Protein AF-A0A7K1AUT0-F1 (afdb_monomer)

Secondary structure (DSSP, 8-state):
-BTPEE-TT-TT-EEEEESTTPPEEEEEEEEETTEEEE-THHHHB-STT-B-TT----EE--GGG-SS-EEEEPTT----TT--SSEEEEEEEE--TT-B--EEETTEEEPPBS--EEEEESS-S-S---PBPPHHHHHHHHHHT-EEEEEE----SHHHHHHHHTTS------EEEEEEE-SS--SS-HHHHHHHHHSTTTEEEEEPPTT-B-BTT-TTPEEEEEETTEEEEEEEEEEEES--BTTS-TT-GGGT-HHHHHH-EEEEEEGGGSHHHHHHHHHHHHHHHHHHHHHHHHHHHHHHHHHHHHHHHHHHHHHHHHHHHHHHHHHHHHHHHHHHHHHHHHHHHHHHHHHHHHHHGGG--EEEEEEETTEEEEEEESS--PPTTPEE-

Structure (mmCIF, N/CA/C/O backbone):
data_AF-A0A7K1AUT0-F1
#
_entry.id   AF-A0A7K1AUT0-F1
#
loop_
_atom_site.group_PDB
_atom_site.id
_atom_site.type_symbol
_atom_site.label_atom_id
_atom_site.label_alt_id
_atom_site.label_comp_id
_atom_site.label_asym_id
_atom_site.label_entity_id
_atom_site.label_seq_id
_atom_site.pdbx_PDB_ins_code
_atom_site.Cartn_x
_atom_site.Cartn_y
_atom_site.Cartn_z
_atom_site.occupancy
_atom_site.B_iso_or_equiv
_atom_site.auth_seq_id
_atom_site.auth_comp_id
_atom_site.auth_asym_id
_atom_site.auth_atom_id
_atom_site.pdbx_PDB_model_num
ATOM 1 N N . MET A 1 1 ? 0.811 -6.126 -13.521 1.00 90.12 1 MET A N 1
ATOM 2 C CA . MET A 1 1 ? 1.817 -6.635 -14.482 1.00 90.12 1 MET A CA 1
ATOM 3 C C . MET A 1 1 ? 1.175 -7.539 -15.525 1.00 90.12 1 MET A C 1
ATOM 5 O O . MET A 1 1 ? 0.614 -8.584 -15.202 1.00 90.12 1 MET A O 1
ATOM 9 N N . GLN A 1 2 ? 1.283 -7.151 -16.792 1.00 92.00 2 GLN A N 1
ATOM 10 C CA . GLN A 1 2 ? 0.881 -7.954 -17.943 1.00 92.00 2 GLN A CA 1
ATOM 11 C C . GLN A 1 2 ? 1.790 -9.179 -18.099 1.00 92.00 2 GLN A C 1
ATOM 13 O O . GLN A 1 2 ? 3.011 -9.067 -18.002 1.00 92.00 2 GLN A O 1
ATOM 18 N N . ASN A 1 3 ? 1.178 -10.340 -18.360 1.00 93.44 3 ASN A N 1
ATOM 19 C CA . ASN A 1 3 ? 1.838 -11.648 -18.492 1.00 93.44 3 ASN A CA 1
ATOM 20 C C . ASN A 1 3 ? 2.634 -12.101 -17.250 1.00 93.44 3 ASN A C 1
ATOM 22 O O . ASN A 1 3 ? 3.459 -13.008 -17.338 1.00 93.44 3 ASN A O 1
ATOM 26 N N . GLY A 1 4 ? 2.381 -11.488 -16.089 1.00 94.50 4 GLY A N 1
ATOM 27 C CA . GLY A 1 4 ? 2.869 -11.975 -14.803 1.00 94.50 4 GLY A CA 1
ATOM 28 C C . GLY A 1 4 ? 2.105 -13.215 -14.328 1.00 94.50 4 GLY A C 1
ATOM 29 O O . GLY A 1 4 ? 1.046 -13.567 -14.849 1.00 94.50 4 GLY A O 1
ATOM 30 N N . GLN A 1 5 ? 2.633 -13.863 -13.298 1.00 97.31 5 GLN A N 1
ATOM 31 C CA . GLN A 1 5 ? 1.982 -14.987 -12.629 1.00 97.31 5 GLN A CA 1
ATOM 32 C C . GLN A 1 5 ? 0.860 -14.489 -11.716 1.00 97.31 5 GLN A C 1
ATOM 34 O O . GLN A 1 5 ? 0.959 -13.395 -11.156 1.00 97.31 5 GLN A O 1
ATOM 39 N N . ASP A 1 6 ? -0.181 -15.301 -11.521 1.00 97.12 6 ASP A N 1
ATOM 40 C CA . ASP A 1 6 ? -1.218 -15.009 -10.529 1.00 97.12 6 ASP A CA 1
ATOM 41 C C . ASP A 1 6 ? -0.610 -14.875 -9.124 1.00 97.12 6 ASP A C 1
ATOM 43 O O . ASP A 1 6 ? 0.316 -15.604 -8.742 1.00 97.12 6 ASP A O 1
ATOM 47 N N . ALA A 1 7 ? -1.104 -13.899 -8.367 1.00 98.00 7 ALA A N 1
ATOM 48 C CA . ALA A 1 7 ? -0.625 -13.616 -7.021 1.00 98.00 7 ALA A CA 1
ATOM 49 C C . ALA A 1 7 ? -1.768 -13.456 -6.011 1.00 98.00 7 ALA A C 1
ATOM 51 O O . ALA A 1 7 ? -1.576 -12.845 -4.957 1.00 98.00 7 ALA A O 1
ATOM 52 N N . LEU A 1 8 ? -2.960 -13.969 -6.329 1.00 97.94 8 LEU A N 1
ATOM 53 C CA . LEU A 1 8 ? -4.086 -13.941 -5.406 1.00 97.94 8 LEU A CA 1
ATOM 54 C C . LEU A 1 8 ? -3.713 -14.683 -4.110 1.00 97.94 8 LEU A C 1
ATOM 56 O O . LEU A 1 8 ? -3.144 -15.773 -4.135 1.00 97.94 8 LEU A O 1
ATOM 60 N N . GLY A 1 9 ? -4.007 -14.068 -2.968 1.00 97.69 9 GLY A N 1
ATOM 61 C CA . GLY A 1 9 ? -3.628 -14.551 -1.639 1.00 97.69 9 GLY A CA 1
ATOM 62 C C . GLY A 1 9 ? -2.181 -14.256 -1.228 1.00 97.69 9 GLY A C 1
ATOM 63 O O . GLY A 1 9 ? -1.787 -14.629 -0.126 1.00 97.69 9 GLY A O 1
ATOM 64 N N . ASP A 1 10 ? -1.377 -13.591 -2.064 1.00 97.88 10 ASP A N 1
ATOM 65 C CA . ASP A 1 10 ? -0.015 -13.220 -1.685 1.00 97.88 10 ASP A CA 1
ATOM 66 C C . ASP A 1 10 ? -0.014 -12.029 -0.708 1.00 97.88 10 ASP A C 1
ATOM 68 O O . ASP A 1 10 ? -0.464 -10.924 -1.010 1.00 97.88 10 ASP A O 1
ATOM 72 N N . GLU A 1 11 ? 0.541 -12.253 0.479 1.00 96.88 11 GLU A N 1
ATOM 73 C CA . GLU A 1 11 ? 0.539 -11.291 1.583 1.00 96.88 11 GLU A CA 1
ATOM 74 C C . GLU A 1 11 ? 1.471 -10.087 1.385 1.00 96.88 11 GLU A C 1
ATOM 76 O O . GLU A 1 11 ? 1.478 -9.161 2.194 1.00 96.88 11 GLU A O 1
ATOM 81 N N . LYS A 1 12 ? 2.277 -10.096 0.321 1.00 97.44 12 LYS A N 1
ATOM 82 C CA . LYS A 1 12 ? 3.299 -9.082 0.042 1.00 97.44 12 LYS A CA 1
ATOM 83 C C . LYS A 1 12 ? 2.790 -7.931 -0.827 1.00 97.44 12 LYS A C 1
ATOM 85 O O . LYS A 1 12 ? 3.590 -7.105 -1.260 1.00 97.44 12 LYS A O 1
ATOM 90 N N . VAL A 1 13 ? 1.487 -7.863 -1.105 1.00 98.50 13 VAL A N 1
ATOM 91 C CA . VAL A 1 13 ? 0.888 -6.792 -1.911 1.00 98.50 13 VAL A CA 1
ATOM 92 C C . VAL A 1 13 ? -0.475 -6.376 -1.383 1.00 98.50 13 VAL A C 1
ATOM 94 O O . VAL A 1 13 ? -1.293 -7.211 -1.011 1.00 98.50 13 VAL A O 1
ATOM 97 N N . VAL A 1 14 ? -0.752 -5.080 -1.418 1.00 98.69 14 VAL A N 1
ATOM 98 C CA . VAL A 1 14 ? -2.064 -4.485 -1.145 1.00 98.69 14 VAL A CA 1
ATOM 99 C C . VAL A 1 14 ? -2.468 -3.560 -2.291 1.00 98.69 14 VAL A C 1
ATOM 101 O O . VAL A 1 14 ? -1.615 -3.068 -3.032 1.00 98.69 14 VAL A O 1
ATOM 104 N N . GLY A 1 15 ? -3.768 -3.328 -2.449 1.00 97.38 15 GLY A N 1
ATOM 105 C CA . GLY A 1 15 ? -4.302 -2.319 -3.357 1.00 97.38 15 GLY A CA 1
ATOM 106 C C . GLY A 1 15 ? -4.573 -1.006 -2.626 1.00 97.38 15 GLY A C 1
ATOM 107 O O . GLY A 1 15 ? -5.160 -1.008 -1.543 1.00 97.38 15 GLY A O 1
ATOM 108 N N . ILE A 1 16 ? -4.183 0.111 -3.238 1.00 95.12 16 ILE A N 1
ATOM 109 C CA . ILE A 1 16 ? -4.510 1.472 -2.796 1.00 95.12 16 ILE A CA 1
ATOM 110 C C . ILE A 1 16 ? -5.790 1.906 -3.507 1.00 95.12 16 ILE A C 1
ATOM 112 O O . ILE A 1 16 ? -5.860 1.847 -4.735 1.00 95.12 16 ILE A O 1
ATOM 116 N N . ILE A 1 17 ? -6.812 2.310 -2.755 1.00 92.00 17 ILE A N 1
ATOM 117 C CA . ILE A 1 17 ? -8.179 2.504 -3.251 1.00 92.00 17 ILE A CA 1
ATOM 118 C C . ILE A 1 17 ? -8.669 3.911 -2.886 1.00 92.00 17 ILE A C 1
ATOM 120 O O . ILE A 1 17 ? -8.675 4.283 -1.713 1.00 92.00 17 ILE A O 1
ATOM 124 N N . PHE A 1 18 ? -9.147 4.662 -3.881 1.00 86.12 18 PHE A N 1
ATOM 125 C CA . PHE A 1 18 ? -9.807 5.956 -3.683 1.00 86.12 18 PHE A CA 1
ATOM 126 C C . PHE A 1 18 ? -11.322 5.813 -3.761 1.00 86.12 18 PHE A C 1
ATOM 128 O O . PHE A 1 18 ? -11.867 5.495 -4.816 1.00 86.12 18 PHE A O 1
ATOM 135 N N . GLY A 1 19 ? -12.009 6.089 -2.657 1.00 83.19 19 GLY A N 1
ATOM 136 C CA . GLY A 1 19 ? -13.451 5.908 -2.526 1.00 83.19 19 GLY A CA 1
ATOM 137 C C . GLY A 1 19 ? -13.825 4.512 -2.024 1.00 83.19 19 GLY A C 1
ATOM 138 O O . GLY A 1 19 ? -13.187 3.508 -2.328 1.00 83.19 19 GLY A O 1
ATOM 139 N N . GLN A 1 20 ? -14.889 4.441 -1.226 1.00 80.88 20 GLN A N 1
ATOM 140 C CA . GLN A 1 20 ? -15.247 3.236 -0.470 1.00 80.88 20 GLN A CA 1
ATOM 141 C C . GLN A 1 20 ? -15.578 2.015 -1.346 1.00 80.88 20 GLN A C 1
ATOM 143 O O . GLN A 1 20 ? -15.292 0.886 -0.941 1.00 80.88 20 GLN A O 1
ATOM 148 N N . ASN A 1 21 ? -16.155 2.229 -2.530 1.00 84.62 21 ASN A N 1
ATOM 149 C CA . ASN A 1 21 ? -16.644 1.172 -3.426 1.00 84.62 21 ASN A CA 1
ATOM 150 C C . ASN A 1 21 ? -15.918 1.176 -4.779 1.00 84.62 21 ASN A C 1
ATOM 152 O O . ASN A 1 21 ? -16.499 0.828 -5.805 1.00 84.62 21 ASN A O 1
ATOM 156 N N . SER A 1 22 ? -14.662 1.617 -4.778 1.00 84.50 22 SER A N 1
ATOM 157 C CA . SER A 1 22 ? -13.846 1.733 -5.982 1.00 84.50 22 SER A CA 1
ATOM 158 C C . SER A 1 22 ? -12.882 0.563 -6.135 1.00 84.50 22 SER A C 1
ATOM 160 O O . SER A 1 22 ? -12.526 -0.122 -5.173 1.00 84.50 22 SER A O 1
ATOM 162 N N . GLN A 1 23 ? -12.403 0.372 -7.361 1.00 84.12 23 GLN A N 1
ATOM 163 C CA . GLN A 1 23 ? -11.239 -0.469 -7.620 1.00 84.12 23 GLN A CA 1
ATOM 164 C C . GLN A 1 23 ? -9.949 0.174 -7.121 1.00 84.12 23 GLN A C 1
ATOM 166 O O . GLN A 1 23 ? -9.894 1.361 -6.797 1.00 84.12 23 GLN A O 1
ATOM 171 N N . ARG A 1 24 ? -8.882 -0.628 -7.111 1.00 87.06 24 ARG A N 1
ATOM 172 C CA . ARG A 1 24 ? -7.527 -0.123 -6.907 1.00 87.06 24 ARG A CA 1
ATOM 173 C C . ARG A 1 24 ? -7.149 0.946 -7.938 1.00 87.06 24 ARG A C 1
ATOM 175 O O . ARG A 1 24 ? -7.412 0.798 -9.132 1.00 87.06 24 ARG A O 1
ATOM 182 N N . HIS A 1 25 ? -6.486 1.977 -7.440 1.00 88.31 25 HIS A N 1
ATOM 183 C CA . HIS A 1 25 ? -5.797 3.010 -8.200 1.00 88.31 25 HIS A CA 1
ATOM 184 C C . HIS A 1 25 ? -4.310 2.674 -8.350 1.00 88.31 25 HIS A C 1
ATOM 186 O O . HIS A 1 25 ? -3.763 2.764 -9.444 1.00 88.31 25 HIS A O 1
ATOM 192 N N . CYS A 1 26 ? -3.690 2.230 -7.256 1.00 93.88 26 CYS A N 1
ATOM 193 C CA . CYS A 1 26 ? -2.280 1.868 -7.180 1.00 93.88 26 CYS A CA 1
ATOM 194 C C . CYS A 1 26 ? -2.077 0.580 -6.376 1.00 93.88 26 CYS A C 1
ATOM 196 O O . CYS A 1 26 ? -3.021 -0.007 -5.839 1.00 93.88 26 CYS A O 1
ATOM 198 N N . SER A 1 27 ? -0.820 0.166 -6.276 1.00 97.88 27 SER A N 1
ATOM 199 C CA . SER A 1 27 ? -0.341 -0.961 -5.484 1.00 97.88 27 SER A CA 1
ATOM 200 C C . SER A 1 27 ? 0.465 -0.479 -4.266 1.00 97.88 27 SER A C 1
ATOM 202 O O . SER A 1 27 ? 0.847 0.687 -4.168 1.00 97.88 27 SER A O 1
ATOM 204 N N . GLY A 1 28 ? 0.718 -1.369 -3.313 1.00 98.38 28 GLY A N 1
ATOM 205 C CA . GLY A 1 28 ? 1.551 -1.105 -2.137 1.00 98.38 28 GLY A CA 1
ATOM 206 C C . GLY A 1 28 ? 1.937 -2.391 -1.413 1.00 98.38 28 GLY A C 1
ATOM 207 O O . GLY A 1 28 ? 1.562 -3.484 -1.841 1.00 98.38 28 GLY A O 1
ATOM 208 N N . ALA A 1 29 ? 2.641 -2.271 -0.290 1.00 98.62 29 ALA A N 1
ATOM 209 C CA . ALA A 1 29 ? 2.937 -3.369 0.630 1.00 98.62 29 ALA A CA 1
ATOM 210 C C . ALA A 1 29 ? 2.480 -3.046 2.047 1.00 98.62 29 ALA A C 1
ATOM 212 O O . ALA A 1 29 ? 2.823 -1.993 2.575 1.00 98.62 29 ALA A O 1
ATOM 213 N N . LEU A 1 30 ? 1.798 -3.991 2.693 1.00 98.38 30 LEU A N 1
ATOM 214 C CA . LEU A 1 30 ? 1.616 -3.980 4.141 1.00 98.38 30 LEU A CA 1
ATOM 215 C C . LEU A 1 30 ? 2.897 -4.517 4.794 1.00 98.38 30 LEU A C 1
ATOM 217 O O . LEU A 1 30 ? 3.144 -5.721 4.779 1.00 98.38 30 LEU A O 1
ATOM 221 N N . ILE A 1 31 ? 3.731 -3.620 5.319 1.00 97.12 31 ILE A N 1
ATOM 222 C CA . ILE A 1 31 ? 5.034 -3.965 5.912 1.00 97.12 31 ILE A CA 1
ATOM 223 C C . ILE A 1 31 ? 4.961 -4.140 7.433 1.00 97.12 31 ILE A C 1
ATOM 225 O O . ILE A 1 31 ? 5.819 -4.786 8.018 1.00 97.12 31 ILE A O 1
ATOM 229 N N . ALA A 1 32 ? 3.914 -3.630 8.076 1.00 96.88 32 ALA A N 1
ATOM 230 C CA . ALA A 1 32 ? 3.554 -3.951 9.456 1.00 96.88 32 ALA A CA 1
ATOM 231 C C . ALA A 1 32 ? 2.021 -3.888 9.599 1.00 96.88 32 ALA A C 1
ATOM 233 O O . ALA A 1 32 ? 1.375 -3.326 8.712 1.00 96.88 32 ALA A O 1
ATOM 234 N N . PRO A 1 33 ? 1.414 -4.375 10.699 1.00 96.88 33 PRO A N 1
ATOM 235 C CA . PRO A 1 33 ? -0.039 -4.541 10.818 1.00 96.88 33 PRO A CA 1
ATOM 236 C C . PRO A 1 33 ? -0.891 -3.340 10.397 1.00 96.88 33 PRO A C 1
ATOM 238 O O . PRO A 1 33 ? -1.971 -3.515 9.829 1.00 96.88 33 PRO A O 1
ATOM 241 N N . A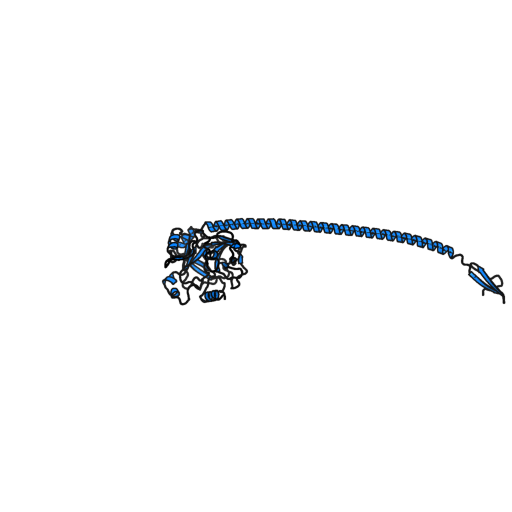RG A 1 34 ? -0.387 -2.122 10.637 1.00 97.81 34 ARG A N 1
ATOM 242 C CA . ARG A 1 34 ? -1.029 -0.845 10.282 1.00 97.81 34 ARG A CA 1
ATOM 243 C C . ARG A 1 34 ? -0.143 0.071 9.435 1.00 97.81 34 ARG A C 1
ATOM 245 O O . ARG A 1 34 ? -0.473 1.245 9.312 1.00 97.81 34 ARG A O 1
ATOM 252 N N . ILE A 1 35 ? 0.973 -0.423 8.895 1.00 97.81 35 ILE A N 1
ATOM 253 C CA . ILE A 1 35 ? 1.946 0.388 8.149 1.00 97.81 35 ILE A CA 1
ATOM 254 C C . ILE A 1 35 ? 2.050 -0.136 6.724 1.00 97.81 35 ILE A C 1
ATOM 256 O O . ILE A 1 35 ? 2.406 -1.294 6.496 1.00 97.81 35 ILE A O 1
ATOM 260 N N . VAL A 1 36 ? 1.761 0.739 5.767 1.00 98.56 36 VAL A N 1
ATOM 261 C CA . VAL A 1 36 ? 1.785 0.428 4.338 1.00 98.56 36 VAL A CA 1
ATOM 262 C C . VAL A 1 36 ? 2.811 1.306 3.643 1.00 98.56 36 VAL A C 1
ATOM 264 O O . VAL A 1 36 ? 2.839 2.508 3.876 1.00 98.56 36 VAL A O 1
ATOM 267 N N . ALA A 1 37 ? 3.621 0.725 2.767 1.00 98.31 37 ALA A N 1
ATOM 268 C CA . ALA A 1 37 ? 4.483 1.467 1.858 1.00 98.31 37 ALA A CA 1
ATOM 269 C C . ALA A 1 37 ? 3.889 1.475 0.441 1.00 98.31 37 ALA A C 1
ATOM 271 O O . ALA A 1 37 ? 3.374 0.461 -0.033 1.00 98.31 37 ALA A O 1
ATOM 272 N N . THR A 1 38 ? 3.942 2.620 -0.232 1.00 98.00 38 THR A N 1
ATOM 273 C CA . THR A 1 38 ? 3.493 2.816 -1.623 1.00 98.00 38 THR A CA 1
ATOM 274 C C . THR A 1 38 ? 4.289 3.964 -2.259 1.00 98.00 38 THR A C 1
ATOM 276 O O . THR A 1 38 ? 5.259 4.429 -1.661 1.00 98.00 38 THR A O 1
ATOM 279 N N . SER A 1 39 ? 3.942 4.414 -3.464 1.00 95.56 39 SER A N 1
ATOM 280 C CA . SER A 1 39 ? 4.554 5.592 -4.089 1.00 95.56 39 SER A CA 1
ATOM 281 C C . SER A 1 39 ? 3.836 6.882 -3.677 1.00 95.56 39 SER A C 1
ATOM 283 O O . SER A 1 39 ? 2.632 6.901 -3.411 1.00 95.56 39 SER A O 1
ATOM 285 N N . ALA A 1 40 ? 4.577 7.984 -3.621 1.00 92.81 40 ALA A N 1
ATOM 286 C CA . ALA A 1 40 ? 4.056 9.287 -3.223 1.00 92.81 40 ALA A CA 1
ATOM 287 C C . ALA A 1 40 ? 3.049 9.842 -4.234 1.00 92.81 40 ALA A C 1
ATOM 289 O O . ALA A 1 40 ? 2.004 10.373 -3.848 1.00 92.81 40 ALA A O 1
ATOM 290 N N . HIS A 1 41 ? 3.311 9.659 -5.530 1.00 89.56 41 HIS A N 1
ATOM 291 C CA . HIS A 1 41 ? 2.417 10.136 -6.581 1.00 89.56 41 HIS A CA 1
ATOM 292 C C . HIS A 1 41 ? 1.026 9.491 -6.517 1.00 89.56 41 HIS A C 1
ATOM 294 O O . HIS A 1 41 ? 0.054 10.089 -6.976 1.00 89.56 41 HIS A O 1
ATOM 300 N N . CYS A 1 42 ? 0.913 8.295 -5.930 1.00 88.94 42 CYS A N 1
ATOM 301 C CA . CYS A 1 42 ? -0.364 7.608 -5.754 1.00 88.94 42 CYS A CA 1
ATOM 302 C C . CYS A 1 42 ? -1.241 8.228 -4.669 1.00 88.94 42 CYS A C 1
ATOM 304 O O . CYS A 1 42 ? -2.433 7.953 -4.658 1.00 88.94 42 CYS A O 1
ATOM 306 N N . VAL A 1 43 ? -0.682 9.016 -3.745 1.00 86.56 43 VAL A N 1
ATOM 307 C CA . VAL A 1 43 ? -1.420 9.552 -2.585 1.00 86.56 43 VAL A CA 1
ATOM 308 C C . VAL A 1 43 ? -1.427 11.077 -2.508 1.00 86.56 43 VAL A C 1
ATOM 310 O O . VAL A 1 43 ? -2.235 11.645 -1.782 1.00 86.56 43 VAL A O 1
ATOM 313 N N . LEU A 1 44 ? -0.574 11.759 -3.278 1.00 80.38 44 LEU A N 1
ATOM 314 C CA . LEU A 1 44 ? -0.550 13.226 -3.358 1.00 80.38 44 LEU A CA 1
ATOM 315 C C . LEU A 1 44 ? -1.320 13.818 -4.542 1.00 80.38 44 LEU A C 1
ATOM 317 O O . LEU A 1 44 ? -1.624 15.010 -4.535 1.00 80.38 44 LEU A O 1
ATOM 321 N N . ARG A 1 45 ? -1.651 13.024 -5.563 1.00 64.81 45 ARG A N 1
ATOM 322 C CA . ARG A 1 45 ? -2.503 13.477 -6.669 1.00 64.81 45 ARG A CA 1
ATOM 323 C C . ARG A 1 45 ? -3.968 13.347 -6.234 1.00 64.81 45 ARG A C 1
ATOM 325 O O . ARG A 1 45 ? -4.494 12.239 -6.208 1.00 64.81 45 ARG A O 1
ATOM 332 N N . ILE A 1 46 ? -4.617 14.454 -5.868 1.00 51.56 46 ILE A N 1
ATOM 333 C CA . ILE A 1 46 ? -6.013 14.470 -5.399 1.00 51.56 46 ILE A CA 1
ATOM 334 C C . ILE A 1 46 ? -6.868 15.263 -6.405 1.00 51.56 46 ILE A C 1
ATOM 336 O O . ILE A 1 46 ? -6.531 16.396 -6.715 1.00 51.56 46 ILE 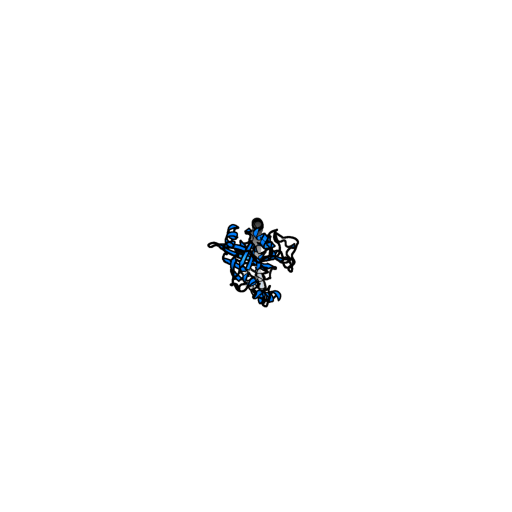A O 1
ATOM 340 N N . ASP A 1 47 ? -7.957 14.654 -6.895 1.00 41.28 47 ASP A N 1
ATOM 341 C CA . ASP A 1 47 ? -8.918 15.119 -7.923 1.00 41.28 47 ASP A CA 1
ATOM 342 C C . ASP A 1 47 ? -8.438 15.206 -9.381 1.00 41.28 47 ASP A C 1
ATOM 344 O O . ASP A 1 47 ? -7.646 16.059 -9.759 1.00 41.28 47 ASP A O 1
ATOM 348 N N . ASN A 1 48 ? -9.015 14.365 -10.255 1.00 41.25 48 ASN A N 1
ATOM 349 C CA . ASN A 1 48 ? -8.886 14.433 -11.724 1.00 41.25 48 ASN A CA 1
ATOM 350 C C . ASN A 1 48 ? -7.442 14.524 -12.265 1.00 41.25 48 ASN A C 1
ATOM 352 O O . ASN A 1 48 ? -7.216 15.043 -13.357 1.00 41.25 48 ASN A O 1
ATOM 356 N N . GLY A 1 49 ? -6.456 14.024 -11.514 1.00 42.88 49 GLY A N 1
ATOM 357 C CA . GLY A 1 49 ? -5.041 14.152 -11.872 1.00 42.88 49 GLY A CA 1
ATOM 358 C C . GLY A 1 49 ? -4.473 15.567 -11.699 1.00 42.88 49 GLY A C 1
ATOM 359 O O . GLY A 1 49 ? -3.371 15.834 -12.176 1.00 42.88 49 GLY A O 1
ATOM 360 N N . ILE A 1 50 ? -5.189 16.472 -11.023 1.00 40.34 50 ILE A N 1
ATOM 361 C CA . ILE A 1 50 ? -4.712 17.812 -10.697 1.00 40.34 50 ILE A CA 1
ATOM 362 C C . ILE A 1 50 ? -3.858 17.735 -9.434 1.00 40.34 50 ILE A C 1
ATOM 364 O O . ILE A 1 50 ? -4.292 17.371 -8.347 1.00 40.34 50 ILE A O 1
ATOM 368 N N . TYR A 1 51 ? -2.591 18.089 -9.602 1.00 46.62 51 TYR A N 1
ATOM 369 C CA . TYR A 1 51 ? -1.637 18.233 -8.517 1.00 46.62 51 TYR A CA 1
ATOM 370 C C . TYR A 1 51 ? -2.061 19.403 -7.622 1.00 46.62 51 TYR A C 1
ATOM 372 O O . TYR A 1 51 ? -2.066 20.555 -8.070 1.00 46.62 51 TYR A O 1
ATOM 380 N N . SER A 1 52 ? -2.356 19.148 -6.346 1.00 47.78 52 SER A N 1
ATOM 381 C CA . SER A 1 52 ? -2.309 20.235 -5.372 1.00 47.78 52 SER A CA 1
ATOM 382 C C . SER A 1 52 ? -0.845 20.637 -5.217 1.00 47.78 52 SER A C 1
ATOM 384 O O . SER A 1 52 ? -0.067 19.972 -4.535 1.00 47.78 52 SER A O 1
ATOM 386 N N . LYS A 1 53 ? -0.452 21.749 -5.849 1.00 44.38 53 LYS A N 1
ATOM 387 C CA . LYS A 1 53 ? 0.855 22.383 -5.601 1.00 44.38 53 LYS A CA 1
ATOM 388 C C . LYS A 1 53 ? 1.020 22.820 -4.140 1.00 44.38 53 LYS A C 1
ATOM 390 O O . LYS A 1 53 ? 2.121 23.177 -3.736 1.00 44.38 53 LYS A O 1
ATOM 395 N N . GLU A 1 54 ? -0.052 22.795 -3.348 1.00 47.25 54 GLU A N 1
ATOM 396 C CA . GLU A 1 54 ? -0.144 23.473 -2.061 1.00 47.25 54 GLU A CA 1
ATOM 397 C C . GLU A 1 54 ? 0.193 22.630 -0.823 1.00 47.25 54 GLU A C 1
ATOM 399 O O . GLU A 1 54 ? -0.216 23.030 0.262 1.00 47.25 54 GLU A O 1
ATOM 404 N N . LYS A 1 55 ? 0.966 21.538 -0.937 1.00 53.84 55 LYS A N 1
ATOM 405 C CA . LYS A 1 55 ? 1.942 21.028 0.068 1.00 53.84 55 LYS A CA 1
ATOM 406 C C . LYS A 1 55 ? 2.077 19.513 -0.046 1.00 53.84 55 LYS A C 1
ATOM 408 O O . LYS A 1 55 ? 1.082 18.796 0.012 1.00 53.84 55 LYS A O 1
ATOM 413 N N . HIS A 1 56 ? 3.316 19.021 -0.084 1.00 66.88 56 HIS A N 1
ATOM 414 C CA . HIS A 1 56 ? 3.608 17.665 0.377 1.00 66.88 56 HIS A CA 1
ATOM 415 C C . HIS A 1 56 ? 3.033 17.536 1.790 1.00 66.88 56 HIS A C 1
ATOM 417 O O . HIS A 1 56 ? 3.479 18.214 2.716 1.00 66.88 56 HIS A O 1
ATOM 423 N N . PHE A 1 57 ? 1.958 16.766 1.925 1.00 72.81 57 PHE A N 1
ATOM 424 C CA . PHE A 1 57 ? 1.270 16.608 3.193 1.00 72.81 57 PHE A CA 1
ATOM 425 C C . PHE A 1 57 ? 1.777 15.343 3.879 1.00 72.81 57 PHE A C 1
ATOM 427 O O . PHE A 1 57 ? 1.593 14.239 3.358 1.00 72.81 57 PHE A O 1
ATOM 434 N N . SER A 1 58 ? 2.386 15.536 5.048 1.00 85.69 58 SER A N 1
ATOM 435 C CA . SER A 1 58 ? 2.773 14.478 5.977 1.00 85.69 58 SER A CA 1
ATOM 436 C C . SER A 1 58 ? 2.054 14.697 7.308 1.00 85.69 58 SER A C 1
ATOM 438 O O . SER A 1 58 ? 2.175 15.760 7.917 1.00 85.69 58 SER A O 1
ATOM 440 N N . GLY A 1 59 ? 1.282 13.708 7.750 1.00 87.00 59 GLY A N 1
ATOM 441 C CA . GLY A 1 59 ? 0.475 13.759 8.964 1.00 87.00 59 GLY A CA 1
ATOM 442 C C . GLY A 1 59 ? -0.917 13.153 8.797 1.00 87.00 59 GLY A C 1
ATOM 443 O O . GLY A 1 59 ? -1.199 12.425 7.844 1.00 87.00 59 GLY A O 1
ATOM 444 N N . GLU A 1 60 ? -1.791 13.452 9.759 1.00 87.69 60 GLU A N 1
ATOM 445 C CA . GLU A 1 60 ? -3.164 12.941 9.821 1.00 87.69 60 GLU A CA 1
ATOM 446 C C . GLU A 1 60 ? -4.043 13.516 8.706 1.00 87.69 60 GLU A C 1
ATOM 448 O O . GLU A 1 60 ? -4.225 14.730 8.602 1.00 87.69 60 GLU A O 1
ATOM 453 N N . ILE A 1 61 ? -4.629 12.642 7.891 1.00 80.56 61 ILE A N 1
ATOM 454 C CA . ILE A 1 61 ? -5.526 13.020 6.802 1.00 80.56 61 ILE A CA 1
ATOM 455 C C . ILE A 1 61 ? -6.799 13.612 7.415 1.00 80.56 61 ILE A C 1
ATOM 457 O O . ILE A 1 61 ? -7.688 12.903 7.888 1.00 80.56 61 ILE A O 1
ATOM 461 N N . LEU A 1 62 ? -6.887 14.943 7.420 1.00 66.62 62 LEU A N 1
ATOM 462 C CA . LEU A 1 62 ? -8.065 15.644 7.922 1.00 66.62 62 LEU A CA 1
ATOM 463 C C . LEU A 1 62 ? -9.219 15.507 6.925 1.00 66.62 62 LEU A C 1
ATOM 465 O O . LEU A 1 62 ? -9.030 15.675 5.721 1.00 66.62 62 LEU A O 1
ATOM 469 N N . ALA A 1 63 ? -10.438 15.322 7.436 1.00 58.31 63 ALA A N 1
ATOM 470 C CA . ALA A 1 63 ? -11.658 15.187 6.632 1.00 58.31 63 ALA A CA 1
ATOM 471 C C . ALA A 1 63 ? -11.863 16.322 5.605 1.00 58.31 63 ALA A C 1
ATOM 473 O O . ALA A 1 63 ? -12.438 16.098 4.548 1.00 58.31 63 ALA A O 1
ATOM 474 N N . ARG A 1 64 ? -11.333 17.526 5.869 1.00 49.09 64 ARG A N 1
ATOM 475 C CA . ARG A 1 64 ? -11.396 18.680 4.951 1.00 49.09 64 ARG A CA 1
ATOM 476 C C . ARG A 1 64 ? -10.548 18.546 3.678 1.00 49.09 64 ARG A C 1
ATOM 478 O O . ARG A 1 64 ? -10.722 19.346 2.770 1.00 49.09 64 ARG A O 1
ATOM 485 N N . PHE A 1 65 ? -9.615 17.594 3.635 1.00 51.84 65 PHE A N 1
ATOM 486 C CA . PHE A 1 65 ? -8.778 17.299 2.466 1.00 51.84 65 PHE A CA 1
ATOM 487 C C . PHE A 1 65 ? -9.278 16.069 1.684 1.00 51.84 65 PHE A C 1
ATOM 489 O O . PHE A 1 65 ? -8.721 15.735 0.642 1.00 51.84 65 PHE A O 1
ATOM 496 N N . SER A 1 66 ? -10.318 15.384 2.177 1.00 52.81 66 SER A N 1
ATOM 497 C CA . SER A 1 66 ? -10.824 14.132 1.610 1.00 52.81 66 SER A CA 1
ATOM 498 C C . SER A 1 66 ? -11.990 14.397 0.658 1.00 52.81 66 SER A C 1
ATOM 500 O O . SER A 1 66 ? -13.158 14.344 1.025 1.00 52.81 66 SER A O 1
ATOM 502 N N . VAL A 1 67 ? -11.659 14.672 -0.598 1.00 47.69 67 VAL A N 1
ATOM 503 C CA . VAL A 1 67 ? -12.590 14.540 -1.736 1.00 47.69 67 VAL A CA 1
ATOM 504 C C . VAL A 1 67 ? -12.789 13.066 -2.130 1.00 47.69 67 VAL A C 1
ATOM 506 O O . VAL A 1 67 ? -13.727 12.718 -2.840 1.00 47.69 67 VAL A O 1
ATOM 509 N N . SER A 1 68 ? -11.964 12.158 -1.600 1.00 58.75 68 SER A N 1
ATOM 510 C CA . SER A 1 68 ? -12.185 10.709 -1.638 1.00 58.75 68 SER A CA 1
ATOM 511 C C . SER A 1 68 ? -11.572 10.043 -0.401 1.00 58.75 68 SER A C 1
ATOM 513 O O . SER A 1 68 ? -10.434 10.328 -0.025 1.00 58.75 68 SER A O 1
ATOM 515 N N . ASP A 1 69 ? -12.332 9.178 0.276 1.00 79.19 69 ASP A N 1
ATOM 516 C CA . ASP A 1 69 ? -11.802 8.359 1.370 1.00 79.19 69 ASP A CA 1
ATOM 517 C C . ASP A 1 69 ? -10.677 7.462 0.822 1.00 79.19 69 ASP A C 1
ATOM 519 O O . ASP A 1 69 ? -10.914 6.680 -0.103 1.00 79.19 69 ASP A O 1
ATOM 523 N N . LEU A 1 70 ? -9.468 7.563 1.380 1.00 88.31 70 LEU A N 1
ATOM 524 C CA . LEU A 1 70 ? -8.336 6.709 1.018 1.00 88.31 70 LEU A CA 1
ATOM 525 C C . LEU A 1 70 ? -8.380 5.408 1.828 1.00 88.31 70 LEU A C 1
ATOM 527 O O . LEU A 1 70 ? -8.429 5.424 3.063 1.00 88.31 70 LEU A O 1
ATOM 531 N N . TRP A 1 71 ? -8.332 4.278 1.128 1.00 93.25 71 TRP A N 1
ATOM 532 C CA . TRP A 1 71 ? -8.375 2.942 1.714 1.00 93.25 71 TRP A CA 1
ATOM 533 C C . TRP A 1 71 ? -7.236 2.066 1.204 1.00 93.25 71 TRP A C 1
ATOM 535 O O . TRP A 1 71 ? -6.718 2.256 0.104 1.00 93.25 71 TRP A O 1
ATOM 545 N N . VAL A 1 72 ? -6.912 1.043 1.988 1.00 96.75 72 VAL A N 1
ATOM 546 C CA . VAL A 1 72 ? -5.984 -0.020 1.604 1.00 96.75 72 VAL A CA 1
ATOM 547 C C . VAL A 1 72 ? -6.676 -1.369 1.753 1.00 96.75 72 VAL A C 1
ATOM 549 O O . VAL A 1 72 ? -7.293 -1.636 2.785 1.00 96.75 72 VAL A O 1
ATOM 552 N N . SER A 1 73 ? -6.608 -2.213 0.723 1.00 97.81 73 SER A N 1
ATOM 553 C CA . SER A 1 73 ? -7.133 -3.580 0.793 1.00 97.81 73 SER A CA 1
ATOM 554 C C . SER A 1 73 ? -6.317 -4.439 1.756 1.00 97.81 73 SER A C 1
ATOM 556 O O . SER A 1 73 ? -5.123 -4.212 1.943 1.00 97.81 73 SER A O 1
ATOM 558 N N . ALA A 1 74 ? -6.915 -5.501 2.288 1.00 97.94 74 ALA A N 1
ATOM 559 C CA . ALA A 1 74 ? -6.137 -6.581 2.874 1.00 97.94 74 ALA A CA 1
ATOM 560 C C . ALA A 1 74 ? -5.155 -7.179 1.844 1.00 97.94 74 ALA A C 1
ATOM 562 O O . ALA A 1 74 ? -5.374 -7.046 0.630 1.00 97.94 74 ALA A O 1
ATOM 563 N N . PRO A 1 75 ? -4.072 -7.824 2.305 1.00 98.31 75 PRO A N 1
ATOM 564 C CA . PRO A 1 75 ? -3.071 -8.366 1.402 1.00 98.31 75 PRO A CA 1
ATOM 565 C C . PRO A 1 75 ? -3.612 -9.422 0.433 1.00 98.31 75 PRO A C 1
ATOM 567 O O . PRO A 1 75 ? -4.376 -10.302 0.824 1.00 98.31 75 PRO A O 1
ATOM 570 N N . GLY A 1 76 ? -3.211 -9.321 -0.835 1.00 97.94 76 GLY A N 1
ATOM 571 C CA . GLY A 1 76 ? -3.459 -10.328 -1.872 1.00 97.94 76 GLY A CA 1
ATOM 572 C C . GLY A 1 76 ? -4.924 -10.587 -2.246 1.00 97.94 76 GLY A C 1
ATOM 573 O O . GLY A 1 76 ? -5.187 -11.551 -2.959 1.00 97.94 76 GLY A O 1
ATOM 574 N N . VAL A 1 77 ? -5.887 -9.800 -1.763 1.00 97.44 77 VAL A N 1
ATOM 575 C CA . VAL A 1 77 ? -7.318 -10.041 -2.019 1.00 97.44 77 VAL A CA 1
ATOM 576 C C . VAL A 1 77 ? -7.746 -9.646 -3.433 1.00 97.44 77 VAL A C 1
ATOM 578 O O . VAL A 1 77 ? -7.100 -8.850 -4.099 1.00 97.44 77 VAL A O 1
ATOM 581 N N . ASP A 1 78 ? -8.888 -10.158 -3.882 1.00 96.38 78 ASP A N 1
ATOM 582 C CA . ASP A 1 78 ? -9.538 -9.658 -5.096 1.00 96.38 78 ASP A CA 1
ATOM 583 C C . ASP A 1 78 ? -10.182 -8.277 -4.843 1.00 96.38 78 ASP A C 1
ATOM 585 O O . ASP A 1 78 ? -10.800 -8.047 -3.795 1.00 96.38 78 ASP A O 1
ATOM 589 N N . ILE A 1 79 ? -10.042 -7.355 -5.801 1.00 95.19 79 ILE A N 1
ATOM 590 C CA . ILE A 1 79 ? -10.583 -5.987 -5.766 1.00 95.19 79 ILE A CA 1
ATOM 591 C C . ILE A 1 79 ? -11.415 -5.728 -7.042 1.00 95.19 79 ILE A C 1
ATOM 593 O O . ILE A 1 79 ? -10.969 -5.019 -7.958 1.00 95.19 79 ILE A O 1
ATOM 597 N N . PRO A 1 80 ? -12.636 -6.291 -7.131 1.00 91.50 80 PRO A N 1
ATOM 598 C CA . PRO A 1 80 ? -13.509 -6.156 -8.297 1.00 91.50 80 PRO A CA 1
ATOM 599 C C . PRO A 1 80 ? -14.084 -4.737 -8.419 1.00 91.50 80 PRO A C 1
ATOM 601 O O . PRO A 1 80 ? -13.805 -3.863 -7.602 1.00 91.50 80 PRO A O 1
ATOM 604 N N . LYS A 1 81 ? -14.897 -4.474 -9.456 1.00 87.75 81 LYS A N 1
ATOM 605 C CA . LYS A 1 81 ? -15.408 -3.122 -9.783 1.00 87.75 81 LYS A CA 1
ATOM 606 C C . LYS A 1 81 ? -16.067 -2.395 -8.606 1.00 87.75 81 LYS A C 1
ATOM 608 O O . LYS A 1 81 ? -15.860 -1.198 -8.455 1.00 87.75 81 LYS A O 1
ATOM 613 N N . GLY A 1 82 ? -16.821 -3.120 -7.780 1.00 87.69 82 GLY A N 1
ATOM 614 C CA . GLY A 1 82 ? -17.479 -2.583 -6.581 1.00 87.69 82 GLY A CA 1
ATOM 615 C C . GLY A 1 82 ? -16.566 -2.419 -5.360 1.00 87.69 82 GLY A C 1
ATOM 616 O O . GLY A 1 82 ? -17.057 -2.135 -4.269 1.00 87.69 82 GLY A O 1
ATOM 617 N N . GLY A 1 83 ? -15.259 -2.629 -5.518 1.00 91.50 83 GLY A N 1
ATOM 618 C CA . GLY A 1 83 ? -14.283 -2.644 -4.438 1.00 91.50 83 GLY A CA 1
ATOM 619 C C . GLY A 1 83 ? -14.327 -3.922 -3.602 1.00 91.50 83 GLY A C 1
ATOM 620 O O . GLY A 1 83 ? -14.922 -4.931 -3.976 1.00 91.50 83 GLY A O 1
ATOM 621 N N . THR A 1 84 ? -13.669 -3.874 -2.445 1.00 93.75 84 THR A N 1
ATOM 622 C CA . THR A 1 84 ? -13.616 -4.973 -1.471 1.00 93.75 84 THR A CA 1
ATOM 623 C C . THR A 1 84 ? -14.054 -4.488 -0.093 1.00 93.75 84 THR A C 1
ATOM 625 O O . THR A 1 84 ? -13.786 -3.346 0.289 1.00 93.75 84 THR A O 1
ATOM 628 N N . SER A 1 85 ? -14.740 -5.332 0.677 1.00 94.31 85 SER A N 1
ATOM 629 C CA . SER A 1 85 ? -15.046 -5.055 2.088 1.00 94.31 85 SER A CA 1
ATOM 630 C C . SER A 1 85 ? -13.839 -5.302 2.998 1.00 94.31 85 SER A C 1
ATOM 632 O O . SER A 1 85 ? -13.754 -4.709 4.074 1.00 94.31 85 SER A O 1
ATOM 634 N N . ASN A 1 86 ? -12.883 -6.126 2.556 1.00 95.75 86 ASN A N 1
ATOM 635 C CA . ASN A 1 86 ? -11.678 -6.447 3.307 1.00 95.75 86 ASN A CA 1
ATOM 636 C C . ASN A 1 86 ? -10.616 -5.361 3.092 1.00 95.75 86 ASN A C 1
ATOM 638 O O . ASN A 1 86 ? -9.712 -5.500 2.268 1.00 95.75 86 ASN A O 1
ATOM 642 N N . LYS A 1 87 ? -10.799 -4.232 3.781 1.00 96.12 87 LYS A N 1
ATOM 643 C CA . LYS A 1 87 ? -9.962 -3.031 3.687 1.00 96.12 87 LYS A CA 1
ATOM 644 C C . LYS A 1 87 ? -9.917 -2.259 5.008 1.00 96.12 87 LYS A C 1
ATOM 646 O O . LYS A 1 87 ? -10.783 -2.443 5.872 1.00 96.12 87 LYS A O 1
ATOM 651 N N . ALA A 1 88 ? -8.929 -1.382 5.134 1.00 96.12 88 ALA A N 1
ATOM 652 C CA . ALA A 1 88 ? -8.742 -0.441 6.236 1.00 96.12 88 ALA A CA 1
ATOM 653 C C . ALA A 1 88 ? -8.658 0.992 5.701 1.00 96.12 88 ALA A C 1
ATOM 655 O O . ALA A 1 88 ? -8.252 1.212 4.556 1.00 96.12 88 ALA A O 1
ATOM 656 N N . LYS A 1 89 ? -9.078 1.959 6.517 1.00 93.50 89 LYS A N 1
ATOM 657 C CA . LYS A 1 89 ? -9.004 3.383 6.188 1.00 93.50 89 LYS A CA 1
ATOM 658 C C . LYS A 1 89 ? -7.598 3.895 6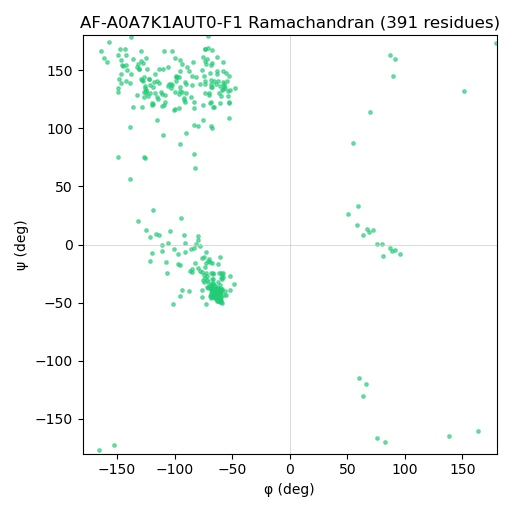.472 1.00 93.50 89 LYS A C 1
ATOM 660 O O . LYS A 1 89 ? -6.979 3.490 7.454 1.00 93.50 89 LYS A O 1
ATOM 665 N N . VAL A 1 90 ? -7.105 4.814 5.649 1.00 93.06 90 VAL A N 1
ATOM 666 C CA . VAL A 1 90 ? -5.849 5.516 5.931 1.00 93.06 90 VAL A CA 1
ATOM 667 C C . VAL A 1 90 ? -6.116 6.691 6.874 1.00 93.06 90 VAL A C 1
ATOM 669 O O . VAL A 1 90 ? -6.930 7.562 6.575 1.00 93.06 90 VAL A O 1
ATOM 672 N N . LEU A 1 91 ? -5.436 6.701 8.020 1.00 91.56 91 LEU A N 1
ATOM 673 C CA . LEU A 1 91 ? -5.478 7.771 9.020 1.00 91.56 91 LEU A CA 1
ATOM 674 C C . LEU A 1 91 ? -4.456 8.867 8.738 1.00 91.56 91 LEU A C 1
ATOM 676 O O . LEU A 1 91 ? -4.739 10.042 8.939 1.00 91.56 91 LEU A O 1
ATOM 680 N N . ALA A 1 92 ? -3.256 8.482 8.315 1.00 92.00 92 ALA A N 1
ATOM 681 C CA . ALA A 1 92 ? -2.150 9.399 8.098 1.00 92.00 92 ALA A CA 1
ATOM 682 C C . ALA A 1 92 ? -1.289 8.935 6.929 1.00 92.00 92 ALA A C 1
ATOM 684 O O . ALA A 1 92 ? -1.225 7.741 6.628 1.00 92.00 92 ALA A O 1
ATOM 685 N N . GLN A 1 93 ? -0.609 9.885 6.302 1.00 92.31 93 GLN A N 1
ATOM 686 C CA . GLN A 1 93 ? 0.367 9.630 5.250 1.00 92.31 93 GLN A CA 1
ATOM 687 C C . GLN A 1 93 ? 1.653 10.397 5.531 1.00 92.31 93 GLN A C 1
ATOM 689 O O . GLN A 1 93 ? 1.615 11.459 6.142 1.00 92.31 93 GLN A O 1
ATOM 694 N N . TYR A 1 94 ? 2.779 9.869 5.072 1.00 93.06 94 TYR A N 1
ATOM 695 C CA . TYR A 1 94 ? 4.100 10.464 5.222 1.00 93.06 94 TYR A CA 1
ATOM 696 C C . TYR A 1 94 ? 4.835 10.343 3.900 1.00 93.06 94 TYR A C 1
ATOM 698 O O . TYR A 1 94 ? 5.075 9.237 3.413 1.00 93.06 94 TYR A O 1
ATOM 706 N N . VAL A 1 95 ? 5.178 11.487 3.324 1.00 90.56 95 VAL A N 1
ATOM 707 C CA . VAL A 1 95 ? 5.862 11.606 2.037 1.00 90.56 95 VAL A CA 1
ATOM 708 C C . VAL A 1 95 ? 7.162 12.387 2.239 1.00 90.56 95 VAL A C 1
ATOM 710 O O . VAL A 1 95 ? 7.171 13.327 3.041 1.00 90.56 95 VAL A O 1
ATOM 713 N N . PRO A 1 96 ? 8.267 12.039 1.549 1.00 90.06 96 PRO A N 1
ATOM 714 C CA . PRO A 1 96 ? 9.489 12.824 1.601 1.00 90.06 96 PRO A CA 1
ATOM 715 C C . PRO A 1 96 ? 9.233 14.276 1.204 1.00 90.06 96 PRO A C 1
ATOM 717 O O . PRO A 1 96 ? 8.619 14.545 0.176 1.00 90.06 96 PRO A O 1
ATOM 720 N N . GLU A 1 97 ? 9.772 15.228 1.964 1.00 86.00 97 GLU A N 1
ATOM 721 C CA . GLU A 1 97 ? 9.726 16.649 1.583 1.00 86.00 97 GLU A CA 1
ATOM 722 C C . GLU A 1 97 ? 10.414 16.903 0.236 1.00 86.00 97 GLU A C 1
ATOM 724 O O . GLU A 1 97 ? 10.028 17.807 -0.501 1.00 86.00 97 GLU A O 1
ATOM 729 N N . THR A 1 98 ? 11.401 16.063 -0.090 1.00 85.31 98 THR A N 1
ATOM 730 C CA . THR A 1 98 ? 12.157 16.064 -1.345 1.00 85.31 98 THR A CA 1
ATOM 731 C C . THR A 1 98 ? 11.410 15.439 -2.518 1.00 85.31 98 THR A C 1
ATOM 733 O O . THR A 1 98 ? 11.967 15.392 -3.617 1.00 85.31 98 THR A O 1
ATOM 736 N N . TYR A 1 99 ? 10.190 14.933 -2.308 1.00 88.81 99 TYR A N 1
ATOM 737 C CA . TYR A 1 99 ? 9.401 14.362 -3.387 1.00 88.81 99 TYR A CA 1
ATOM 738 C C . TYR A 1 99 ? 9.205 15.387 -4.508 1.00 88.81 99 TYR A C 1
ATOM 740 O O . TYR A 1 99 ? 8.921 16.557 -4.270 1.00 88.81 99 TYR A O 1
ATOM 748 N N . THR A 1 100 ? 9.361 14.949 -5.749 1.00 87.00 100 THR A N 1
ATOM 749 C CA . THR A 1 100 ? 8.960 15.719 -6.929 1.00 87.00 100 THR A CA 1
ATOM 750 C C . THR A 1 100 ? 8.311 14.765 -7.907 1.00 87.00 100 THR A C 1
ATOM 752 O O . THR A 1 100 ? 8.766 13.633 -8.065 1.00 87.00 100 THR A O 1
ATOM 755 N N . ASP A 1 101 ? 7.233 15.205 -8.545 1.00 86.44 101 ASP A N 1
ATOM 756 C CA . ASP A 1 101 ? 6.522 14.363 -9.498 1.00 86.44 101 ASP A CA 1
ATOM 757 C C . ASP A 1 101 ? 7.310 14.207 -10.812 1.00 86.44 101 ASP A C 1
ATOM 759 O O . ASP A 1 101 ? 8.158 15.033 -11.158 1.00 86.44 101 ASP A O 1
ATOM 763 N N . SER A 1 102 ? 7.016 13.145 -11.560 1.00 86.69 102 SER A N 1
ATOM 764 C CA . SER A 1 102 ? 7.543 12.947 -12.907 1.00 86.69 102 SER A CA 1
ATOM 765 C C . SER A 1 102 ? 7.156 14.119 -13.805 1.00 86.69 102 SER A C 1
ATOM 767 O O . SER A 1 102 ? 5.990 14.520 -13.841 1.00 86.69 102 SER A O 1
ATOM 769 N N . MET A 1 103 ? 8.118 14.642 -14.561 1.00 84.62 103 MET A N 1
ATOM 770 C CA . MET A 1 103 ? 7.920 15.813 -15.410 1.00 84.62 103 MET A CA 1
ATOM 771 C C . MET A 1 103 ? 8.763 15.731 -16.683 1.00 84.62 103 MET A C 1
ATOM 773 O O . MET A 1 103 ? 9.878 15.208 -16.670 1.00 84.62 103 MET A O 1
ATOM 777 N N . CYS A 1 104 ? 8.229 16.280 -17.774 1.00 81.88 104 CYS A N 1
ATOM 778 C CA . CYS A 1 104 ? 8.955 16.470 -19.027 1.00 81.88 104 CYS A CA 1
ATOM 779 C C . CYS A 1 104 ? 9.125 17.965 -19.307 1.00 81.88 104 CYS A C 1
ATOM 781 O O . CYS A 1 104 ? 8.143 18.705 -19.362 1.00 81.88 104 CYS A O 1
ATOM 783 N N . GLU A 1 105 ? 10.366 18.397 -19.514 1.00 80.94 105 GLU A N 1
ATOM 784 C CA . GLU A 1 105 ? 10.723 19.746 -19.959 1.00 80.94 105 GLU A CA 1
ATOM 785 C C . GLU A 1 105 ? 11.249 19.648 -21.399 1.00 80.94 105 GLU A C 1
ATOM 787 O O . GLU A 1 105 ? 12.412 19.329 -21.649 1.00 80.94 105 GLU A O 1
ATOM 792 N N . GLY A 1 106 ? 10.361 19.856 -22.377 1.00 83.62 106 GLY A N 1
ATOM 793 C CA . GLY A 1 106 ? 10.671 19.584 -23.782 1.00 83.62 106 GLY A CA 1
ATOM 794 C C . GLY A 1 106 ? 10.877 18.086 -24.020 1.00 83.62 106 GLY A C 1
ATOM 795 O O . GLY A 1 106 ? 9.965 17.295 -23.791 1.00 83.62 106 GLY A O 1
ATOM 796 N N . THR A 1 107 ? 12.066 17.695 -24.484 1.00 78.88 107 THR A N 1
ATOM 797 C CA . THR A 1 107 ? 12.443 16.285 -24.689 1.00 78.88 107 THR A CA 1
ATOM 798 C C . THR A 1 107 ? 13.106 15.645 -23.466 1.00 78.88 107 THR A C 1
ATOM 800 O O . THR A 1 107 ? 13.352 14.439 -23.482 1.00 78.88 107 THR A O 1
ATOM 803 N N . ASP A 1 108 ? 13.396 16.414 -22.408 1.00 81.75 108 ASP A N 1
ATOM 804 C CA . ASP A 1 108 ? 13.993 15.892 -21.176 1.00 81.75 108 ASP A CA 1
ATOM 805 C C . ASP A 1 108 ? 12.901 15.455 -20.195 1.00 81.75 108 ASP A C 1
ATOM 807 O O . ASP A 1 108 ? 12.330 16.257 -19.453 1.00 81.75 108 ASP A O 1
ATOM 811 N N . CYS A 1 109 ? 12.592 14.162 -20.214 1.00 85.62 109 CYS A N 1
ATOM 812 C CA . CYS A 1 109 ? 11.655 13.536 -19.291 1.00 85.62 109 CYS A CA 1
ATOM 813 C C . CYS A 1 109 ? 12.396 12.899 -18.116 1.00 85.62 109 CYS A C 1
ATOM 815 O O . CYS A 1 109 ? 13.319 12.105 -18.299 1.00 85.62 109 CYS A O 1
ATOM 817 N N . ASN A 1 110 ? 11.952 13.214 -16.904 1.00 89.56 110 ASN A N 1
ATOM 818 C CA . ASN A 1 110 ? 12.491 12.673 -15.666 1.00 89.56 110 ASN A CA 1
ATOM 819 C C . ASN A 1 110 ? 11.377 11.958 -14.894 1.00 89.56 110 ASN A C 1
ATOM 821 O O . ASN A 1 110 ? 10.252 12.457 -14.797 1.00 89.56 110 ASN A O 1
ATOM 825 N N . ALA A 1 111 ? 11.692 10.786 -14.338 1.00 90.56 111 ALA A N 1
ATOM 826 C CA . ALA A 1 111 ? 10.826 10.154 -13.350 1.00 90.56 111 ALA A CA 1
ATOM 827 C C . ALA A 1 111 ? 10.718 11.046 -12.099 1.00 90.56 111 ALA A C 1
ATOM 829 O O . ALA A 1 111 ? 11.559 11.921 -11.880 1.00 90.56 111 ALA A O 1
ATOM 830 N N . GLY A 1 112 ? 9.690 10.827 -11.275 1.00 88.44 112 GLY A N 1
ATOM 831 C CA . GLY A 1 112 ? 9.579 11.542 -10.002 1.00 88.44 112 GLY A CA 1
ATOM 832 C C . GLY A 1 112 ? 10.750 11.193 -9.088 1.00 88.44 112 GLY A C 1
ATOM 833 O O . GLY A 1 112 ? 11.234 10.068 -9.167 1.00 88.44 112 GLY A O 1
ATOM 834 N N . MET A 1 113 ? 11.224 12.120 -8.255 1.00 89.19 113 MET A N 1
ATOM 835 C CA . MET A 1 113 ? 12.279 11.872 -7.257 1.00 89.19 113 MET A CA 1
ATOM 836 C C . MET A 1 113 ? 11.657 11.650 -5.884 1.00 89.19 113 MET A C 1
ATOM 838 O O . MET A 1 113 ? 10.671 12.296 -5.552 1.00 89.19 113 MET A O 1
ATOM 842 N N . GLY A 1 114 ? 12.242 10.764 -5.075 1.00 91.00 114 GLY A N 1
ATOM 843 C CA . GLY A 1 114 ? 11.746 10.470 -3.728 1.00 91.00 114 GLY A CA 1
ATOM 844 C C . GLY A 1 114 ? 10.313 9.944 -3.688 1.00 91.00 114 GLY A C 1
ATOM 845 O O . GLY A 1 114 ? 9.567 10.242 -2.759 1.00 91.00 114 GLY A O 1
ATOM 846 N N . ASP A 1 115 ? 9.915 9.197 -4.717 1.00 94.31 115 ASP A N 1
ATOM 8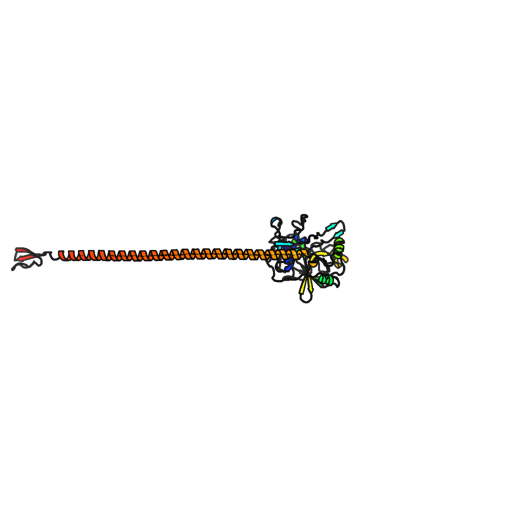47 C CA . ASP A 1 115 ? 8.538 8.767 -4.949 1.00 94.31 115 ASP A CA 1
ATOM 848 C C . ASP A 1 115 ? 8.173 7.519 -4.131 1.00 94.31 115 ASP A C 1
ATOM 850 O O . ASP A 1 115 ? 7.933 6.428 -4.647 1.00 94.31 115 ASP A O 1
ATOM 854 N N . VAL A 1 116 ? 8.160 7.697 -2.813 1.00 95.81 116 VAL A N 1
ATOM 855 C CA . VAL A 1 116 ? 7.762 6.706 -1.812 1.00 95.81 116 VAL A CA 1
ATOM 856 C C . VAL A 1 116 ? 6.910 7.383 -0.744 1.00 95.81 116 VAL A C 1
ATOM 858 O O . VAL A 1 116 ? 7.118 8.546 -0.418 1.00 95.81 116 VAL A O 1
ATOM 861 N N . ALA A 1 117 ? 5.952 6.662 -0.182 1.00 95.50 117 ALA A N 1
ATOM 862 C CA . ALA A 1 117 ? 5.107 7.128 0.902 1.00 95.50 117 ALA A CA 1
ATOM 863 C C . ALA A 1 117 ? 4.842 6.010 1.907 1.00 95.50 117 ALA A C 1
ATOM 865 O O . ALA A 1 117 ? 4.773 4.833 1.542 1.00 95.50 117 ALA A O 1
ATOM 866 N N . ILE A 1 118 ? 4.648 6.401 3.164 1.00 97.31 118 ILE A N 1
ATOM 867 C CA . ILE A 1 118 ? 4.191 5.527 4.241 1.00 97.31 118 ILE A CA 1
ATOM 868 C C . ILE A 1 118 ? 2.783 5.940 4.652 1.00 97.31 118 ILE A C 1
ATOM 870 O O . ILE A 1 118 ? 2.522 7.115 4.890 1.00 97.31 118 ILE A O 1
ATOM 874 N N . LEU A 1 119 ? 1.880 4.972 4.754 1.00 96.69 119 LEU A N 1
ATOM 875 C CA . LEU A 1 119 ? 0.498 5.163 5.178 1.00 96.69 119 LEU A CA 1
ATOM 876 C C . LEU A 1 119 ? 0.258 4.439 6.501 1.00 96.69 119 LEU A C 1
ATOM 878 O O . LEU A 1 119 ? 0.729 3.315 6.693 1.00 96.69 119 LEU A O 1
ATOM 882 N N . ILE A 1 120 ? -0.514 5.070 7.383 1.00 97.19 120 ILE A N 1
ATOM 883 C CA . ILE A 1 120 ? -0.943 4.503 8.662 1.00 97.19 120 ILE A CA 1
ATOM 884 C C . ILE A 1 120 ? -2.432 4.176 8.609 1.00 97.19 120 ILE A C 1
ATOM 886 O O . ILE A 1 120 ? -3.244 5.033 8.263 1.00 97.19 120 ILE A O 1
ATOM 890 N N . LEU A 1 121 ? -2.791 2.945 8.971 1.00 97.25 121 LEU A N 1
ATOM 891 C CA . LEU A 1 121 ? -4.156 2.420 8.886 1.00 97.25 121 LEU A CA 1
ATOM 892 C C . LEU A 1 121 ? -4.949 2.583 10.191 1.00 97.25 121 LEU A C 1
ATOM 894 O O . LEU A 1 121 ? -4.380 2.623 11.284 1.00 97.25 121 LEU A O 1
ATOM 898 N N . ASP A 1 122 ? -6.276 2.627 10.089 1.00 95.25 122 ASP A N 1
ATOM 899 C CA . ASP A 1 122 ? -7.201 2.697 11.230 1.00 95.25 122 ASP A CA 1
ATOM 900 C C . ASP A 1 122 ? -7.294 1.391 12.023 1.00 95.25 122 ASP A C 1
ATOM 902 O O . ASP A 1 122 ? -7.467 1.416 13.239 1.00 95.25 122 ASP A O 1
ATOM 906 N N . LYS A 1 123 ? -7.108 0.258 11.349 1.00 95.88 123 LYS A N 1
ATOM 907 C CA . LYS A 1 123 ? -7.096 -1.078 11.941 1.00 95.88 123 LYS A CA 1
ATOM 908 C C . LYS A 1 123 ? -6.055 -1.967 11.277 1.00 95.88 123 LYS A C 1
ATOM 910 O O . LYS A 1 123 ? -5.579 -1.685 10.177 1.00 95.88 123 LYS A O 1
ATOM 915 N N . GLU A 1 124 ? -5.728 -3.058 11.955 1.00 97.12 124 GLU A N 1
ATOM 916 C CA . GLU A 1 124 ? -4.825 -4.072 11.427 1.00 97.12 124 GLU A CA 1
ATOM 917 C C . GLU A 1 124 ? -5.456 -4.821 10.248 1.00 97.12 124 GLU A C 1
ATOM 919 O O . GLU A 1 124 ? -6.636 -5.180 10.282 1.00 97.12 124 GLU A O 1
ATOM 924 N N . LEU A 1 125 ? -4.658 -5.071 9.209 1.00 96.81 125 LEU A N 1
ATOM 925 C CA . LEU A 1 125 ? -5.041 -5.918 8.069 1.00 96.81 125 LEU A CA 1
ATOM 926 C C . LEU A 1 125 ? -4.330 -7.276 8.060 1.00 96.81 125 LEU A C 1
ATOM 928 O O . LEU A 1 125 ? -4.729 -8.180 7.331 1.00 96.81 125 LEU A O 1
ATOM 932 N N . SER A 1 126 ? -3.270 -7.411 8.854 1.00 94.88 126 SER A N 1
ATOM 933 C CA . SER A 1 126 ? -2.497 -8.633 9.061 1.00 94.88 126 SER A CA 1
ATOM 934 C C . SER A 1 126 ? -1.738 -8.512 10.379 1.00 94.88 126 SER A C 1
ATOM 936 O O . SER A 1 126 ? -1.456 -7.404 10.821 1.00 94.88 126 SER A O 1
ATOM 938 N N . ASN A 1 127 ? -1.361 -9.637 10.980 1.00 94.38 127 ASN A N 1
ATOM 939 C CA . ASN A 1 127 ? -0.457 -9.675 12.131 1.00 94.38 127 ASN A CA 1
ATOM 940 C C . ASN A 1 127 ? 1.024 -9.820 11.726 1.00 94.38 127 ASN A C 1
ATOM 942 O O . ASN A 1 127 ? 1.890 -9.933 12.593 1.00 94.38 127 ASN A O 1
ATOM 946 N N . LYS A 1 128 ? 1.320 -9.865 10.420 1.00 94.75 128 LYS A N 1
ATOM 947 C CA . LYS A 1 128 ? 2.678 -10.023 9.892 1.00 94.75 128 LYS A CA 1
ATOM 948 C C . LYS A 1 128 ? 3.398 -8.684 9.789 1.00 94.75 128 LYS A C 1
ATOM 950 O O . LYS A 1 128 ? 2.802 -7.667 9.437 1.00 94.75 128 LYS A O 1
ATOM 955 N N . SER A 1 129 ? 4.702 -8.739 10.031 1.00 96.31 129 SER A N 1
ATOM 956 C CA . SER A 1 129 ? 5.622 -7.623 9.850 1.00 96.31 129 SER A CA 1
ATOM 957 C C . SER A 1 129 ? 6.799 -8.065 8.996 1.00 96.31 129 SER A C 1
ATOM 959 O O . SER A 1 129 ? 7.307 -9.176 9.146 1.00 96.31 129 SER A O 1
ATOM 961 N N . PHE A 1 130 ? 7.244 -7.165 8.134 1.00 97.06 130 PHE A N 1
ATOM 962 C CA . PHE A 1 130 ? 8.419 -7.301 7.296 1.00 97.06 130 PHE A CA 1
ATOM 963 C C . PHE A 1 130 ? 9.325 -6.108 7.560 1.00 97.06 130 PHE A C 1
ATOM 965 O O . PHE A 1 130 ? 8.877 -4.959 7.538 1.00 97.06 130 PHE A O 1
ATOM 972 N N . ARG A 1 131 ? 10.615 -6.359 7.771 1.00 96.19 131 ARG A N 1
ATOM 973 C CA . ARG A 1 131 ? 11.586 -5.266 7.755 1.00 96.19 131 ARG A CA 1
ATOM 974 C C . ARG A 1 131 ? 11.785 -4.771 6.324 1.00 96.19 131 ARG A C 1
ATOM 976 O O . ARG A 1 131 ? 11.548 -5.493 5.349 1.00 96.19 131 ARG A O 1
ATOM 983 N N . TYR A 1 132 ? 12.284 -3.550 6.208 1.00 96.50 132 TYR A N 1
ATOM 984 C CA . TYR A 1 132 ? 12.799 -3.033 4.950 1.00 96.50 132 TYR A CA 1
ATOM 985 C C . TYR A 1 132 ? 14.321 -3.216 4.864 1.00 96.50 132 TYR A C 1
ATOM 987 O O . TYR A 1 132 ? 14.998 -3.410 5.876 1.00 96.50 132 TYR A O 1
ATOM 995 N N . ALA A 1 133 ? 14.846 -3.195 3.642 1.00 97.38 133 ALA A N 1
ATOM 996 C CA . ALA A 1 133 ? 16.255 -3.423 3.360 1.00 97.38 133 ALA A CA 1
ATOM 997 C C . ALA A 1 133 ? 17.136 -2.309 3.944 1.00 97.38 133 ALA A C 1
ATOM 999 O O . ALA A 1 133 ? 16.785 -1.125 3.876 1.00 97.38 133 ALA A O 1
ATOM 1000 N N . THR A 1 134 ? 18.295 -2.677 4.491 1.00 96.81 134 THR A N 1
ATOM 1001 C CA . THR A 1 134 ? 19.285 -1.701 4.965 1.00 96.81 134 THR A CA 1
ATOM 1002 C C . THR A 1 134 ? 20.003 -1.029 3.795 1.00 96.81 134 THR A C 1
ATOM 1004 O O . THR A 1 134 ? 19.930 -1.471 2.644 1.00 96.81 134 THR A O 1
ATOM 1007 N N . LYS A 1 135 ? 20.743 0.048 4.088 1.00 96.25 135 LYS A N 1
ATOM 1008 C CA . LYS A 1 135 ? 21.566 0.738 3.085 1.00 96.25 135 LYS A CA 1
ATOM 1009 C C . LYS A 1 135 ? 22.572 -0.230 2.456 1.00 96.25 135 LYS A C 1
ATOM 1011 O O . LYS A 1 135 ? 22.722 -0.254 1.241 1.00 96.25 135 LYS A O 1
ATOM 1016 N N . GLU A 1 136 ? 23.209 -1.062 3.270 1.00 96.50 136 GLU A N 1
ATOM 1017 C CA . GLU A 1 136 ? 24.224 -2.033 2.858 1.00 96.50 136 GLU A CA 1
ATOM 1018 C C . GLU A 1 136 ? 23.622 -3.133 1.977 1.00 96.50 136 GLU A C 1
ATOM 1020 O O . GLU A 1 136 ? 24.200 -3.477 0.947 1.00 96.50 136 GLU A O 1
ATOM 1025 N N . GLU A 1 137 ? 22.435 -3.638 2.325 1.00 97.12 137 GLU A N 1
ATOM 1026 C CA . GLU A 1 137 ? 21.717 -4.631 1.516 1.00 97.12 137 GLU A CA 1
ATOM 1027 C C . GLU A 1 137 ? 21.310 -4.060 0.148 1.0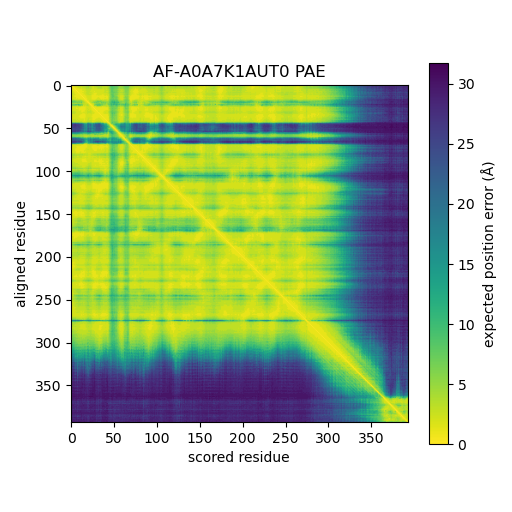0 97.12 137 GLU A C 1
ATOM 1029 O O . GLU A 1 137 ? 21.455 -4.737 -0.872 1.00 97.12 137 GLU A O 1
ATOM 1034 N N . ILE A 1 138 ? 20.863 -2.798 0.099 1.00 97.19 138 ILE A N 1
ATOM 1035 C CA . ILE A 1 138 ? 20.533 -2.097 -1.154 1.00 97.19 138 ILE A CA 1
ATOM 1036 C C . ILE A 1 138 ? 21.778 -1.892 -2.022 1.00 97.19 138 ILE A C 1
ATOM 1038 O O . ILE A 1 138 ? 21.748 -2.135 -3.229 1.00 97.19 138 ILE A O 1
ATOM 1042 N N . LEU A 1 139 ? 22.891 -1.464 -1.428 1.00 95.44 139 LEU A N 1
ATOM 1043 C CA . LEU A 1 139 ? 24.146 -1.294 -2.161 1.00 95.44 139 LEU A CA 1
ATOM 1044 C C . LEU A 1 139 ? 24.673 -2.637 -2.682 1.00 95.44 139 LEU A C 1
ATOM 1046 O O . LEU A 1 139 ? 25.117 -2.716 -3.827 1.00 95.44 139 LEU A O 1
ATOM 1050 N N . SER A 1 140 ? 24.562 -3.700 -1.882 1.00 94.50 140 SER A N 1
ATOM 1051 C CA . SER A 1 140 ? 24.954 -5.053 -2.275 1.00 94.50 140 SER A CA 1
ATOM 1052 C C . SER A 1 140 ? 24.102 -5.582 -3.430 1.00 94.50 140 SER A C 1
ATOM 1054 O O . SER A 1 140 ? 24.652 -6.046 -4.425 1.00 94.50 140 SER A O 1
ATOM 1056 N N . MET A 1 141 ? 22.771 -5.450 -3.383 1.00 93.31 141 MET A N 1
ATOM 1057 C CA . MET A 1 141 ? 21.926 -5.945 -4.480 1.00 93.31 141 MET A CA 1
ATOM 1058 C C . MET A 1 141 ? 22.125 -5.176 -5.792 1.00 93.31 141 MET A C 1
ATOM 1060 O O . MET A 1 141 ? 21.864 -5.706 -6.870 1.00 93.31 141 MET A O 1
ATOM 1064 N N . LYS A 1 142 ? 22.588 -3.924 -5.726 1.00 92.25 142 LYS A N 1
ATOM 1065 C CA . LYS A 1 142 ? 22.905 -3.119 -6.911 1.00 92.25 142 LYS A CA 1
ATOM 1066 C C . LYS A 1 142 ? 24.264 -3.460 -7.516 1.00 92.25 142 LYS A C 1
ATOM 1068 O O . LYS A 1 142 ? 24.472 -3.151 -8.681 1.00 92.25 142 LYS A O 1
ATOM 1073 N N . SER A 1 143 ? 25.184 -4.088 -6.780 1.00 92.19 143 SER A N 1
ATOM 1074 C CA . SER A 1 143 ? 26.526 -4.379 -7.300 1.00 92.19 143 SER A CA 1
ATOM 1075 C C . SER A 1 143 ? 26.621 -5.694 -8.079 1.00 92.19 143 SER A C 1
ATOM 1077 O O . SER A 1 143 ? 27.503 -5.819 -8.924 1.00 92.19 143 SER A O 1
ATOM 1079 N N . VAL A 1 144 ? 25.714 -6.653 -7.846 1.00 91.81 144 VAL A N 1
ATOM 1080 C CA . VAL A 1 144 ? 25.821 -8.019 -8.407 1.00 91.81 144 VAL A CA 1
ATOM 1081 C C . VAL A 1 144 ? 24.646 -8.477 -9.278 1.00 91.81 144 VAL A C 1
ATOM 1083 O O . VAL A 1 144 ? 24.647 -9.625 -9.702 1.00 91.81 144 VAL A O 1
ATOM 1086 N N . SER A 1 145 ? 23.678 -7.607 -9.599 1.00 93.06 145 SER A N 1
ATOM 1087 C CA . SER A 1 145 ? 22.445 -7.975 -10.325 1.00 93.06 145 SER A CA 1
ATOM 1088 C C . SER A 1 145 ? 21.681 -9.112 -9.632 1.00 93.06 145 SER A C 1
ATOM 1090 O O . SER A 1 145 ? 21.824 -10.293 -9.943 1.00 93.06 145 SER A O 1
ATOM 1092 N N . THR A 1 146 ? 20.820 -8.748 -8.694 1.00 96.56 146 THR A N 1
ATOM 1093 C CA . THR A 1 146 ? 20.122 -9.678 -7.807 1.00 96.56 146 THR A CA 1
ATOM 1094 C C . THR A 1 146 ? 18.708 -9.970 -8.294 1.00 96.56 146 THR A C 1
ATOM 1096 O O . THR A 1 146 ? 17.995 -9.068 -8.734 1.00 96.56 146 THR A O 1
ATOM 1099 N N . THR A 1 147 ? 18.280 -11.229 -8.167 1.00 97.69 147 THR A N 1
ATOM 1100 C CA . THR A 1 147 ? 16.881 -11.615 -8.402 1.00 97.69 147 THR A CA 1
ATOM 1101 C C . THR A 1 147 ? 15.993 -11.065 -7.292 1.00 97.69 147 THR A C 1
ATOM 1103 O O . THR A 1 147 ? 16.271 -11.232 -6.104 1.00 97.69 147 THR A O 1
ATOM 1106 N N . VAL A 1 148 ? 14.912 -10.413 -7.691 1.00 98.31 148 VAL A N 1
ATOM 1107 C CA . VAL A 1 148 ? 13.947 -9.735 -6.827 1.00 98.31 148 VAL A CA 1
ATOM 1108 C C . VAL A 1 148 ? 12.533 -10.058 -7.299 1.00 98.31 148 VAL A C 1
ATOM 1110 O O . VAL A 1 148 ? 12.323 -10.471 -8.436 1.00 98.31 148 VAL A O 1
ATOM 1113 N N . LEU A 1 149 ? 11.549 -9.887 -6.425 1.00 98.62 149 LEU A N 1
ATOM 1114 C CA . LEU A 1 149 ? 10.143 -10.136 -6.717 1.00 98.62 149 LEU A CA 1
ATOM 1115 C C . LEU A 1 149 ? 9.394 -8.806 -6.791 1.00 98.62 149 LEU A C 1
ATOM 1117 O O . LEU A 1 149 ? 9.337 -8.072 -5.806 1.00 98.62 149 LEU A O 1
ATOM 1121 N N . SER A 1 150 ? 8.789 -8.530 -7.943 1.00 98.19 150 SER A N 1
ATOM 1122 C CA . SER A 1 150 ? 7.779 -7.484 -8.094 1.00 98.19 150 SER A CA 1
ATOM 1123 C C . SER A 1 150 ? 6.392 -8.111 -7.982 1.00 98.19 150 SER A C 1
ATOM 1125 O O . SER A 1 150 ? 6.173 -9.247 -8.417 1.00 98.19 150 SER A O 1
ATOM 1127 N N . ILE A 1 151 ? 5.443 -7.392 -7.390 1.00 98.38 151 ILE A N 1
ATOM 1128 C CA . ILE A 1 151 ? 4.053 -7.830 -7.251 1.00 98.38 151 ILE A CA 1
ATOM 1129 C C . ILE A 1 151 ? 3.118 -6.619 -7.269 1.00 98.38 151 ILE A C 1
ATOM 1131 O O . ILE A 1 151 ? 3.409 -5.612 -6.638 1.00 98.38 151 ILE A O 1
ATOM 1135 N N . ALA A 1 152 ? 2.016 -6.676 -8.018 1.00 97.00 152 ALA A N 1
ATOM 1136 C CA . ALA A 1 152 ? 1.218 -5.488 -8.311 1.00 97.00 152 ALA A CA 1
ATOM 1137 C C . ALA A 1 152 ? -0.216 -5.795 -8.777 1.00 97.00 152 ALA A C 1
ATOM 1139 O O . ALA A 1 152 ? -0.497 -6.886 -9.275 1.00 97.00 152 ALA A O 1
ATOM 1140 N N . TYR A 1 153 ? -1.108 -4.806 -8.677 1.00 95.81 153 TYR A N 1
ATOM 1141 C CA . TYR A 1 153 ? -2.506 -4.868 -9.134 1.00 95.81 153 TYR A CA 1
ATOM 1142 C C . TYR A 1 153 ? -2.793 -4.105 -10.443 1.00 95.81 153 TYR A C 1
ATOM 1144 O O . TYR A 1 153 ? -3.963 -3.871 -10.784 1.00 95.81 153 TYR A O 1
ATOM 1152 N N . GLY A 1 154 ? -1.761 -3.667 -11.163 1.00 92.88 154 GLY A N 1
ATOM 1153 C CA . GLY A 1 154 ? -1.947 -2.921 -12.399 1.00 92.88 154 GLY A CA 1
ATOM 1154 C C . GLY A 1 154 ? -2.546 -3.752 -13.527 1.00 92.88 154 GLY A C 1
ATOM 1155 O O . GLY A 1 154 ? -2.620 -4.984 -13.472 1.00 92.88 154 GLY A O 1
ATOM 1156 N N . LEU A 1 155 ? -2.969 -3.031 -14.560 1.00 91.94 155 LEU A N 1
ATOM 1157 C CA . LEU A 1 155 ? -3.600 -3.545 -15.771 1.00 91.94 155 LEU A CA 1
ATOM 1158 C C . LEU A 1 155 ? -2.752 -4.645 -16.425 1.00 91.94 155 LEU A C 1
ATOM 1160 O O . LEU A 1 155 ? -1.519 -4.601 -16.405 1.00 91.94 155 LEU A O 1
ATOM 1164 N N . LYS A 1 156 ? -3.411 -5.644 -17.018 1.00 89.75 156 LYS A N 1
ATOM 1165 C CA . LYS A 1 156 ? -2.739 -6.811 -17.611 1.00 89.75 156 LYS A CA 1
ATOM 1166 C C . LYS A 1 156 ? -2.848 -6.828 -19.130 1.00 89.75 156 LYS A C 1
ATOM 1168 O O . LYS A 1 156 ? -2.257 -7.689 -19.775 1.00 89.75 156 LYS A O 1
ATOM 1173 N N . SER A 1 157 ? -3.596 -5.896 -19.711 1.00 85.31 157 SER A N 1
ATOM 1174 C CA . SER A 1 157 ? -3.824 -5.812 -21.147 1.00 85.31 157 SER A CA 1
ATOM 1175 C C . SER A 1 157 ? -4.383 -4.449 -21.556 1.00 85.31 157 SER A C 1
ATOM 1177 O O . SER A 1 157 ? -4.877 -3.684 -20.727 1.00 85.31 157 SER A O 1
ATOM 1179 N N . GLU A 1 158 ? -4.363 -4.182 -22.861 1.00 82.38 158 GLU A N 1
ATOM 1180 C CA . GLU A 1 158 ? -5.103 -3.068 -23.462 1.00 82.38 158 GLU A CA 1
ATOM 1181 C C . GLU A 1 158 ? -6.612 -3.193 -23.194 1.00 82.38 158 GLU A C 1
ATOM 1183 O O . GLU A 1 158 ? -7.274 -2.209 -22.880 1.00 82.38 158 GLU A O 1
ATOM 1188 N N . GLN A 1 159 ? -7.160 -4.412 -23.225 1.00 85.00 159 GLN A N 1
ATOM 1189 C CA . GLN A 1 159 ? -8.576 -4.635 -22.937 1.00 85.00 159 GLN A CA 1
ATOM 1190 C C . GLN A 1 159 ? -8.948 -4.224 -21.508 1.00 85.00 159 GLN A C 1
ATOM 1192 O O . GLN A 1 159 ? -9.990 -3.602 -21.309 1.00 85.00 159 GLN A O 1
ATOM 1197 N N . ASP A 1 160 ? -8.106 -4.524 -20.514 1.00 87.31 160 ASP A N 1
ATOM 1198 C CA . ASP A 1 160 ? -8.344 -4.076 -19.138 1.00 87.31 160 ASP A CA 1
ATOM 1199 C C . ASP A 1 160 ? -8.395 -2.552 -19.052 1.00 87.31 160 ASP A C 1
ATOM 1201 O O . ASP A 1 160 ? -9.209 -1.996 -18.314 1.00 87.31 160 ASP A O 1
ATOM 1205 N N . TRP A 1 161 ? -7.545 -1.866 -19.816 1.00 84.88 161 TRP A N 1
ATOM 1206 C CA . TRP A 1 161 ? -7.525 -0.410 -19.850 1.00 84.88 161 TRP A CA 1
ATOM 1207 C C . TRP A 1 161 ? -8.780 0.168 -20.495 1.00 84.88 161 TRP A C 1
ATOM 1209 O O . TRP A 1 161 ? -9.402 1.071 -19.933 1.00 84.88 161 TRP A O 1
ATOM 1219 N N . GLN A 1 162 ? -9.194 -0.387 -21.635 1.00 86.19 162 GLN A N 1
ATOM 1220 C CA . GLN A 1 162 ? -10.440 -0.010 -22.301 1.00 86.19 162 GLN A CA 1
ATOM 1221 C C . GLN A 1 162 ? -11.643 -0.246 -21.384 1.00 86.19 162 GLN A C 1
ATOM 1223 O O . GLN A 1 162 ? -12.527 0.608 -21.279 1.00 86.19 162 GLN A O 1
ATOM 1228 N N . ASN A 1 163 ? -11.651 -1.362 -20.651 1.00 88.06 163 ASN A N 1
ATOM 1229 C CA . ASN A 1 163 ? -12.677 -1.661 -19.659 1.00 88.06 163 ASN A CA 1
ATOM 1230 C C . ASN A 1 163 ? -12.656 -0.657 -18.500 1.00 88.06 163 ASN A C 1
ATOM 1232 O O . ASN A 1 163 ? -13.716 -0.190 -18.081 1.00 88.06 163 ASN A O 1
ATOM 1236 N N . ALA A 1 164 ? -11.479 -0.290 -17.987 1.00 83.19 164 ALA A N 1
ATOM 1237 C CA . ALA A 1 164 ? -11.340 0.713 -16.934 1.00 83.19 164 ALA A CA 1
ATOM 1238 C C . ALA A 1 164 ? -11.858 2.087 -17.397 1.00 83.19 164 ALA A C 1
ATOM 1240 O O . ALA A 1 164 ? -12.660 2.703 -16.695 1.00 83.19 164 ALA A O 1
ATOM 1241 N N . LYS A 1 165 ? -11.487 2.526 -18.607 1.00 82.69 165 LYS A N 1
ATOM 1242 C CA . LYS A 1 165 ? -11.960 3.781 -19.216 1.00 82.69 165 LYS A CA 1
ATOM 1243 C C . LYS A 1 165 ? -13.459 3.800 -19.493 1.00 82.69 165 LYS A C 1
ATOM 1245 O O . LYS A 1 165 ? -14.105 4.820 -19.282 1.00 82.69 165 LYS A O 1
ATOM 1250 N N . SER A 1 166 ? -14.012 2.671 -19.924 1.00 85.69 166 SER A N 1
ATOM 1251 C CA . SER A 1 166 ? -15.447 2.513 -20.196 1.00 85.69 166 SER A CA 1
ATOM 1252 C C . SER A 1 166 ? -16.267 2.282 -18.920 1.00 85.69 166 SER A C 1
ATOM 1254 O O . SER A 1 166 ? -17.464 2.011 -18.983 1.00 85.69 166 SER A O 1
ATOM 1256 N N . GLY A 1 167 ? -15.625 2.325 -17.748 1.00 82.06 167 GLY A N 1
ATOM 1257 C CA . GLY A 1 167 ? -16.262 2.086 -16.461 1.00 82.06 167 GLY A CA 1
ATOM 1258 C C . GLY A 1 167 ? -16.702 0.639 -16.243 1.00 82.06 167 GLY A C 1
ATOM 1259 O O . GLY A 1 167 ? -17.410 0.388 -15.280 1.00 82.06 167 GLY A O 1
ATOM 1260 N N . ILE A 1 168 ? -16.315 -0.327 -17.081 1.00 85.38 168 ILE A N 1
ATOM 1261 C CA . ILE A 1 168 ? -16.587 -1.770 -16.909 1.00 85.38 168 ILE A CA 1
ATOM 1262 C C . ILE A 1 168 ? -15.740 -2.352 -15.766 1.00 85.38 168 ILE A C 1
ATOM 1264 O O . ILE A 1 168 ? -16.184 -3.267 -15.072 1.00 85.38 168 ILE A O 1
ATOM 1268 N N . GLY A 1 169 ? -14.582 -1.743 -15.499 1.00 82.06 169 GLY A N 1
ATOM 1269 C CA . GLY A 1 169 ? -13.633 -2.162 -14.469 1.00 82.06 169 GLY A CA 1
ATOM 1270 C C . GLY A 1 169 ? -12.642 -3.213 -14.973 1.00 82.06 169 GLY A C 1
ATOM 1271 O O . GLY A 1 169 ? -12.837 -3.840 -16.006 1.00 82.06 169 GLY A O 1
ATOM 1272 N N . GLN A 1 170 ? -11.555 -3.388 -14.234 1.00 85.31 170 GLN A N 1
ATOM 1273 C CA . GLN A 1 170 ? -10.476 -4.353 -14.508 1.00 85.31 170 GLN A CA 1
ATOM 1274 C C . GLN A 1 170 ? -10.603 -5.586 -13.588 1.00 85.31 170 GLN A C 1
ATOM 1276 O O . GLN A 1 170 ? -11.330 -5.528 -12.599 1.00 85.31 170 GLN A O 1
ATOM 1281 N N . ASP A 1 171 ? -9.895 -6.684 -13.864 1.00 86.12 171 ASP A N 1
ATOM 1282 C CA . ASP A 1 171 ? -10.124 -7.992 -13.211 1.00 86.12 171 ASP A CA 1
ATOM 1283 C C . ASP A 1 171 ? -10.001 -8.031 -11.673 1.00 86.12 171 ASP A C 1
ATOM 1285 O O . ASP A 1 171 ? -10.618 -8.882 -11.045 1.00 86.12 171 ASP A O 1
ATOM 1289 N N . GLY A 1 172 ? -9.247 -7.104 -11.072 1.00 90.44 172 GLY A N 1
ATOM 1290 C CA . GLY A 1 172 ? -9.155 -6.927 -9.620 1.00 90.44 172 GLY A CA 1
ATOM 1291 C C . GLY A 1 172 ? -8.040 -7.708 -8.942 1.00 90.44 172 GLY A C 1
ATOM 1292 O O . GLY A 1 172 ? -7.816 -7.508 -7.750 1.00 90.44 172 GLY A O 1
ATOM 1293 N N . LYS A 1 173 ? -7.312 -8.552 -9.679 1.00 95.38 173 LYS A N 1
ATOM 1294 C CA . LYS A 1 173 ? -6.425 -9.562 -9.090 1.00 95.38 173 LYS A CA 1
ATOM 1295 C C . LYS A 1 173 ? -4.953 -9.177 -9.204 1.00 95.38 173 LYS A C 1
ATOM 1297 O O . LYS A 1 173 ? -4.531 -8.755 -10.285 1.00 95.38 173 LYS A O 1
ATOM 1302 N N . PRO A 1 174 ? -4.140 -9.388 -8.158 1.00 97.56 174 PRO A N 1
ATOM 1303 C CA . PRO A 1 174 ? -2.720 -9.087 -8.219 1.00 97.56 174 PRO A CA 1
ATOM 1304 C C . PRO A 1 174 ? -1.962 -10.090 -9.096 1.00 97.56 174 PRO A C 1
ATOM 1306 O O . PRO A 1 174 ? -2.363 -11.239 -9.281 1.00 97.56 174 PRO A O 1
ATOM 1309 N N . THR A 1 175 ? -0.832 -9.639 -9.625 1.00 97.69 175 THR A N 1
ATOM 1310 C CA . THR A 1 175 ? 0.111 -10.424 -10.430 1.00 97.69 175 THR A CA 1
ATOM 1311 C C . THR A 1 175 ? 1.523 -10.202 -9.931 1.00 97.69 175 THR A C 1
ATOM 1313 O O . THR A 1 175 ? 1.830 -9.139 -9.395 1.00 97.69 175 THR A O 1
ATOM 1316 N N . LYS A 1 176 ? 2.395 -11.187 -10.126 1.00 98.06 176 LYS A N 1
ATOM 1317 C CA . LYS A 1 176 ? 3.797 -11.125 -9.719 1.00 98.06 176 LYS A CA 1
ATOM 1318 C C . LYS A 1 176 ? 4.736 -11.554 -10.834 1.00 98.06 176 LYS A C 1
ATOM 1320 O O . LYS A 1 176 ? 4.365 -12.329 -11.712 1.00 98.06 176 LYS A O 1
ATOM 1325 N N . SER A 1 177 ? 5.966 -11.073 -10.765 1.00 98.12 177 SER A N 1
ATOM 1326 C CA . SER A 1 177 ? 7.056 -11.515 -11.624 1.00 98.12 177 SER A CA 1
ATOM 1327 C C . SER A 1 177 ? 8.364 -11.411 -10.865 1.00 98.12 177 SER A C 1
ATOM 1329 O O . SER A 1 177 ? 8.590 -10.451 -10.124 1.00 98.12 177 SER A O 1
ATOM 1331 N N . GLU A 1 178 ? 9.247 -12.377 -11.089 1.00 97.75 178 GLU A N 1
ATOM 1332 C CA . GLU A 1 178 ? 10.660 -12.157 -10.809 1.00 97.75 178 GLU A CA 1
ATOM 1333 C C . GLU A 1 178 ? 11.178 -11.046 -11.725 1.00 97.75 178 GLU A C 1
ATOM 1335 O O . GLU A 1 178 ? 10.671 -10.846 -12.829 1.00 97.75 178 GLU A O 1
ATOM 1340 N N . ALA A 1 179 ? 12.160 -10.306 -11.240 1.00 97.38 179 ALA A N 1
ATOM 1341 C CA . ALA A 1 179 ? 12.900 -9.287 -11.958 1.00 97.38 179 ALA A CA 1
ATOM 1342 C C . ALA A 1 179 ? 14.362 -9.354 -11.504 1.00 97.38 179 ALA A C 1
ATOM 1344 O O . ALA A 1 179 ? 14.687 -10.000 -10.505 1.00 97.38 179 ALA A O 1
ATOM 1345 N N . VAL A 1 180 ? 15.249 -8.666 -12.211 1.00 97.56 180 VAL A N 1
ATOM 1346 C CA . VAL A 1 180 ? 16.654 -8.526 -11.805 1.00 97.56 180 VAL A CA 1
ATOM 1347 C C . VAL A 1 180 ? 16.985 -7.066 -11.561 1.00 97.56 180 VAL A C 1
ATOM 1349 O O . VAL A 1 180 ? 16.515 -6.197 -12.295 1.00 97.56 180 VAL A O 1
ATOM 1352 N N . THR A 1 181 ? 17.766 -6.770 -10.525 1.00 97.38 181 THR A N 1
ATOM 1353 C CA . THR A 1 181 ? 18.254 -5.407 -10.290 1.00 97.38 181 THR A CA 1
ATOM 1354 C C . THR A 1 181 ? 19.265 -5.003 -11.361 1.00 97.38 181 THR A C 1
ATOM 1356 O O . THR A 1 181 ? 20.035 -5.815 -11.872 1.00 97.38 181 THR A O 1
ATOM 1359 N N . ARG A 1 182 ? 19.284 -3.717 -11.703 1.00 95.12 182 ARG A N 1
ATOM 1360 C CA . ARG A 1 182 ? 20.296 -3.144 -12.587 1.00 95.12 182 ARG A CA 1
ATOM 1361 C C . ARG A 1 182 ? 21.543 -2.770 -11.798 1.00 95.12 182 ARG A C 1
ATOM 1363 O O . ARG A 1 182 ? 21.449 -2.137 -10.748 1.00 95.12 182 ARG A O 1
ATOM 1370 N N . THR A 1 183 ? 22.700 -3.076 -12.376 1.00 93.62 183 THR A N 1
ATOM 1371 C CA . THR A 1 183 ? 24.004 -2.576 -11.914 1.00 93.62 183 THR A CA 1
ATOM 1372 C C . THR A 1 183 ? 24.343 -1.200 -12.486 1.00 93.62 183 THR A C 1
ATOM 1374 O O . THR A 1 183 ? 25.078 -0.437 -11.867 1.00 93.62 183 THR A O 1
ATOM 1377 N N . ASN A 1 184 ? 23.752 -0.849 -13.631 1.00 91.25 184 ASN A N 1
ATOM 1378 C CA . ASN A 1 184 ? 23.900 0.451 -14.278 1.00 91.25 184 ASN A CA 1
ATOM 1379 C C . ASN A 1 184 ? 22.577 1.215 -14.257 1.00 91.25 184 ASN A C 1
ATOM 1381 O O . ASN A 1 184 ? 21.517 0.643 -14.524 1.00 91.25 184 ASN A O 1
ATOM 1385 N N . PHE A 1 185 ? 22.651 2.517 -13.994 1.00 92.69 185 PHE A N 1
ATOM 1386 C CA . PHE A 1 185 ? 21.486 3.386 -14.089 1.00 92.69 185 PHE A CA 1
ATOM 1387 C C . PHE A 1 185 ? 20.960 3.418 -15.527 1.00 92.69 185 PHE A C 1
ATOM 1389 O O . PHE A 1 185 ? 21.738 3.463 -16.481 1.00 92.69 185 PHE A O 1
ATOM 1396 N N . CYS A 1 186 ? 19.642 3.430 -15.695 1.00 90.62 186 CYS A N 1
ATOM 1397 C CA . CYS A 1 186 ? 19.037 3.713 -16.984 1.00 90.62 186 CYS A CA 1
ATOM 1398 C C . CYS A 1 186 ? 17.733 4.486 -16.865 1.00 90.62 186 CYS A C 1
ATOM 1400 O O . CYS A 1 186 ? 16.963 4.311 -15.928 1.00 90.62 186 CYS A O 1
ATOM 1402 N N . CYS A 1 187 ? 17.427 5.227 -17.928 1.00 89.06 187 CYS A N 1
ATOM 1403 C CA . CYS A 1 187 ? 16.056 5.354 -18.408 1.00 89.06 187 CYS A CA 1
ATOM 1404 C C . CYS A 1 187 ? 15.074 6.106 -17.486 1.00 89.06 187 CYS A C 1
ATOM 1406 O O . CYS A 1 187 ? 13.873 6.040 -17.719 1.00 89.06 187 CYS A O 1
ATOM 1408 N N . ALA A 1 188 ? 15.547 6.820 -16.460 1.00 91.44 188 ALA A N 1
ATOM 1409 C CA . ALA A 1 188 ? 14.701 7.613 -15.558 1.00 91.44 188 ALA A CA 1
ATOM 1410 C C . ALA A 1 188 ? 14.981 9.130 -15.621 1.00 91.44 188 ALA A C 1
ATOM 1412 O O . ALA A 1 188 ? 14.431 9.891 -14.829 1.00 91.44 188 ALA A O 1
ATOM 1413 N N . GLY A 1 189 ? 15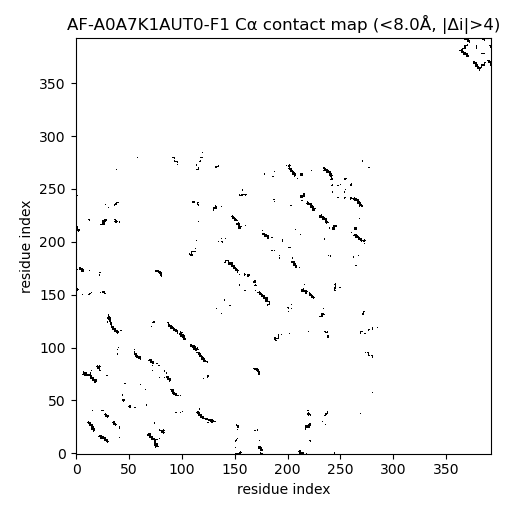.792 9.571 -16.588 1.00 91.75 189 GLY A N 1
ATOM 1414 C CA . GLY A 1 189 ? 16.144 10.977 -16.804 1.00 91.75 189 GLY A CA 1
ATOM 1415 C C . GLY A 1 189 ? 17.411 11.415 -16.066 1.00 91.75 189 GLY A C 1
ATOM 1416 O O . GLY A 1 189 ? 17.857 10.775 -15.110 1.00 91.75 189 GLY A O 1
ATOM 1417 N N . LYS A 1 190 ? 18.021 12.509 -16.538 1.00 91.88 190 LYS A N 1
ATOM 1418 C CA . LYS A 1 190 ? 19.331 12.985 -16.057 1.00 91.88 190 LYS A CA 1
ATOM 1419 C C . LYS A 1 190 ? 19.288 13.503 -14.620 1.00 91.88 190 LYS A C 1
ATOM 1421 O O . LYS A 1 190 ? 20.237 13.276 -13.873 1.00 91.88 190 LYS A O 1
ATOM 1426 N N . LYS A 1 191 ? 18.197 14.170 -14.219 1.00 91.50 191 LYS A N 1
ATOM 1427 C CA . LYS A 1 191 ? 18.031 14.685 -12.847 1.00 91.50 191 LYS A CA 1
ATOM 1428 C C . LYS A 1 191 ? 17.974 13.522 -11.852 1.00 91.50 191 LYS A C 1
ATOM 1430 O O . LYS A 1 191 ? 18.661 13.547 -10.835 1.00 91.50 191 LYS A O 1
ATOM 1435 N N . VAL A 1 192 ? 17.236 12.463 -12.193 1.00 93.06 192 VAL A N 1
ATOM 1436 C CA . VAL A 1 192 ? 17.140 11.246 -11.370 1.00 93.06 192 VAL A CA 1
ATOM 1437 C C . VAL A 1 192 ? 18.465 10.486 -11.350 1.00 93.06 192 VAL A C 1
ATOM 1439 O O . VAL A 1 192 ? 18.864 9.984 -10.301 1.00 93.06 192 VAL A O 1
ATOM 1442 N N . GLU A 1 193 ? 19.186 10.436 -12.475 1.00 94.31 193 GLU A N 1
ATOM 1443 C CA . GLU A 1 193 ? 20.522 9.836 -12.524 1.00 94.31 193 GLU A CA 1
ATOM 1444 C C . GLU A 1 193 ? 21.476 10.532 -11.555 1.00 94.31 193 GLU A C 1
ATOM 1446 O O . GLU A 1 193 ? 22.132 9.867 -10.751 1.00 94.31 193 GLU A O 1
ATOM 1451 N N . GLN A 1 194 ? 21.534 11.864 -11.609 1.00 93.94 194 GLN A N 1
ATOM 1452 C CA . GLN A 1 194 ? 22.364 12.657 -10.712 1.00 93.94 194 GLN A CA 1
ATOM 1453 C C . GLN A 1 194 ? 21.968 12.430 -9.250 1.00 93.94 194 GLN A C 1
ATOM 1455 O O . GLN A 1 194 ? 22.824 12.080 -8.437 1.00 93.94 194 GLN A O 1
ATOM 1460 N N . TRP A 1 195 ? 20.674 12.521 -8.935 1.00 92.12 195 TRP A N 1
ATOM 1461 C CA . TRP A 1 195 ? 20.168 12.259 -7.589 1.00 92.12 195 TRP A CA 1
ATOM 1462 C C . TRP A 1 195 ? 20.547 10.859 -7.093 1.00 92.12 195 TRP A C 1
ATOM 1464 O O . TRP A 1 195 ? 20.951 10.691 -5.948 1.00 92.12 195 TRP A O 1
ATOM 1474 N N . SER A 1 196 ? 20.491 9.844 -7.961 1.00 92.62 196 SER A N 1
ATOM 1475 C CA . SER A 1 196 ? 20.860 8.471 -7.599 1.00 92.62 196 SER A CA 1
ATOM 1476 C C . SER A 1 196 ? 22.348 8.296 -7.281 1.00 92.62 196 SER A C 1
ATOM 1478 O O . SER A 1 196 ? 22.702 7.383 -6.540 1.00 92.62 196 SER A O 1
ATOM 1480 N N . LYS A 1 197 ? 23.225 9.153 -7.820 1.00 93.88 197 LYS A N 1
ATOM 1481 C CA . LYS A 1 197 ? 24.663 9.160 -7.499 1.00 93.88 197 LYS A CA 1
ATOM 1482 C C . LYS A 1 197 ? 24.913 9.798 -6.135 1.00 93.88 197 LYS A C 1
ATOM 1484 O O . LYS A 1 197 ? 25.737 9.303 -5.373 1.00 93.88 197 LYS A O 1
ATOM 1489 N N . GLU A 1 198 ? 24.173 10.858 -5.821 1.00 93.38 198 GLU A N 1
ATOM 1490 C CA . GLU A 1 198 ? 24.214 11.552 -4.527 1.00 93.38 198 GLU A CA 1
ATOM 1491 C C . GLU A 1 198 ? 23.530 10.731 -3.414 1.00 93.38 198 GLU A C 1
ATOM 1493 O O . GLU A 1 198 ? 23.934 10.787 -2.253 1.00 93.38 198 GLU A O 1
ATOM 1498 N N . ASN A 1 199 ? 22.537 9.909 -3.772 1.00 92.69 199 ASN A N 1
ATOM 1499 C CA . ASN A 1 199 ? 21.811 9.007 -2.879 1.00 92.69 199 ASN A CA 1
ATOM 1500 C C . ASN A 1 199 ? 21.843 7.551 -3.398 1.00 92.69 199 ASN A C 1
ATOM 1502 O O . ASN A 1 199 ? 20.839 7.032 -3.902 1.00 92.69 199 ASN A O 1
ATOM 1506 N N . PRO A 1 200 ? 22.984 6.846 -3.268 1.00 93.12 200 PRO A N 1
ATOM 1507 C CA . PRO A 1 200 ? 23.214 5.555 -3.924 1.00 93.12 200 PRO A CA 1
ATOM 1508 C C . PRO A 1 200 ? 22.333 4.410 -3.413 1.00 93.12 200 PRO A C 1
ATOM 1510 O O . PRO A 1 200 ? 22.195 3.399 -4.101 1.00 93.12 200 PRO A O 1
ATOM 1513 N N . TYR A 1 201 ? 21.697 4.557 -2.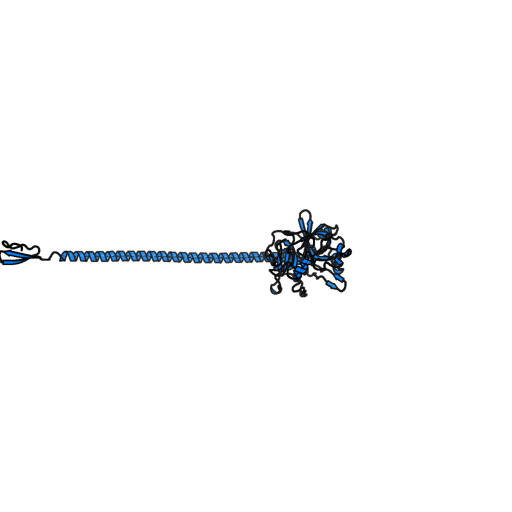253 1.00 94.81 201 TYR A N 1
ATOM 1514 C CA . TYR A 1 201 ? 20.726 3.603 -1.710 1.00 94.81 201 TYR A CA 1
ATOM 1515 C C . TYR A 1 201 ? 19.279 4.100 -1.814 1.00 94.81 201 TYR A C 1
ATOM 1517 O O . TYR A 1 201 ? 18.372 3.393 -1.385 1.00 94.81 201 TYR A O 1
ATOM 1525 N N . GLY A 1 202 ? 19.038 5.284 -2.386 1.00 94.62 202 GLY A N 1
ATOM 1526 C CA . GLY A 1 202 ? 17.707 5.888 -2.451 1.00 94.62 202 GLY A CA 1
ATOM 1527 C C . GLY A 1 202 ? 16.777 5.283 -3.494 1.00 94.62 202 GLY A C 1
ATOM 1528 O O . GLY A 1 202 ? 15.558 5.341 -3.339 1.00 94.62 202 GLY A O 1
ATOM 1529 N N . LEU A 1 203 ? 17.340 4.651 -4.526 1.00 95.38 203 LEU A N 1
ATOM 1530 C CA . LEU A 1 203 ? 16.570 3.907 -5.515 1.00 95.38 203 LEU A CA 1
ATOM 1531 C C . LEU A 1 203 ? 17.269 2.632 -5.988 1.00 95.38 203 LEU 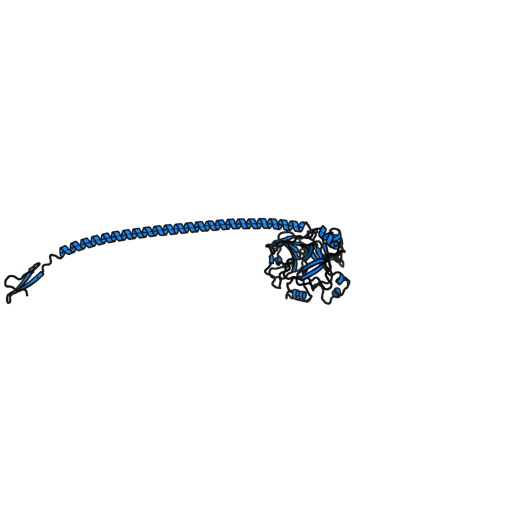A C 1
ATOM 1533 O O . LEU A 1 203 ? 18.504 2.523 -5.991 1.00 95.38 203 LEU A O 1
ATOM 1537 N N . VAL A 1 204 ? 16.443 1.694 -6.445 1.00 96.75 204 VAL A N 1
ATOM 1538 C CA . VAL A 1 204 ? 16.818 0.456 -7.133 1.00 96.75 204 VAL A CA 1
ATOM 1539 C C . VAL A 1 204 ? 16.067 0.414 -8.456 1.00 96.75 204 VAL A C 1
ATOM 1541 O O . VAL A 1 204 ? 14.872 0.688 -8.504 1.00 96.75 204 VAL A O 1
ATOM 1544 N N . GLN A 1 205 ? 16.750 0.062 -9.540 1.00 96.94 205 GLN A N 1
ATOM 1545 C CA . GLN A 1 205 ? 16.101 -0.149 -10.831 1.00 96.94 205 GLN A CA 1
ATOM 1546 C C . GLN A 1 205 ? 16.124 -1.621 -11.187 1.00 96.94 205 GLN A C 1
ATOM 1548 O O . GLN A 1 205 ? 17.035 -2.344 -10.785 1.00 96.94 205 GLN A O 1
ATOM 1553 N N . THR A 1 206 ? 15.131 -2.056 -11.948 1.00 97.50 206 THR A N 1
ATOM 1554 C CA . THR A 1 206 ? 14.970 -3.464 -12.311 1.00 97.50 206 THR A CA 1
ATOM 1555 C C . THR A 1 206 ? 14.788 -3.650 -13.810 1.00 97.50 206 THR A C 1
ATOM 1557 O O . THR A 1 206 ? 14.557 -2.689 -14.549 1.00 97.50 206 THR A O 1
ATOM 1560 N N . VAL A 1 207 ? 14.909 -4.901 -14.242 1.00 97.25 207 VAL A N 1
ATOM 1561 C CA . VAL A 1 207 ? 14.507 -5.387 -15.560 1.00 97.25 207 VAL A CA 1
ATOM 1562 C C . VAL A 1 207 ? 13.587 -6.585 -15.367 1.00 97.25 207 VAL A C 1
ATOM 1564 O O . VAL A 1 207 ? 13.903 -7.488 -14.588 1.00 97.25 207 VAL A O 1
ATOM 1567 N N . LEU A 1 208 ? 12.451 -6.578 -16.056 1.00 97.50 208 LEU A N 1
ATOM 1568 C CA . LEU A 1 208 ? 11.506 -7.687 -16.088 1.00 97.50 208 LEU A CA 1
ATOM 1569 C C . LEU A 1 208 ? 11.911 -8.733 -17.145 1.00 97.50 208 LEU A C 1
ATOM 1571 O O . LEU A 1 208 ? 12.601 -8.410 -18.115 1.00 97.50 208 LEU A O 1
ATOM 1575 N N . PRO A 1 209 ? 11.467 -9.994 -16.998 1.00 96.94 209 PRO A N 1
ATOM 1576 C CA . PRO A 1 209 ? 11.637 -11.020 -18.012 1.00 96.94 209 PRO A CA 1
ATOM 1577 C C . PRO A 1 209 ? 11.013 -10.606 -19.344 1.00 96.94 209 PRO A C 1
ATOM 1579 O O . PRO A 1 209 ? 9.992 -9.918 -19.397 1.00 96.94 209 PRO A O 1
ATOM 1582 N N . LYS A 1 210 ? 11.598 -11.089 -20.443 1.00 94.50 210 LYS A N 1
ATOM 1583 C CA . LYS A 1 210 ? 11.081 -10.830 -21.789 1.00 94.50 210 LYS A CA 1
ATOM 1584 C C . LYS A 1 210 ? 9.605 -11.233 -21.887 1.00 94.50 210 LYS A C 1
ATOM 1586 O O . LYS A 1 210 ? 9.251 -12.373 -21.600 1.00 94.50 210 LYS A O 1
ATOM 1591 N N . GLY A 1 211 ? 8.774 -10.308 -22.362 1.00 92.25 211 GLY A N 1
ATOM 1592 C CA . GLY A 1 211 ? 7.338 -10.526 -22.551 1.00 92.25 211 GLY A CA 1
ATOM 1593 C C . GLY A 1 211 ? 6.479 -10.231 -21.319 1.00 92.25 211 GLY A C 1
ATOM 1594 O O . GLY A 1 211 ? 5.256 -10.299 -21.433 1.00 92.25 211 GLY A O 1
ATOM 1595 N N . VAL A 1 212 ? 7.083 -9.875 -20.181 1.00 95.75 212 VAL A N 1
ATOM 1596 C CA . VAL A 1 212 ? 6.386 -9.370 -18.992 1.00 95.75 212 VAL A CA 1
ATOM 1597 C C . VAL A 1 212 ? 6.495 -7.852 -18.973 1.00 95.75 212 VAL A C 1
ATOM 1599 O O . VAL A 1 212 ? 7.587 -7.310 -19.124 1.00 95.75 212 VAL A O 1
ATOM 1602 N N . PHE A 1 213 ? 5.374 -7.164 -18.768 1.00 95.44 213 PHE A N 1
ATOM 1603 C CA . PHE A 1 213 ? 5.323 -5.703 -18.806 1.00 95.44 213 PHE A CA 1
ATOM 1604 C C . PHE A 1 213 ? 4.601 -5.143 -17.588 1.00 95.44 213 PHE A C 1
ATOM 1606 O O . PHE A 1 213 ? 3.684 -5.760 -17.036 1.00 95.44 213 PHE A O 1
ATOM 1613 N N . HIS A 1 214 ? 4.985 -3.936 -17.185 1.00 95.25 214 HIS A N 1
ATOM 1614 C CA . HIS A 1 214 ? 4.180 -3.172 -16.244 1.00 95.25 214 HIS A CA 1
ATOM 1615 C C . HIS A 1 214 ? 2.861 -2.740 -16.891 1.00 95.25 214 HIS A C 1
ATOM 1617 O O . HIS A 1 214 ? 2.773 -2.591 -18.110 1.00 95.25 214 HIS A O 1
ATOM 1623 N N . GLY A 1 215 ? 1.841 -2.513 -16.073 1.00 92.56 215 GLY A N 1
ATOM 1624 C CA . GLY A 1 215 ? 0.584 -1.895 -16.478 1.00 92.56 215 GLY A CA 1
ATOM 1625 C C . GLY A 1 215 ? 0.242 -0.676 -15.633 1.00 92.56 215 GLY A C 1
ATOM 1626 O O . GLY A 1 215 ? 0.741 -0.519 -14.516 1.00 92.56 215 GLY A O 1
ATOM 1627 N N . GLY A 1 216 ? -0.639 0.184 -16.146 1.00 90.31 216 GLY A N 1
ATOM 1628 C CA . GLY A 1 216 ? -1.202 1.278 -15.351 1.00 90.31 216 GLY A CA 1
ATOM 1629 C C . GLY A 1 216 ? -1.776 0.752 -14.027 1.00 90.31 216 GLY A C 1
ATOM 1630 O O . GLY A 1 216 ? -2.456 -0.271 -14.008 1.00 90.31 216 GLY A O 1
ATOM 1631 N N . GLY A 1 217 ? -1.461 1.409 -12.908 1.00 90.44 217 GLY A N 1
ATOM 1632 C CA . GLY A 1 217 ? -1.817 0.948 -11.555 1.00 90.44 217 GLY A CA 1
ATOM 1633 C C . GLY A 1 217 ? -0.793 0.019 -10.882 1.00 90.44 217 GLY A C 1
ATOM 1634 O O . GLY A 1 217 ? -0.933 -0.277 -9.693 1.00 90.44 217 GLY A O 1
ATOM 1635 N N . ASP A 1 218 ? 0.271 -0.395 -11.586 1.00 95.94 218 ASP A N 1
ATOM 1636 C CA . ASP A 1 218 ? 1.442 -1.019 -10.944 1.00 95.94 218 ASP A CA 1
ATOM 1637 C C . ASP A 1 218 ? 2.245 -0.001 -10.111 1.00 95.94 218 ASP A C 1
ATOM 1639 O O . ASP A 1 218 ? 3.074 -0.394 -9.299 1.00 95.94 218 ASP A O 1
ATOM 1643 N N . SER A 1 219 ? 1.989 1.301 -10.255 1.00 95.31 219 SER A N 1
ATOM 1644 C CA . SER A 1 219 ? 2.537 2.338 -9.379 1.00 95.31 219 SER A CA 1
ATOM 1645 C C . SER A 1 219 ? 2.391 1.984 -7.899 1.00 95.31 219 SER A C 1
ATOM 1647 O O . SER A 1 219 ? 1.343 1.510 -7.460 1.00 95.31 219 SER A O 1
ATOM 1649 N N . GLY A 1 220 ? 3.456 2.191 -7.132 1.00 97.50 220 GLY A N 1
ATOM 1650 C CA . GLY A 1 220 ? 3.548 1.797 -5.733 1.00 97.50 220 GLY A CA 1
ATOM 1651 C C . GLY A 1 220 ? 3.780 0.300 -5.512 1.00 97.50 220 GLY A C 1
ATOM 1652 O O . GLY A 1 220 ? 3.899 -0.115 -4.361 1.00 97.50 220 GLY A O 1
ATOM 1653 N N . SER A 1 221 ? 3.882 -0.519 -6.572 1.00 97.81 221 SER A N 1
ATOM 1654 C CA . SER A 1 221 ? 4.139 -1.957 -6.445 1.00 97.81 221 SER A CA 1
ATOM 1655 C C . SER A 1 221 ? 5.382 -2.205 -5.601 1.00 97.81 221 SER A C 1
ATOM 1657 O O . SER A 1 221 ? 6.416 -1.578 -5.863 1.00 97.81 221 SER A O 1
ATOM 1659 N N . PRO A 1 222 ? 5.315 -3.104 -4.616 1.00 98.50 222 PRO A N 1
ATOM 1660 C CA . PRO A 1 222 ? 6.453 -3.380 -3.772 1.00 98.50 222 PRO A CA 1
ATOM 1661 C C . PRO A 1 222 ? 7.469 -4.289 -4.463 1.00 98.50 222 PRO A C 1
ATOM 1663 O O . PRO A 1 222 ? 7.124 -5.288 -5.101 1.00 98.50 222 PRO A O 1
ATOM 1666 N N . LEU A 1 223 ? 8.741 -3.940 -4.287 1.00 98.69 223 LEU A N 1
ATOM 1667 C CA . LEU A 1 223 ? 9.876 -4.786 -4.617 1.00 98.69 223 LEU A CA 1
ATOM 1668 C C . LEU A 1 223 ? 10.329 -5.540 -3.376 1.00 98.69 223 LEU A C 1
ATOM 1670 O O . LEU A 1 223 ? 10.549 -4.938 -2.324 1.00 98.69 223 LEU A O 1
ATOM 1674 N N . TRP A 1 224 ? 10.526 -6.841 -3.522 1.00 98.69 224 TRP A N 1
ATOM 1675 C CA . TRP A 1 224 ? 10.960 -7.718 -2.448 1.00 98.69 224 TRP A CA 1
ATOM 1676 C C . TRP A 1 224 ? 12.250 -8.426 -2.820 1.00 98.69 224 TRP A C 1
ATOM 1678 O O . TRP A 1 224 ? 12.434 -8.861 -3.956 1.00 98.69 224 TRP A O 1
ATOM 1688 N N . ILE A 1 225 ? 13.122 -8.600 -1.838 1.00 97.94 225 ILE A N 1
ATOM 1689 C CA . ILE A 1 225 ? 14.309 -9.443 -1.946 1.00 97.94 225 ILE A CA 1
ATOM 1690 C C . ILE A 1 225 ? 14.198 -10.584 -0.941 1.00 97.94 225 ILE A C 1
ATOM 1692 O O . ILE A 1 225 ? 13.629 -10.423 0.140 1.00 97.94 225 ILE A O 1
ATOM 1696 N N . LYS A 1 226 ? 14.737 -11.747 -1.305 1.00 97.12 226 LYS A N 1
ATOM 1697 C CA . LYS A 1 226 ? 14.871 -12.875 -0.390 1.00 97.12 226 LYS A CA 1
ATOM 1698 C C . LYS A 1 226 ? 16.297 -12.924 0.154 1.00 97.12 226 LYS A C 1
ATOM 1700 O O . LYS A 1 226 ? 17.234 -13.121 -0.615 1.00 97.12 226 LYS A O 1
ATOM 1705 N N . ILE A 1 227 ? 16.459 -12.748 1.464 1.00 96.31 227 ILE A N 1
ATOM 1706 C CA . ILE A 1 227 ? 17.753 -12.794 2.157 1.00 96.31 227 ILE A CA 1
ATOM 1707 C C . ILE A 1 227 ? 17.722 -13.983 3.115 1.00 96.31 227 ILE A C 1
ATOM 1709 O O . ILE A 1 227 ? 16.999 -13.990 4.109 1.00 96.31 227 ILE A O 1
ATOM 1713 N N . GLY A 1 228 ? 18.459 -15.043 2.774 1.00 94.75 228 GLY A N 1
ATOM 1714 C CA . GLY A 1 228 ? 18.327 -16.332 3.452 1.00 94.75 228 GLY A CA 1
ATOM 1715 C C . GLY A 1 228 ? 16.901 -16.881 3.318 1.00 94.75 228 GLY A C 1
ATOM 1716 O O . GLY A 1 228 ? 16.440 -17.197 2.219 1.00 94.75 228 GLY A O 1
ATOM 1717 N N . THR A 1 229 ? 16.193 -16.995 4.440 1.00 94.94 229 THR A N 1
ATOM 1718 C CA . THR A 1 229 ? 14.786 -17.427 4.489 1.00 94.94 229 THR A CA 1
ATOM 1719 C C . THR A 1 229 ? 13.794 -16.264 4.567 1.00 94.94 229 THR A C 1
ATOM 1721 O O . THR A 1 229 ? 12.591 -16.492 4.437 1.00 94.94 229 THR A O 1
ATOM 1724 N N . GLU A 1 230 ? 14.273 -15.035 4.750 1.00 96.31 230 GLU A N 1
ATOM 1725 C CA . GLU A 1 230 ? 13.456 -13.851 5.002 1.00 96.31 230 GLU A CA 1
ATOM 1726 C C . GLU A 1 230 ? 13.078 -13.133 3.701 1.00 96.31 230 GLU A C 1
ATOM 1728 O O . GLU A 1 230 ? 13.902 -12.973 2.798 1.00 96.31 230 GLU A O 1
ATOM 1733 N N . TRP A 1 231 ? 11.831 -12.663 3.623 1.00 97.88 231 TRP A N 1
ATOM 1734 C CA . TRP A 1 231 ? 11.409 -11.681 2.627 1.00 97.88 231 TRP A CA 1
ATOM 1735 C C . TRP A 1 231 ? 11.555 -10.275 3.195 1.00 97.88 231 TRP A C 1
ATOM 1737 O O . TRP A 1 231 ? 10.997 -9.967 4.245 1.00 97.88 231 TRP A O 1
ATOM 1747 N N . VAL A 1 232 ? 12.270 -9.424 2.469 1.00 98.44 232 VAL A N 1
ATOM 1748 C CA . VAL A 1 232 ? 12.617 -8.069 2.894 1.00 98.44 232 VAL A CA 1
ATOM 1749 C C . VAL A 1 232 ? 12.070 -7.078 1.880 1.00 98.44 232 VAL A C 1
ATOM 1751 O O . VAL A 1 232 ? 12.267 -7.240 0.672 1.00 98.44 232 VAL A O 1
ATOM 1754 N N . TYR A 1 233 ? 11.369 -6.057 2.367 1.00 98.56 233 TYR A N 1
ATOM 1755 C CA . TYR A 1 233 ? 10.833 -4.996 1.520 1.00 98.56 233 TYR A CA 1
ATOM 1756 C C . TYR A 1 233 ? 11.960 -4.073 1.046 1.00 98.56 233 TYR A C 1
ATOM 1758 O O . TYR A 1 233 ? 12.751 -3.589 1.850 1.00 98.56 233 TYR A O 1
ATOM 1766 N N . VAL A 1 234 ? 12.042 -3.792 -0.250 1.00 98.25 234 VAL A N 1
ATOM 1767 C CA . VAL A 1 234 ? 13.106 -2.950 -0.820 1.00 98.25 234 VAL A CA 1
ATOM 1768 C C . VAL A 1 234 ? 12.604 -1.536 -1.090 1.00 98.25 234 VAL A C 1
ATOM 1770 O O . VAL A 1 234 ? 13.226 -0.563 -0.664 1.00 98.25 234 VAL A O 1
ATOM 1773 N N . GLY A 1 235 ? 11.480 -1.405 -1.792 1.00 97.81 235 GLY A N 1
ATOM 1774 C CA . GLY A 1 235 ? 10.978 -0.105 -2.221 1.00 97.81 235 GLY A CA 1
ATOM 1775 C C . GLY A 1 235 ? 9.687 -0.180 -3.023 1.00 97.81 235 GLY A C 1
ATOM 1776 O O . GLY A 1 235 ? 9.220 -1.265 -3.367 1.00 97.81 235 GLY A O 1
ATOM 1777 N N . ALA A 1 236 ? 9.132 0.991 -3.321 1.00 98.19 236 ALA A N 1
ATOM 1778 C CA . ALA A 1 236 ? 7.887 1.158 -4.064 1.00 98.19 236 ALA A CA 1
ATOM 1779 C C . ALA A 1 236 ? 8.179 1.634 -5.488 1.00 98.19 236 ALA A C 1
ATOM 1781 O O . ALA A 1 236 ? 9.007 2.527 -5.676 1.00 98.19 236 ALA A O 1
ATOM 1782 N N . ALA A 1 237 ? 7.511 1.058 -6.489 1.00 97.50 237 ALA A N 1
ATOM 1783 C CA . ALA A 1 237 ? 7.677 1.478 -7.879 1.00 97.50 237 ALA A CA 1
ATOM 1784 C C . ALA A 1 237 ? 7.151 2.904 -8.087 1.00 97.50 237 ALA A C 1
ATOM 1786 O O . ALA A 1 237 ? 5.957 3.152 -7.930 1.00 97.50 237 ALA A O 1
ATOM 1787 N N . GLY A 1 238 ? 8.030 3.822 -8.481 1.00 93.94 238 GLY A N 1
ATOM 1788 C CA . GLY A 1 238 ? 7.649 5.193 -8.824 1.00 93.94 238 GLY A CA 1
ATOM 1789 C C . GLY A 1 238 ? 7.389 5.382 -10.318 1.00 93.94 238 GLY A C 1
ATOM 1790 O O . GLY A 1 238 ? 6.433 6.039 -10.719 1.00 93.94 238 GLY A O 1
ATOM 1791 N N . ALA A 1 239 ? 8.204 4.751 -11.167 1.00 91.12 239 ALA A N 1
ATOM 1792 C CA . ALA A 1 239 ? 8.071 4.857 -12.618 1.00 91.12 239 ALA A CA 1
ATOM 1793 C C . ALA A 1 239 ? 8.469 3.559 -13.320 1.00 91.12 239 ALA A C 1
ATOM 1795 O O . ALA A 1 239 ? 9.479 2.945 -12.971 1.00 91.12 239 ALA A O 1
ATOM 1796 N N . ALA A 1 240 ? 7.697 3.181 -14.337 1.00 93.25 240 ALA A N 1
ATOM 1797 C CA . ALA A 1 240 ? 8.018 2.077 -15.231 1.00 93.25 240 ALA A CA 1
ATOM 1798 C C . ALA A 1 240 ? 8.860 2.550 -16.429 1.00 93.25 240 ALA A C 1
ATOM 1800 O O . ALA A 1 240 ? 8.770 3.696 -16.869 1.00 93.25 240 ALA A O 1
ATOM 1801 N N . ASN A 1 241 ? 9.660 1.638 -16.966 1.00 92.19 241 ASN A N 1
ATOM 1802 C CA . ASN A 1 241 ? 10.474 1.790 -18.163 1.00 92.19 241 ASN A CA 1
ATOM 1803 C C . ASN A 1 241 ? 9.941 0.856 -19.260 1.00 92.19 241 ASN A C 1
ATOM 1805 O O . ASN A 1 241 ? 9.400 -0.207 -18.950 1.00 92.19 241 ASN A O 1
ATOM 1809 N N . GLY A 1 242 ? 10.123 1.227 -20.531 1.00 92.38 242 GLY A N 1
ATOM 1810 C CA . GLY A 1 242 ? 9.586 0.468 -21.664 1.00 92.38 242 GLY A CA 1
ATOM 1811 C C . GLY A 1 242 ? 8.112 0.783 -21.974 1.00 92.38 242 GLY A C 1
ATOM 1812 O O . GLY A 1 242 ? 7.540 1.739 -21.429 1.00 92.38 242 GLY A O 1
ATOM 1813 N N . PRO A 1 243 ? 7.466 -0.007 -22.851 1.00 92.56 243 PRO A N 1
ATOM 1814 C CA . PRO A 1 243 ? 6.025 0.049 -23.053 1.00 92.56 243 PRO A CA 1
ATOM 1815 C C . PRO A 1 243 ? 5.272 -0.467 -21.818 1.00 92.56 243 PRO A C 1
ATOM 1817 O O . PRO A 1 243 ? 5.672 -1.438 -21.176 1.00 92.56 243 PRO A O 1
ATOM 1820 N N . VAL A 1 244 ? 4.160 0.195 -21.497 1.00 91.12 244 VAL A N 1
ATOM 1821 C CA . VAL A 1 244 ? 3.331 -0.086 -20.316 1.00 91.12 244 VAL A CA 1
ATOM 1822 C C . VAL A 1 244 ? 1.909 -0.393 -20.772 1.00 91.12 244 VAL A C 1
ATOM 1824 O O . VAL A 1 244 ? 1.301 0.399 -21.498 1.00 91.12 244 VAL A O 1
ATOM 1827 N N . ALA A 1 245 ? 1.366 -1.523 -20.322 1.00 86.88 245 ALA A N 1
ATOM 1828 C CA . ALA A 1 245 ? 0.012 -1.954 -20.643 1.00 86.88 245 ALA A CA 1
ATOM 1829 C C . ALA A 1 245 ? -1.023 -0.917 -20.174 1.00 86.88 245 ALA A C 1
ATOM 1831 O O . ALA A 1 245 ? -1.013 -0.485 -19.017 1.00 86.88 245 ALA A O 1
ATOM 1832 N N . GLY A 1 246 ? -1.909 -0.507 -21.084 1.00 82.12 246 GLY A N 1
ATOM 1833 C CA . GLY A 1 246 ? -2.906 0.540 -20.851 1.00 82.12 246 GLY A CA 1
ATOM 1834 C C . GLY A 1 246 ? -2.388 1.975 -20.977 1.00 82.12 246 GLY A C 1
ATOM 1835 O O . GLY A 1 246 ? -3.176 2.907 -21.016 1.00 82.12 246 GLY A O 1
ATOM 1836 N N . ASN A 1 247 ? -1.081 2.201 -21.084 1.00 83.00 247 ASN A N 1
ATOM 1837 C CA . ASN A 1 247 ? -0.547 3.540 -21.362 1.00 83.00 247 ASN A CA 1
ATOM 1838 C C . ASN A 1 247 ? -0.029 3.661 -22.797 1.00 83.00 247 ASN A C 1
ATOM 1840 O O . ASN A 1 247 ? 0.051 4.764 -23.333 1.00 83.00 247 ASN A O 1
ATOM 1844 N N . VAL A 1 248 ? 0.343 2.536 -23.407 1.00 86.75 248 VAL A N 1
ATOM 1845 C CA . VAL A 1 248 ? 0.846 2.456 -24.775 1.00 86.75 248 VAL A CA 1
ATOM 1846 C C . VAL A 1 248 ? -0.090 1.569 -25.584 1.00 86.75 248 VAL A C 1
ATOM 1848 O O . VAL A 1 248 ? -0.243 0.392 -25.265 1.00 86.75 248 VAL A O 1
ATOM 1851 N N . GLU A 1 249 ? -0.675 2.123 -26.646 1.00 87.38 249 GLU A N 1
ATOM 1852 C CA . GLU A 1 249 ? -1.570 1.390 -27.548 1.00 87.38 249 GLU A CA 1
ATOM 1853 C C . GLU A 1 249 ? -0.901 0.121 -28.089 1.00 87.38 249 GLU A C 1
ATOM 1855 O O . GLU A 1 249 ? 0.282 0.139 -28.438 1.00 87.38 249 GLU A O 1
ATOM 1860 N N . ALA A 1 250 ? -1.655 -0.974 -28.206 1.00 85.94 250 ALA A N 1
ATOM 1861 C CA . ALA A 1 250 ? -1.131 -2.276 -28.633 1.00 85.94 250 ALA A CA 1
ATOM 1862 C C . ALA A 1 250 ? -0.488 -2.268 -30.036 1.00 85.94 250 ALA A C 1
ATOM 1864 O O . ALA A 1 250 ? 0.370 -3.095 -30.329 1.00 85.94 250 ALA A O 1
ATOM 1865 N N . THR A 1 251 ? -0.877 -1.328 -30.901 1.00 90.44 251 THR A N 1
ATOM 1866 C CA . THR A 1 251 ? -0.328 -1.141 -32.256 1.00 90.44 251 THR A CA 1
ATOM 1867 C C . THR A 1 251 ? 0.925 -0.265 -32.297 1.00 90.44 251 THR A C 1
ATOM 1869 O O . THR A 1 251 ? 1.498 -0.063 -33.366 1.00 90.44 251 THR A O 1
ATOM 1872 N N . SER A 1 252 ? 1.352 0.292 -31.161 1.00 92.75 252 SER A N 1
ATOM 1873 C CA . SER A 1 252 ? 2.507 1.184 -31.094 1.00 92.75 252 SER A CA 1
ATOM 1874 C C . SER A 1 252 ? 3.807 0.463 -31.473 1.00 92.75 252 SER A C 1
ATOM 1876 O O . SER A 1 252 ? 4.064 -0.635 -30.969 1.00 92.75 252 SER A O 1
ATOM 1878 N N . PRO A 1 253 ? 4.705 1.093 -32.258 1.00 95.50 253 PRO A N 1
ATOM 1879 C CA . PRO A 1 253 ? 6.006 0.510 -32.588 1.00 95.50 253 PRO A CA 1
ATOM 1880 C C . PRO A 1 253 ? 6.894 0.287 -31.353 1.00 95.50 253 PRO A C 1
ATOM 1882 O O . PRO A 1 253 ? 7.830 -0.511 -31.414 1.00 95.50 253 PRO A O 1
ATOM 1885 N N . ARG A 1 254 ? 6.580 0.921 -30.210 1.00 93.56 254 ARG A N 1
ATOM 1886 C CA . ARG A 1 254 ? 7.283 0.726 -28.928 1.00 93.56 254 ARG A CA 1
ATOM 1887 C C . ARG A 1 254 ? 7.249 -0.725 -28.439 1.00 93.56 254 ARG A C 1
ATOM 1889 O O . ARG A 1 254 ? 8.164 -1.146 -27.744 1.00 93.56 254 ARG A O 1
ATOM 1896 N N . TRP A 1 255 ? 6.237 -1.504 -28.829 1.00 92.44 255 TRP A N 1
ATOM 1897 C CA . TRP A 1 255 ? 6.140 -2.935 -28.507 1.00 92.44 255 TRP A CA 1
ATOM 1898 C C . TRP A 1 255 ? 7.093 -3.818 -29.322 1.00 92.44 255 TRP A C 1
ATOM 1900 O O . TRP A 1 255 ? 7.261 -4.994 -29.009 1.00 92.44 255 TRP A O 1
ATOM 1910 N N . THR A 1 256 ? 7.718 -3.260 -30.359 1.00 94.62 256 THR A N 1
ATOM 1911 C CA . THR A 1 256 ? 8.693 -3.943 -31.221 1.00 94.62 256 THR A CA 1
ATOM 1912 C C . THR A 1 256 ? 10.071 -3.286 -31.206 1.00 94.62 256 THR A C 1
ATOM 1914 O O . THR A 1 256 ? 11.010 -3.839 -31.776 1.00 94.62 256 THR A O 1
ATOM 1917 N N . ASP A 1 257 ? 10.206 -2.125 -30.562 1.00 96.44 257 ASP A N 1
ATOM 1918 C CA . ASP A 1 257 ? 11.464 -1.392 -30.490 1.00 96.44 257 ASP A CA 1
ATOM 1919 C C . ASP A 1 257 ? 12.490 -2.146 -29.617 1.00 96.44 257 ASP A C 1
ATOM 1921 O O . ASP A 1 257 ? 12.223 -2.416 -28.440 1.00 96.44 257 ASP A O 1
ATOM 1925 N N . PRO A 1 258 ? 13.672 -2.505 -30.156 1.00 95.75 258 PRO A N 1
ATOM 1926 C CA . PRO A 1 258 ? 14.648 -3.303 -29.419 1.00 95.75 258 PRO A CA 1
ATOM 1927 C C . PRO A 1 258 ? 15.154 -2.638 -28.136 1.00 95.75 258 PRO A C 1
ATOM 1929 O O . PRO A 1 258 ? 15.426 -3.338 -27.158 1.00 95.75 258 PRO A O 1
ATOM 1932 N N . PHE A 1 259 ? 15.291 -1.309 -28.125 1.00 94.00 259 PHE A N 1
ATOM 1933 C CA . PHE A 1 259 ? 15.782 -0.586 -26.958 1.00 94.00 259 PHE A CA 1
ATOM 1934 C C . PHE A 1 259 ? 14.721 -0.560 -25.857 1.00 94.00 259 PHE A C 1
ATOM 1936 O O . PHE A 1 259 ? 15.010 -0.984 -24.740 1.00 94.00 259 PHE A O 1
ATOM 1943 N N . GLU A 1 260 ? 13.490 -0.163 -26.173 1.00 94.44 260 GLU A N 1
ATOM 1944 C CA . GLU A 1 260 ? 12.357 -0.136 -25.240 1.00 94.44 260 GLU A CA 1
ATOM 1945 C C . GLU A 1 260 ? 12.120 -1.510 -24.596 1.00 94.44 260 GLU A C 1
ATOM 1947 O O . GLU A 1 260 ? 11.975 -1.615 -23.377 1.00 94.44 260 GLU A O 1
ATOM 1952 N N . LEU A 1 261 ? 12.175 -2.584 -25.392 1.00 95.00 261 LEU A N 1
ATOM 1953 C CA . LEU A 1 261 ? 12.037 -3.954 -24.893 1.00 95.00 261 LEU A CA 1
ATOM 1954 C C . LEU A 1 261 ? 13.213 -4.400 -24.013 1.00 95.00 261 LEU A C 1
ATOM 1956 O O . LEU A 1 261 ? 13.023 -5.206 -23.104 1.00 95.00 261 LEU A O 1
ATOM 1960 N N . SER A 1 262 ? 14.419 -3.878 -24.252 1.00 94.00 262 SER A N 1
ATOM 1961 C CA . SER A 1 262 ? 15.596 -4.167 -23.420 1.00 94.00 262 SER A CA 1
ATOM 1962 C C . SER A 1 262 ? 15.547 -3.481 -22.055 1.00 94.00 262 SER A C 1
ATOM 1964 O O . SER A 1 262 ? 16.306 -3.848 -21.152 1.00 94.00 262 SER A O 1
ATOM 1966 N N . VAL A 1 263 ? 14.669 -2.481 -21.894 1.00 95.12 263 VAL A N 1
ATOM 1967 C CA . VAL A 1 263 ? 14.621 -1.663 -20.683 1.00 95.12 263 VAL A CA 1
ATOM 1968 C C . VAL A 1 263 ? 13.396 -1.854 -19.807 1.00 95.12 263 VAL A C 1
ATOM 1970 O O . VAL A 1 263 ? 13.350 -1.247 -18.738 1.00 95.12 263 VAL A O 1
ATOM 1973 N N . VAL A 1 264 ? 12.472 -2.732 -20.203 1.00 96.56 264 VAL A N 1
ATOM 1974 C CA . VAL A 1 264 ? 11.236 -3.019 -19.466 1.00 96.56 264 VAL A CA 1
ATOM 1975 C C . VAL A 1 264 ? 11.534 -3.372 -18.014 1.00 96.56 264 VAL A C 1
ATOM 1977 O O . VAL A 1 264 ? 12.270 -4.311 -17.725 1.00 96.56 264 VAL A O 1
ATOM 1980 N N . GLY A 1 265 ? 10.958 -2.608 -17.094 1.00 96.25 265 GLY A N 1
ATOM 1981 C CA . GLY A 1 265 ? 11.193 -2.714 -15.657 1.00 96.25 265 GLY A CA 1
ATOM 1982 C C . GLY A 1 265 ? 10.704 -1.460 -14.948 1.00 96.25 265 GLY A C 1
ATOM 1983 O O . GLY A 1 265 ? 9.905 -0.710 -15.507 1.00 96.25 265 GLY A O 1
ATOM 1984 N N . ALA A 1 266 ? 11.182 -1.209 -13.733 1.00 96.31 266 ALA A N 1
ATOM 1985 C CA . ALA A 1 266 ? 10.805 -0.007 -12.994 1.00 96.31 266 ALA A CA 1
ATOM 1986 C C . ALA A 1 266 ? 11.923 0.533 -12.102 1.00 96.31 266 ALA A C 1
ATOM 1988 O O . ALA A 1 266 ? 12.839 -0.194 -11.696 1.00 96.31 266 ALA A O 1
ATOM 1989 N N . THR A 1 267 ? 11.792 1.818 -11.775 1.00 96.81 267 THR A N 1
ATOM 1990 C CA . THR A 1 267 ? 12.526 2.518 -10.720 1.00 96.81 267 THR A CA 1
ATOM 1991 C C . THR A 1 267 ? 11.736 2.433 -9.419 1.00 96.81 267 THR A C 1
ATOM 1993 O O . THR A 1 267 ? 10.590 2.878 -9.358 1.00 96.81 267 THR A O 1
ATOM 1996 N N . TYR A 1 268 ? 12.361 1.880 -8.384 1.00 97.56 268 TYR A N 1
ATOM 1997 C CA . TYR A 1 268 ? 11.797 1.717 -7.050 1.00 97.56 268 TYR A CA 1
ATOM 1998 C C . TYR A 1 268 ? 12.508 2.628 -6.056 1.00 97.56 268 TYR A C 1
ATOM 2000 O O . TYR A 1 268 ? 13.736 2.592 -5.968 1.00 97.56 268 TYR A O 1
ATOM 2008 N N . TYR A 1 269 ? 11.746 3.393 -5.280 1.00 97.44 269 TYR A N 1
ATOM 2009 C CA . TYR A 1 269 ? 12.266 4.257 -4.221 1.00 97.44 269 TYR A CA 1
ATOM 2010 C C . TYR A 1 269 ? 12.251 3.533 -2.879 1.00 97.44 269 TYR A C 1
ATOM 2012 O O . TYR A 1 269 ? 11.255 2.908 -2.504 1.00 97.44 269 TYR A O 1
ATOM 2020 N N . THR A 1 270 ? 13.377 3.580 -2.171 1.00 96.94 270 THR A N 1
ATOM 2021 C CA . THR A 1 270 ? 13.594 2.789 -0.954 1.00 96.94 270 THR A CA 1
ATOM 2022 C C . THR A 1 270 ? 13.272 3.600 0.295 1.00 96.94 270 THR A C 1
ATOM 2024 O O . THR A 1 270 ? 13.505 4.803 0.346 1.00 96.94 270 THR A O 1
ATOM 2027 N N . ILE A 1 271 ? 12.811 2.948 1.364 1.00 94.81 271 ILE A N 1
ATOM 2028 C CA . ILE A 1 271 ? 12.645 3.630 2.663 1.00 94.81 271 ILE A CA 1
ATOM 2029 C C . ILE A 1 271 ? 14.007 4.071 3.220 1.00 94.81 271 ILE A C 1
ATOM 2031 O O . ILE A 1 271 ? 14.129 5.152 3.793 1.00 94.81 271 ILE A O 1
ATOM 2035 N N . ALA A 1 272 ? 15.059 3.273 3.005 1.00 93.56 272 ALA A N 1
ATOM 2036 C CA . ALA A 1 272 ? 16.412 3.585 3.464 1.00 93.56 272 ALA A CA 1
ATOM 2037 C C . ALA A 1 272 ? 16.951 4.913 2.901 1.00 93.56 272 ALA A C 1
ATOM 2039 O O . ALA A 1 272 ? 17.732 5.584 3.577 1.00 93.56 272 ALA A O 1
ATOM 2040 N N . GLY A 1 273 ? 16.515 5.302 1.696 1.00 92.75 273 GLY A N 1
ATOM 2041 C CA . GLY A 1 273 ? 16.810 6.590 1.066 1.00 92.75 273 GLY A CA 1
ATOM 2042 C C . GLY A 1 273 ? 16.123 7.801 1.690 1.00 92.75 273 GLY A C 1
ATOM 2043 O O . GLY A 1 273 ? 16.512 8.928 1.390 1.00 92.75 273 GLY A O 1
ATOM 2044 N N . HIS A 1 274 ? 15.114 7.573 2.535 1.00 88.69 274 HIS A N 1
ATOM 2045 C CA . HIS A 1 274 ? 14.173 8.577 3.033 1.00 88.69 274 HIS A CA 1
ATOM 2046 C C . HIS A 1 274 ? 13.893 8.368 4.528 1.00 88.69 274 HIS A C 1
ATOM 2048 O O . HIS A 1 274 ? 12.753 8.198 4.947 1.00 88.69 274 HIS A O 1
ATOM 2054 N N . GLN A 1 275 ? 14.945 8.362 5.349 1.00 68.69 275 GLN A N 1
ATOM 2055 C CA . GLN A 1 275 ? 14.890 7.814 6.712 1.00 68.69 275 GLN A CA 1
ATOM 2056 C C . GLN A 1 275 ? 13.832 8.448 7.637 1.00 68.69 275 GLN A C 1
ATOM 2058 O O . GLN A 1 275 ? 13.317 7.755 8.509 1.00 68.69 275 GLN A O 1
ATOM 2063 N N . ASN A 1 276 ? 13.461 9.715 7.428 1.00 86.31 276 ASN A N 1
ATOM 2064 C CA . ASN A 1 276 ? 12.551 10.420 8.337 1.00 86.31 276 ASN A CA 1
ATOM 2065 C C . ASN A 1 276 ? 11.087 9.969 8.202 1.00 86.31 276 ASN A C 1
ATOM 2067 O O . ASN A 1 276 ? 10.364 9.934 9.194 1.00 86.31 276 ASN A O 1
ATOM 2071 N N . ILE A 1 277 ? 10.638 9.573 7.003 1.00 92.44 277 ILE A N 1
ATOM 2072 C CA . ILE A 1 277 ? 9.201 9.327 6.777 1.00 92.44 277 ILE A CA 1
ATOM 2073 C C . ILE A 1 277 ? 8.696 8.106 7.545 1.00 92.44 277 ILE A C 1
ATOM 2075 O O . ILE A 1 277 ? 7.554 8.089 7.994 1.00 92.44 277 ILE A O 1
ATOM 2079 N N . PHE A 1 278 ? 9.543 7.086 7.706 1.00 93.88 278 PHE A N 1
ATOM 2080 C CA . PHE A 1 278 ? 9.168 5.868 8.413 1.00 93.88 278 PHE A CA 1
ATOM 2081 C C . PHE A 1 278 ? 9.163 6.096 9.925 1.00 93.88 278 PHE A C 1
ATOM 2083 O O . PHE A 1 278 ? 8.179 5.767 10.581 1.00 93.88 278 PHE A O 1
ATOM 2090 N N . SER A 1 279 ? 10.198 6.749 10.468 1.00 93.50 279 SER A N 1
ATOM 2091 C CA . SER A 1 279 ? 10.255 7.075 11.898 1.00 93.50 279 SER A CA 1
ATOM 2092 C C . SER A 1 279 ? 9.121 8.004 12.336 1.00 93.50 279 SER A C 1
ATOM 2094 O O . SER A 1 279 ? 8.560 7.830 13.418 1.00 93.50 279 SER A O 1
ATOM 2096 N N . ASP A 1 280 ? 8.746 8.975 11.499 1.00 94.12 280 ASP A N 1
ATOM 2097 C CA . ASP A 1 280 ? 7.638 9.887 11.795 1.00 94.12 280 ASP A CA 1
ATOM 2098 C C . ASP A 1 280 ? 6.291 9.153 11.793 1.00 94.12 280 ASP A C 1
ATOM 2100 O O . ASP A 1 280 ? 5.456 9.370 12.678 1.00 94.12 280 ASP A O 1
ATOM 2104 N N . ALA A 1 281 ? 6.109 8.228 10.848 1.00 95.06 281 ALA A N 1
ATOM 2105 C CA . ALA A 1 281 ? 4.933 7.374 10.769 1.00 95.06 281 ALA A CA 1
ATOM 2106 C C . ALA A 1 281 ? 4.820 6.427 11.979 1.00 95.06 281 ALA A C 1
ATOM 2108 O O . ALA A 1 281 ? 3.746 6.313 12.577 1.00 95.06 281 ALA A O 1
ATOM 2109 N N . GLU A 1 282 ? 5.922 5.800 12.401 1.00 95.00 282 GLU A N 1
ATOM 2110 C CA . GLU A 1 282 ? 5.970 4.955 13.602 1.00 95.00 282 GLU A CA 1
ATOM 2111 C C . GLU A 1 282 ? 5.676 5.743 14.879 1.00 95.00 282 GLU A C 1
ATOM 2113 O O . GLU A 1 282 ? 4.927 5.281 15.749 1.00 95.00 282 GLU A O 1
ATOM 2118 N N . LYS A 1 283 ? 6.226 6.957 14.993 1.00 95.94 283 LYS A N 1
ATOM 2119 C CA . LYS A 1 283 ? 5.967 7.850 16.124 1.00 95.94 283 LYS A CA 1
ATOM 2120 C C . LYS A 1 283 ? 4.485 8.202 16.214 1.00 95.94 283 LYS A C 1
ATOM 2122 O O . LYS A 1 283 ? 3.907 8.107 17.299 1.00 95.94 283 LYS A O 1
ATOM 2127 N N . TYR A 1 284 ? 3.862 8.560 15.092 1.00 95.50 284 TYR A N 1
ATOM 2128 C CA . TYR A 1 284 ? 2.425 8.826 15.043 1.00 95.50 284 TYR A CA 1
ATOM 2129 C C . TYR A 1 284 ? 1.603 7.598 15.420 1.00 95.50 284 TYR A C 1
ATOM 2131 O O . TYR A 1 284 ? 0.729 7.697 16.281 1.00 95.50 284 TYR A O 1
ATOM 2139 N N . LEU A 1 285 ? 1.901 6.431 14.841 1.00 96.06 285 LEU A N 1
ATOM 2140 C CA . LEU A 1 285 ? 1.177 5.201 15.154 1.00 96.06 285 LEU A CA 1
ATOM 2141 C C . LEU A 1 285 ? 1.304 4.838 16.640 1.00 96.06 285 LEU A C 1
ATOM 2143 O O . LEU A 1 285 ? 0.313 4.483 17.272 1.00 96.06 285 LEU A O 1
ATOM 2147 N N . THR A 1 286 ? 2.491 4.992 17.226 1.00 96.50 286 THR A N 1
ATOM 2148 C CA . THR A 1 286 ? 2.721 4.750 18.658 1.00 96.50 286 THR A CA 1
ATOM 2149 C C . THR A 1 286 ? 1.859 5.670 19.521 1.00 96.50 286 THR A C 1
ATOM 2151 O O . THR A 1 286 ? 1.153 5.204 20.417 1.00 96.50 286 THR A O 1
ATOM 2154 N N . GLN A 1 287 ? 1.863 6.973 19.229 1.00 96.19 287 GLN A N 1
ATOM 2155 C CA . GLN A 1 287 ? 1.021 7.948 19.930 1.00 96.19 287 GLN A CA 1
ATOM 2156 C C . GLN A 1 287 ? -0.467 7.631 19.761 1.00 96.19 287 GLN A C 1
ATOM 2158 O O . GLN A 1 287 ? -1.238 7.729 20.718 1.00 96.19 287 GLN A O 1
ATOM 2163 N N . ARG A 1 288 ? -0.865 7.204 18.560 1.00 95.06 288 ARG A N 1
ATOM 2164 C CA . ARG A 1 288 ? -2.238 6.822 18.246 1.00 95.06 288 ARG A CA 1
ATOM 2165 C C . ARG A 1 288 ? -2.684 5.602 19.046 1.00 95.06 288 ARG A C 1
ATOM 2167 O O . ARG A 1 288 ? -3.748 5.656 19.647 1.00 95.06 288 ARG A O 1
ATOM 2174 N N . ILE A 1 289 ? -1.863 4.557 19.123 1.00 95.19 289 ILE A N 1
ATOM 2175 C CA . ILE A 1 289 ? -2.151 3.348 19.908 1.00 95.19 289 ILE A CA 1
ATOM 2176 C C . ILE A 1 289 ? -2.278 3.679 21.399 1.00 95.19 289 ILE A C 1
ATOM 2178 O O . ILE A 1 289 ? -3.184 3.179 22.060 1.00 95.19 289 ILE A O 1
ATOM 2182 N N . VAL A 1 290 ? -1.395 4.523 21.946 1.00 97.06 290 VAL A N 1
ATOM 2183 C CA . VAL A 1 290 ? -1.487 4.957 23.353 1.00 97.06 290 VAL A CA 1
ATOM 2184 C C . VAL A 1 290 ? -2.804 5.688 23.609 1.00 97.06 290 VAL A C 1
ATOM 2186 O O . VAL A 1 290 ? -3.475 5.410 24.602 1.00 97.06 290 VAL A O 1
ATOM 2189 N N . LYS A 1 291 ? -3.199 6.583 22.699 1.00 95.88 291 LYS A N 1
ATOM 2190 C CA . LYS A 1 291 ? -4.479 7.288 22.785 1.00 95.88 291 LYS A CA 1
ATOM 2191 C C . LYS A 1 291 ? -5.667 6.327 22.695 1.00 95.88 291 LYS A C 1
ATOM 2193 O O . LYS A 1 291 ? -6.534 6.380 23.552 1.00 95.88 291 LYS A O 1
ATOM 2198 N N . GLU A 1 292 ? -5.679 5.420 21.720 1.00 94.88 292 GLU A N 1
ATOM 2199 C CA . GLU A 1 292 ? -6.749 4.428 21.538 1.00 94.88 292 GLU A CA 1
ATOM 2200 C C . GLU A 1 292 ? -6.907 3.518 22.767 1.00 94.88 292 GLU A C 1
ATOM 2202 O O . GLU A 1 292 ? -8.029 3.226 23.174 1.00 94.88 292 GLU A O 1
ATOM 2207 N N . LYS A 1 293 ? -5.797 3.112 23.401 1.00 95.56 293 LYS A N 1
ATOM 2208 C CA . LYS A 1 293 ? -5.824 2.344 24.656 1.00 95.56 293 LYS A CA 1
ATOM 2209 C C . LYS A 1 293 ? -6.427 3.145 25.802 1.00 95.56 293 LYS A C 1
ATOM 2211 O O . LYS A 1 293 ? -7.286 2.625 26.502 1.00 95.56 293 LYS A O 1
ATOM 2216 N N . LYS A 1 294 ? -6.016 4.405 25.961 1.00 96.88 294 LYS A N 1
ATOM 2217 C CA . LYS A 1 294 ? -6.579 5.292 26.982 1.00 96.88 294 LYS A CA 1
ATOM 2218 C C . LYS A 1 294 ? -8.076 5.525 26.766 1.00 96.88 294 LYS A C 1
ATOM 2220 O O . LYS A 1 294 ? -8.847 5.394 27.706 1.00 96.88 294 LYS A O 1
ATOM 2225 N N . ASP A 1 295 ? -8.488 5.812 25.533 1.00 96.00 295 ASP A N 1
ATOM 2226 C CA . ASP A 1 295 ? -9.897 6.028 25.189 1.00 96.00 295 ASP A CA 1
ATOM 2227 C C . ASP A 1 295 ? -10.734 4.761 25.479 1.00 96.00 295 ASP A C 1
ATOM 2229 O O . ASP A 1 295 ? -11.863 4.855 25.964 1.00 96.00 295 ASP A O 1
ATOM 2233 N N . LEU A 1 296 ? -10.173 3.567 25.236 1.00 95.38 296 LEU A N 1
ATOM 2234 C CA . LEU A 1 296 ? -10.797 2.289 25.591 1.00 95.38 296 LEU A CA 1
ATOM 2235 C C . LEU A 1 296 ? -10.885 2.083 27.112 1.00 95.38 296 LEU A C 1
ATOM 2237 O O . LEU A 1 296 ? -11.931 1.663 27.602 1.00 95.38 296 LEU A O 1
ATOM 2241 N N . GLU A 1 297 ? -9.820 2.375 27.859 1.00 96.44 297 GLU A N 1
ATOM 2242 C CA . GLU A 1 297 ? -9.806 2.306 29.327 1.00 96.44 297 GLU A CA 1
ATOM 2243 C C . GLU A 1 297 ? -10.853 3.248 29.938 1.00 96.44 297 GLU A C 1
ATOM 2245 O O . GLU A 1 297 ? -11.665 2.815 30.758 1.00 96.44 297 GLU A O 1
ATOM 2250 N N . ASP A 1 298 ? -10.908 4.499 29.478 1.00 96.69 298 ASP A N 1
ATOM 2251 C CA . ASP A 1 298 ? -11.891 5.493 29.914 1.00 96.69 298 ASP A CA 1
ATOM 2252 C C . ASP A 1 298 ? -13.329 5.031 29.595 1.00 96.69 298 ASP A C 1
ATOM 2254 O O . ASP A 1 298 ? -14.234 5.157 30.428 1.00 96.69 298 ASP A O 1
ATOM 2258 N N . ALA A 1 299 ? -13.550 4.425 28.420 1.00 96.62 299 ALA A N 1
ATOM 2259 C CA . ALA A 1 299 ? -14.842 3.851 28.045 1.00 96.62 299 ALA A CA 1
ATOM 2260 C C . ALA A 1 299 ? -15.242 2.657 28.932 1.00 96.62 299 ALA A C 1
ATOM 2262 O O . ALA A 1 299 ? -16.406 2.555 29.326 1.00 96.62 299 ALA A O 1
ATOM 2263 N N . ILE A 1 300 ? -14.295 1.783 29.290 1.00 96.75 300 ILE A N 1
ATOM 2264 C CA . ILE A 1 300 ? -14.527 0.650 30.200 1.00 96.75 300 ILE A CA 1
ATOM 2265 C C . ILE A 1 300 ? -14.879 1.149 31.604 1.00 96.75 300 ILE A C 1
ATOM 2267 O O . ILE A 1 300 ? -15.847 0.669 32.195 1.00 96.75 300 ILE A O 1
ATOM 2271 N N . VAL A 1 301 ? -14.142 2.132 32.133 1.00 97.38 301 VAL A N 1
ATOM 2272 C CA . VAL A 1 301 ? -14.418 2.734 33.448 1.00 97.38 301 VAL A CA 1
ATOM 2273 C C . VAL A 1 301 ? -15.812 3.359 33.474 1.00 97.38 301 VAL A C 1
ATOM 2275 O O . VAL A 1 301 ? -16.576 3.127 34.414 1.00 97.38 301 VAL A O 1
ATOM 2278 N N . LYS A 1 302 ? -16.179 4.101 32.423 1.00 96.56 302 LYS A N 1
ATOM 2279 C CA . LYS A 1 302 ? -17.514 4.691 32.291 1.00 96.56 302 LYS A CA 1
ATOM 2280 C C . LYS A 1 302 ? -18.607 3.619 32.236 1.00 96.56 302 LYS A C 1
ATOM 2282 O O . LYS A 1 302 ? -19.568 3.702 32.998 1.00 96.56 302 LYS A O 1
ATOM 2287 N N . ALA A 1 303 ? -18.442 2.592 31.403 1.00 96.31 303 ALA A N 1
ATOM 2288 C CA . ALA A 1 303 ? -19.402 1.496 31.289 1.00 96.31 303 ALA A CA 1
ATOM 2289 C C . ALA A 1 303 ? -19.557 0.716 32.609 1.00 96.31 303 ALA A C 1
ATOM 2291 O O . ALA A 1 303 ? -20.669 0.347 32.986 1.00 96.31 303 ALA A O 1
ATOM 2292 N N . ALA A 1 304 ? -18.466 0.504 33.352 1.00 95.50 304 ALA A N 1
ATOM 2293 C CA . ALA A 1 304 ? -18.503 -0.141 34.663 1.00 95.50 304 ALA A CA 1
ATOM 2294 C C . ALA A 1 304 ? -19.249 0.707 35.709 1.00 95.50 304 ALA A C 1
ATOM 2296 O O . ALA A 1 304 ? -20.029 0.166 36.497 1.00 95.50 304 ALA A O 1
ATOM 2297 N N . ALA A 1 305 ? -19.055 2.030 35.705 1.00 96.06 305 ALA A N 1
ATOM 2298 C CA . ALA A 1 305 ? -19.785 2.945 36.580 1.00 96.06 305 ALA A CA 1
ATOM 2299 C C . ALA A 1 305 ? -21.289 2.971 36.258 1.00 96.06 305 ALA A C 1
ATOM 2301 O O . ALA A 1 305 ? -22.111 2.890 37.171 1.00 96.06 305 ALA A O 1
ATOM 2302 N N . GLU A 1 306 ? -21.654 3.015 34.972 1.00 96.31 306 GLU A N 1
ATOM 2303 C CA . GLU A 1 306 ? -23.048 2.940 34.516 1.00 96.31 306 GLU A CA 1
ATOM 2304 C C . GLU A 1 306 ? -23.706 1.607 34.908 1.00 96.31 306 GLU A C 1
ATOM 2306 O O . GLU A 1 306 ? -24.832 1.595 35.411 1.00 96.31 306 GLU A O 1
ATOM 2311 N N . LEU A 1 307 ? -22.991 0.485 34.763 1.00 95.88 307 LEU A N 1
ATOM 2312 C CA . LEU A 1 307 ? -23.478 -0.831 35.178 1.00 95.88 307 LEU A CA 1
ATOM 2313 C C . LEU A 1 307 ? -23.699 -0.904 36.695 1.00 95.88 307 LEU A C 1
ATOM 2315 O O . LEU A 1 307 ? -24.737 -1.398 37.135 1.00 95.88 307 LEU A O 1
ATOM 2319 N N . LYS A 1 308 ? -22.763 -0.378 37.496 1.00 95.06 308 LYS A N 1
ATOM 2320 C CA . LYS A 1 308 ? -22.893 -0.333 38.958 1.00 95.06 308 LYS A CA 1
ATOM 2321 C C . LYS A 1 308 ? -24.073 0.539 39.394 1.00 95.06 308 LYS A C 1
ATOM 2323 O O . LYS A 1 308 ? -24.858 0.114 40.235 1.00 95.06 308 LYS A O 1
ATOM 2328 N N . ALA A 1 309 ? -24.252 1.710 38.782 1.00 93.38 309 ALA A N 1
ATOM 2329 C CA . ALA A 1 309 ? -25.394 2.581 39.058 1.00 93.38 309 ALA A CA 1
ATOM 2330 C C . ALA A 1 309 ? -26.732 1.898 38.720 1.00 93.38 309 ALA A C 1
ATOM 2332 O O . ALA A 1 309 ? -27.691 2.001 39.486 1.00 93.38 309 ALA A O 1
ATOM 2333 N N . LYS A 1 310 ? -26.790 1.146 37.611 1.00 93.75 310 LYS A N 1
ATOM 2334 C CA . LYS A 1 310 ? -27.974 0.361 37.238 1.00 93.75 310 LYS A CA 1
ATOM 2335 C C . LYS A 1 310 ? -28.266 -0.753 38.251 1.00 93.75 310 LYS A C 1
ATOM 2337 O O . LYS A 1 310 ? -29.411 -0.888 38.671 1.00 93.75 310 LYS A O 1
ATOM 2342 N N . GLN A 1 311 ? -27.245 -1.488 38.697 1.00 93.06 311 GLN A N 1
ATOM 2343 C CA . GLN A 1 311 ? -27.393 -2.528 39.725 1.00 93.06 311 GLN A CA 1
ATOM 2344 C C . GLN A 1 311 ? -27.859 -1.956 41.071 1.00 93.06 311 GLN A C 1
ATOM 2346 O O . GLN A 1 311 ? -28.727 -2.536 41.717 1.00 93.06 311 GLN A O 1
ATOM 2351 N N . GLU A 1 312 ? -27.327 -0.806 41.491 1.00 93.25 312 GLU A N 1
ATOM 2352 C CA . GLU A 1 312 ? -27.767 -0.130 42.717 1.00 93.25 312 GLU A CA 1
ATOM 2353 C C . GLU A 1 312 ? -29.223 0.355 42.618 1.00 93.25 312 GLU A C 1
ATOM 2355 O O . GLU A 1 312 ? -29.970 0.256 43.593 1.00 93.25 312 GLU A O 1
ATOM 2360 N N . ALA A 1 313 ? -29.655 0.844 41.450 1.00 91.06 313 ALA A N 1
ATOM 2361 C CA . ALA A 1 313 ? -31.042 1.241 41.212 1.00 91.06 313 ALA A CA 1
ATOM 2362 C C . ALA A 1 313 ? -31.999 0.035 41.217 1.00 91.06 313 ALA A C 1
ATOM 2364 O O . ALA A 1 313 ? -33.043 0.085 41.867 1.00 91.06 313 ALA A O 1
ATOM 2365 N N . GLU A 1 314 ? -31.626 -1.064 40.556 1.00 91.88 314 GLU A N 1
ATOM 2366 C CA . GLU A 1 314 ? -32.395 -2.314 40.554 1.00 91.88 314 GLU A CA 1
ATOM 2367 C C . GLU A 1 314 ? -32.484 -2.927 41.961 1.00 91.88 314 GLU A C 1
ATOM 2369 O O . GLU A 1 314 ? -33.559 -3.361 42.374 1.00 91.88 314 GLU A O 1
ATOM 2374 N N . ALA A 1 315 ? -31.400 -2.894 42.745 1.00 88.94 315 ALA A N 1
ATOM 2375 C CA . ALA A 1 315 ? -31.401 -3.358 44.131 1.00 88.94 315 ALA A CA 1
ATOM 2376 C C . ALA A 1 315 ? -32.317 -2.510 45.030 1.00 88.94 315 ALA A C 1
ATOM 2378 O O . ALA A 1 315 ? -33.055 -3.065 45.847 1.00 88.94 315 ALA A O 1
ATOM 2379 N N . LYS A 1 316 ? -32.317 -1.179 44.862 1.00 89.69 316 LYS A N 1
ATOM 2380 C CA . LYS A 1 316 ? -33.244 -0.282 45.573 1.00 89.69 316 LYS A CA 1
ATOM 2381 C C . LYS A 1 316 ? -34.698 -0.557 45.191 1.00 89.69 316 LYS A C 1
ATOM 2383 O O . LYS A 1 316 ? -35.525 -0.701 46.085 1.00 89.69 316 LYS A O 1
ATOM 2388 N N . ALA A 1 317 ? -34.994 -0.714 43.900 1.00 88.06 317 ALA A N 1
ATOM 2389 C CA . ALA A 1 317 ? -36.340 -1.038 43.426 1.00 88.06 317 ALA A CA 1
ATOM 2390 C C . ALA A 1 317 ? -36.828 -2.401 43.951 1.00 88.06 317 ALA A C 1
ATOM 2392 O O . ALA A 1 317 ? -37.973 -2.529 44.381 1.00 88.06 317 ALA A O 1
ATOM 2393 N N . ALA A 1 318 ? -35.954 -3.413 43.981 1.00 85.94 318 ALA A N 1
ATOM 2394 C CA . ALA A 1 318 ? -36.271 -4.724 44.542 1.00 85.94 318 ALA A CA 1
ATOM 2395 C C . ALA A 1 318 ? -36.510 -4.673 46.062 1.00 85.94 318 ALA A C 1
ATOM 2397 O O . ALA A 1 318 ? -37.407 -5.351 46.566 1.00 85.94 318 ALA A O 1
ATOM 2398 N N . ALA A 1 319 ? -35.735 -3.868 46.798 1.00 87.56 319 ALA A N 1
ATOM 2399 C CA . ALA A 1 319 ? -35.936 -3.664 48.231 1.00 87.56 319 ALA A CA 1
ATOM 2400 C C . ALA A 1 319 ? -37.264 -2.945 48.528 1.00 87.56 319 ALA A C 1
ATOM 2402 O O . ALA A 1 319 ? -37.977 -3.333 49.451 1.00 87.56 319 ALA A O 1
ATOM 2403 N N . GLU A 1 320 ? -37.622 -1.944 47.724 1.00 87.56 320 GLU A N 1
ATOM 2404 C CA . GLU A 1 320 ? -38.874 -1.195 47.866 1.00 87.56 320 GLU A CA 1
ATOM 2405 C C . GLU A 1 320 ? -40.106 -2.064 47.555 1.00 87.56 320 GLU A C 1
ATOM 2407 O O . GLU A 1 320 ? -41.090 -2.028 48.294 1.00 87.56 320 GLU A O 1
ATOM 2412 N N . LEU A 1 321 ? -40.029 -2.925 46.531 1.00 83.81 321 LEU A N 1
ATOM 2413 C CA . LEU A 1 321 ? -41.054 -3.934 46.229 1.00 83.81 321 LEU A CA 1
ATOM 2414 C C . LEU A 1 321 ? -41.255 -4.920 47.384 1.00 83.81 321 LEU A C 1
ATOM 2416 O O . LEU A 1 321 ? -42.390 -5.124 47.811 1.00 83.81 321 LEU A O 1
ATOM 2420 N N . LYS A 1 322 ? -40.167 -5.476 47.938 1.00 82.44 322 LYS A N 1
ATOM 2421 C CA . LYS A 1 322 ? -40.250 -6.375 49.101 1.00 82.44 322 LYS A CA 1
ATOM 2422 C C . LYS A 1 322 ? -40.862 -5.689 50.323 1.00 82.44 322 LYS A C 1
ATOM 2424 O O . LYS A 1 322 ? -41.708 -6.277 50.986 1.00 82.44 322 LYS A O 1
ATOM 2429 N N . ALA A 1 323 ? -40.482 -4.440 50.600 1.00 80.38 323 ALA A N 1
ATOM 2430 C CA . ALA A 1 323 ? -41.050 -3.677 51.711 1.00 80.38 323 ALA A CA 1
ATOM 2431 C C . ALA A 1 323 ? -42.559 -3.431 51.533 1.00 80.38 323 ALA A C 1
ATOM 2433 O O . ALA A 1 323 ? -43.316 -3.487 52.504 1.00 80.38 323 ALA A O 1
ATOM 2434 N N . LYS A 1 324 ? -43.010 -3.194 50.295 1.00 81.75 324 LYS A N 1
ATOM 2435 C CA . LYS A 1 324 ? -44.431 -3.025 49.978 1.00 81.75 324 LYS A CA 1
ATOM 2436 C C . LYS A 1 324 ? -45.217 -4.330 50.134 1.00 81.75 324 LYS A C 1
ATOM 2438 O O . LYS A 1 324 ? -46.268 -4.317 50.766 1.00 81.75 324 LYS A O 1
ATOM 2443 N N . GLU A 1 325 ? -44.686 -5.454 49.650 1.00 82.38 325 GLU A N 1
ATOM 2444 C CA . GLU A 1 325 ? -45.305 -6.777 49.829 1.00 82.38 325 GLU A CA 1
ATOM 2445 C C . GLU A 1 325 ? -45.431 -7.166 51.311 1.00 82.38 325 GLU A C 1
ATOM 2447 O O . GLU A 1 325 ? -46.473 -7.668 51.735 1.00 82.38 325 GLU A O 1
ATOM 2452 N N . GLU A 1 326 ? -44.407 -6.897 52.129 1.00 80.06 326 GLU A N 1
ATOM 2453 C CA . GLU A 1 326 ? -44.456 -7.147 53.575 1.00 80.06 326 GLU A CA 1
ATOM 2454 C C . GLU A 1 326 ? -45.488 -6.261 54.295 1.00 80.06 326 GLU A C 1
ATOM 2456 O O . GLU A 1 326 ? -46.171 -6.726 55.215 1.00 80.06 326 GLU A O 1
ATOM 2461 N N . ALA A 1 327 ? -45.630 -4.996 53.882 1.00 73.38 327 ALA A N 1
ATOM 2462 C CA . ALA A 1 327 ? -46.635 -4.084 54.424 1.00 73.38 327 ALA A CA 1
ATOM 2463 C C . ALA A 1 327 ? -48.062 -4.525 54.056 1.00 73.38 327 ALA A C 1
ATOM 2465 O O . ALA A 1 327 ? -48.927 -4.593 54.933 1.00 73.38 327 ALA A O 1
ATOM 2466 N N . ASP A 1 328 ? -48.288 -4.898 52.794 1.00 77.56 328 ASP A N 1
ATOM 2467 C CA . ASP A 1 328 ? -49.581 -5.388 52.312 1.00 77.56 328 ASP A CA 1
ATOM 2468 C C . ASP A 1 328 ? -49.962 -6.720 52.991 1.00 77.56 328 ASP A C 1
ATOM 2470 O O . ASP A 1 328 ? -51.113 -6.911 53.397 1.00 77.56 328 ASP A O 1
ATOM 2474 N N . ALA A 1 329 ? -48.997 -7.620 53.221 1.00 73.12 329 ALA A N 1
ATOM 2475 C CA . ALA A 1 329 ? -49.218 -8.868 53.956 1.00 73.12 329 ALA A CA 1
ATOM 2476 C C . ALA A 1 329 ? -49.588 -8.632 55.433 1.00 73.12 329 ALA A C 1
ATOM 2478 O O . ALA A 1 329 ? -50.485 -9.300 55.961 1.00 73.12 329 ALA A O 1
ATOM 2479 N N . LYS A 1 330 ? -48.943 -7.665 56.104 1.00 76.25 330 LYS A N 1
ATOM 2480 C CA . LYS A 1 330 ? -49.316 -7.255 57.469 1.00 76.25 330 LYS A CA 1
ATOM 2481 C C . LYS A 1 330 ? -50.719 -6.655 57.519 1.00 76.25 330 LYS A C 1
ATOM 2483 O O . LYS A 1 330 ? -51.497 -7.046 58.386 1.00 76.25 330 LYS A O 1
ATOM 2488 N N . ALA A 1 331 ? -51.063 -5.776 56.577 1.00 73.12 331 ALA A N 1
ATOM 2489 C CA . ALA A 1 331 ? -52.394 -5.179 56.500 1.00 73.12 331 ALA A CA 1
ATOM 2490 C C . ALA A 1 331 ? -53.483 -6.242 56.270 1.00 73.12 331 ALA A C 1
ATOM 2492 O O . ALA A 1 331 ? -54.529 -6.203 56.917 1.00 73.12 331 ALA A O 1
ATOM 2493 N N . ALA A 1 332 ? -53.226 -7.238 55.415 1.00 71.31 332 ALA A N 1
ATOM 2494 C CA . ALA A 1 332 ? -54.154 -8.343 55.172 1.00 71.31 332 ALA A CA 1
ATOM 2495 C C . ALA A 1 332 ? -54.366 -9.235 56.412 1.00 71.31 332 ALA A C 1
ATOM 2497 O O . ALA A 1 332 ? -55.489 -9.670 56.675 1.00 71.31 332 ALA A O 1
ATOM 2498 N N . LEU A 1 333 ? -53.311 -9.497 57.193 1.00 71.75 333 LEU A N 1
ATOM 2499 C CA . LEU A 1 333 ? -53.410 -10.220 58.468 1.00 71.75 333 LEU A CA 1
ATOM 2500 C C . LEU A 1 333 ? -54.212 -9.435 59.512 1.00 71.75 333 LEU A C 1
ATOM 2502 O O . LEU A 1 333 ? -55.035 -10.017 60.218 1.00 71.75 333 LEU A O 1
ATOM 2506 N N . GLU A 1 334 ? -54.007 -8.122 59.587 1.00 73.44 334 GLU A N 1
ATOM 2507 C CA . GLU A 1 334 ? -54.716 -7.252 60.527 1.00 73.44 334 GLU A CA 1
ATOM 2508 C C . GLU A 1 334 ? -56.212 -7.134 60.183 1.00 73.44 334 GLU A C 1
ATOM 2510 O O . GLU A 1 334 ? -57.061 -7.177 61.074 1.00 73.44 334 GLU A O 1
ATOM 2515 N N . LEU A 1 335 ? -56.553 -7.088 58.889 1.00 69.50 335 LEU A N 1
ATOM 2516 C CA . LEU A 1 335 ? -57.937 -7.121 58.401 1.00 69.50 335 LEU A CA 1
ATOM 2517 C C . LEU A 1 335 ? -58.628 -8.448 58.733 1.00 69.50 335 LEU A C 1
ATOM 2519 O O . LEU A 1 335 ? -59.730 -8.434 59.281 1.00 69.50 335 LEU A O 1
ATOM 2523 N N . LYS A 1 336 ? -57.956 -9.586 58.501 1.00 68.88 336 LYS A N 1
ATOM 2524 C CA . LYS A 1 336 ? -58.480 -10.908 58.887 1.00 68.88 336 LYS A CA 1
ATOM 2525 C C . LYS A 1 336 ? -58.701 -11.031 60.396 1.00 68.88 336 LYS A C 1
ATOM 2527 O O . LYS A 1 336 ? -59.720 -11.571 60.817 1.00 68.88 336 LYS A O 1
ATOM 2532 N N . ALA A 1 337 ? -57.795 -10.496 61.216 1.00 67.06 337 ALA A N 1
ATOM 2533 C CA . ALA A 1 337 ? -57.958 -10.493 62.670 1.00 67.06 337 ALA A CA 1
ATOM 2534 C C . ALA A 1 337 ? -59.156 -9.636 63.125 1.00 67.06 337 ALA A C 1
ATOM 2536 O O . ALA A 1 337 ? -59.861 -10.003 64.068 1.00 67.06 337 ALA A O 1
ATOM 2537 N N . LYS A 1 338 ? -59.420 -8.514 62.441 1.00 65.94 338 LYS A N 1
ATOM 2538 C CA . LYS A 1 338 ? -60.593 -7.664 62.694 1.00 65.94 338 LYS A CA 1
ATOM 2539 C C . LYS A 1 338 ? -61.901 -8.355 62.303 1.00 65.94 338 LYS A C 1
ATOM 2541 O O . LYS A 1 338 ? -62.842 -8.352 63.092 1.00 65.94 338 LYS A O 1
ATOM 2546 N N . GLU A 1 339 ? -61.941 -9.001 61.139 1.00 67.06 339 GLU A N 1
ATOM 2547 C CA . GLU A 1 339 ? -63.113 -9.755 60.678 1.00 67.06 339 GLU A CA 1
ATOM 2548 C C . GLU A 1 339 ? -63.434 -10.945 61.594 1.00 67.06 339 GLU A C 1
ATOM 2550 O O . GLU A 1 339 ? -64.599 -11.176 61.916 1.00 67.06 339 GLU A O 1
ATOM 2555 N N . GLU A 1 340 ? -62.424 -11.670 62.089 1.00 65.38 340 GLU A N 1
ATOM 2556 C CA . GLU A 1 340 ? -62.634 -12.750 63.063 1.00 65.38 340 GLU A CA 1
ATOM 2557 C C . GLU A 1 340 ? -63.136 -12.239 64.425 1.00 65.38 340 GLU A C 1
ATOM 2559 O O . GLU A 1 340 ? -63.945 -12.908 65.081 1.00 65.38 340 GLU A O 1
ATOM 2564 N N . ALA A 1 341 ? -62.699 -11.053 64.859 1.00 60.41 341 ALA A N 1
ATOM 2565 C CA . ALA A 1 341 ? -63.193 -10.418 66.080 1.00 60.41 341 ALA A CA 1
ATOM 2566 C C . ALA A 1 341 ? -64.661 -9.974 65.939 1.00 60.41 341 ALA A C 1
ATOM 2568 O O . ALA A 1 341 ? -65.476 -10.250 66.827 1.00 60.41 341 ALA A O 1
ATOM 2569 N N . ASP A 1 342 ? -65.025 -9.376 64.804 1.00 61.44 342 ASP A N 1
ATOM 2570 C CA . ASP A 1 342 ? -66.404 -8.971 64.509 1.00 61.44 342 ASP A CA 1
ATOM 2571 C C . ASP A 1 342 ? -67.332 -10.182 64.298 1.00 61.44 342 ASP A C 1
ATOM 2573 O O . ASP A 1 342 ? -68.480 -10.177 64.761 1.00 61.44 342 ASP A O 1
ATOM 2577 N N . ALA A 1 343 ? -66.834 -11.271 63.700 1.00 60.50 343 ALA A N 1
ATOM 2578 C CA . ALA A 1 343 ? -67.551 -12.543 63.587 1.00 60.50 343 ALA A CA 1
ATOM 2579 C C . ALA A 1 343 ? -67.817 -13.183 64.964 1.00 60.50 343 ALA A C 1
ATOM 2581 O O . ALA A 1 343 ? -68.909 -13.701 65.221 1.00 60.50 343 ALA A O 1
ATOM 2582 N N . LYS A 1 344 ? -66.862 -13.100 65.902 1.00 61.62 344 LYS A N 1
ATOM 2583 C CA . LYS A 1 344 ? -67.078 -13.527 67.297 1.00 61.62 344 LYS A CA 1
ATOM 2584 C C . LYS A 1 344 ? -68.090 -12.644 68.029 1.00 61.62 344 LYS A C 1
ATOM 2586 O O . LYS A 1 344 ? -68.918 -13.172 68.775 1.00 61.62 344 LYS A O 1
ATOM 2591 N N . ALA A 1 345 ? -68.077 -11.330 67.803 1.00 59.75 345 ALA A N 1
ATOM 2592 C CA . ALA A 1 345 ? -69.030 -10.404 68.416 1.00 59.75 345 ALA A CA 1
ATOM 2593 C C . ALA A 1 345 ? -70.470 -10.620 67.906 1.00 59.75 345 ALA A C 1
ATOM 2595 O O . ALA A 1 345 ? -71.425 -10.613 68.688 1.00 59.75 345 ALA A O 1
ATOM 2596 N N . THR A 1 346 ? -70.642 -10.893 66.611 1.00 59.34 346 THR A N 1
ATOM 2597 C CA . THR A 1 346 ? -71.952 -11.221 66.021 1.00 59.34 346 THR A CA 1
ATOM 2598 C C . THR A 1 346 ? -72.456 -12.603 66.439 1.00 59.34 346 THR A C 1
ATOM 2600 O O . THR A 1 346 ? -73.642 -12.743 66.747 1.00 59.34 346 THR A O 1
ATOM 2603 N N . ALA A 1 347 ? -71.579 -13.605 66.562 1.00 58.22 347 ALA A N 1
ATOM 2604 C CA . ALA A 1 347 ? -71.944 -14.918 67.101 1.00 58.22 347 ALA A CA 1
ATOM 2605 C C . ALA A 1 347 ? -72.404 -14.843 68.572 1.00 58.22 347 ALA A C 1
ATOM 2607 O O . ALA A 1 347 ? -73.388 -15.487 68.946 1.00 58.22 347 ALA A O 1
ATOM 2608 N N . ALA A 1 348 ? -71.761 -14.006 69.394 1.00 58.19 348 ALA A N 1
ATOM 2609 C CA . ALA A 1 348 ? -72.185 -13.760 70.774 1.00 58.19 348 ALA A CA 1
ATOM 2610 C C . ALA A 1 348 ? -73.557 -13.059 70.849 1.00 58.19 348 ALA A C 1
ATOM 2612 O O . ALA A 1 348 ? -74.392 -13.411 71.686 1.00 58.19 348 ALA A O 1
ATOM 2613 N N . LYS A 1 349 ? -73.835 -12.121 69.934 1.00 57.16 349 LYS A N 1
ATOM 2614 C CA . LYS A 1 349 ? -75.127 -11.420 69.852 1.00 57.16 349 LYS A CA 1
ATOM 2615 C C . LYS A 1 349 ? -76.273 -12.347 69.413 1.00 57.16 349 LYS A C 1
ATOM 2617 O O . LYS A 1 349 ? -77.336 -12.341 70.031 1.00 57.16 349 LYS A O 1
ATOM 2622 N N . LEU A 1 350 ? -76.033 -13.219 68.430 1.00 57.88 350 LEU A N 1
ATOM 2623 C CA . LEU A 1 350 ? -76.997 -14.236 67.974 1.00 57.88 350 LEU A CA 1
ATOM 2624 C C . LEU A 1 350 ? -77.274 -15.316 69.036 1.00 57.88 350 LEU A C 1
ATOM 2626 O O . LEU A 1 350 ? -78.396 -15.822 69.137 1.00 57.88 350 LEU A O 1
ATOM 2630 N N . ALA A 1 351 ? -76.278 -15.662 69.857 1.00 56.69 351 ALA A N 1
ATOM 2631 C CA . ALA A 1 351 ? -76.463 -16.572 70.985 1.00 56.69 351 ALA A CA 1
ATOM 2632 C C . ALA A 1 351 ? -77.336 -15.949 72.093 1.00 56.69 351 ALA A C 1
ATOM 2634 O O . ALA A 1 351 ? -78.200 -16.633 72.646 1.00 56.69 351 ALA A O 1
ATOM 2635 N N . ALA A 1 352 ? -77.183 -14.648 72.367 1.00 54.78 352 ALA A N 1
ATOM 2636 C CA . ALA A 1 352 ? -78.020 -13.925 73.326 1.00 54.78 352 ALA A CA 1
ATOM 2637 C C . ALA A 1 352 ? -79.493 -13.824 72.870 1.00 54.78 352 ALA A C 1
ATOM 2639 O O . ALA A 1 352 ? -80.407 -14.022 73.674 1.00 54.78 352 ALA A O 1
ATOM 2640 N N . GLU A 1 353 ? -79.746 -13.616 71.574 1.00 55.34 353 GLU A N 1
ATOM 2641 C CA . GLU A 1 353 ? -81.108 -13.564 71.015 1.00 55.34 353 GLU A CA 1
ATOM 2642 C C . GLU A 1 353 ? -81.811 -14.936 71.007 1.00 55.34 353 GLU A C 1
ATOM 2644 O O . GLU A 1 353 ? -83.006 -15.028 71.310 1.00 55.34 353 GLU A O 1
ATOM 2649 N N . LYS A 1 354 ? -81.083 -16.038 70.765 1.00 53.28 354 LYS A N 1
ATOM 2650 C CA . LYS A 1 354 ? -81.649 -17.402 70.850 1.00 53.28 354 LYS A CA 1
ATOM 2651 C C . LYS A 1 354 ? -82.052 -17.808 72.274 1.00 53.28 354 LYS A C 1
ATOM 2653 O O . LYS A 1 354 ? -83.006 -18.573 72.439 1.00 53.28 354 LYS A O 1
ATOM 2658 N N . ILE A 1 355 ? -81.384 -17.286 73.304 1.00 56.78 355 ILE A N 1
ATOM 2659 C CA . ILE A 1 355 ? -81.753 -17.522 74.712 1.00 56.78 355 ILE A CA 1
ATOM 2660 C C . ILE A 1 355 ? -82.997 -16.699 75.105 1.00 56.78 355 ILE A C 1
ATOM 2662 O O . ILE A 1 355 ? -83.820 -17.157 75.900 1.00 56.78 355 ILE A O 1
ATOM 2666 N N . ALA A 1 356 ? -83.206 -15.526 74.498 1.00 50.25 356 ALA A N 1
ATOM 2667 C CA . ALA A 1 356 ? -84.424 -14.737 74.694 1.00 50.25 356 ALA A CA 1
ATOM 2668 C C . ALA A 1 356 ? -85.657 -15.374 74.014 1.00 50.25 356 ALA A C 1
ATOM 2670 O O . ALA A 1 356 ? -86.748 -15.387 74.589 1.00 50.25 356 ALA A O 1
ATOM 2671 N N . ALA A 1 357 ? -85.486 -15.983 72.835 1.00 50.25 357 ALA A N 1
ATOM 2672 C CA . ALA A 1 357 ? -86.577 -16.629 72.098 1.00 50.25 357 ALA A CA 1
ATOM 2673 C C . ALA A 1 357 ? -87.081 -17.937 72.749 1.00 50.25 357 ALA A C 1
ATOM 2675 O O . ALA A 1 357 ? -88.276 -18.240 72.694 1.00 50.25 357 ALA A O 1
ATOM 2676 N N . THR A 1 358 ? -86.211 -18.700 73.421 1.00 49.78 358 THR A N 1
ATOM 2677 C CA . THR A 1 358 ? -86.604 -19.956 74.092 1.00 49.78 358 THR A CA 1
ATOM 2678 C C . THR A 1 358 ? -87.395 -19.728 75.382 1.00 49.78 358 THR A C 1
ATOM 2680 O O . THR A 1 358 ? -88.262 -20.540 75.709 1.00 49.78 358 THR A O 1
ATOM 2683 N N . LYS A 1 359 ? -87.217 -18.588 76.065 1.00 48.75 359 LYS A N 1
ATOM 2684 C CA . LYS A 1 359 ? -88.060 -18.205 77.213 1.00 48.75 359 LYS A CA 1
ATOM 2685 C C . LYS A 1 359 ? -89.480 -17.765 76.820 1.00 48.75 359 LYS A C 1
ATOM 2687 O O . LYS A 1 359 ? -90.395 -17.928 77.622 1.00 48.75 359 LYS A O 1
ATOM 2692 N N . ALA A 1 360 ? -89.703 -17.282 75.594 1.00 46.53 360 ALA A N 1
ATOM 2693 C CA . ALA A 1 360 ? -91.022 -16.818 75.138 1.00 46.53 360 ALA A CA 1
ATOM 2694 C C . ALA A 1 360 ? -91.944 -17.939 74.600 1.00 46.53 360 ALA A C 1
ATOM 2696 O O . ALA A 1 360 ? -93.167 -17.785 74.576 1.00 46.53 360 ALA A O 1
ATOM 2697 N N . ALA A 1 361 ? -91.398 -19.089 74.187 1.00 48.62 361 ALA A N 1
ATOM 2698 C CA . ALA A 1 361 ? -92.179 -20.176 73.582 1.00 48.62 361 ALA A CA 1
ATOM 2699 C C . ALA A 1 361 ? -92.894 -21.101 74.596 1.00 48.62 361 ALA A C 1
ATOM 2701 O O . ALA A 1 361 ? -93.833 -21.803 74.222 1.00 48.62 361 ALA A O 1
ATOM 2702 N N . ALA A 1 362 ? -92.519 -21.073 75.881 1.00 50.44 362 ALA A N 1
ATOM 2703 C CA . ALA A 1 362 ? -93.047 -21.981 76.909 1.00 50.44 362 ALA A CA 1
ATOM 2704 C C . ALA A 1 362 ? -94.421 -21.583 77.509 1.00 50.44 362 ALA A C 1
ATOM 2706 O O . ALA A 1 362 ? -94.944 -22.299 78.359 1.00 50.44 362 ALA A O 1
ATOM 2707 N N . MET A 1 363 ? -95.038 -20.472 77.077 1.00 52.19 363 MET A N 1
ATOM 2708 C CA . MET A 1 363 ? -96.287 -19.949 77.672 1.00 52.19 363 MET A CA 1
ATOM 2709 C C . MET A 1 363 ? -97.533 -19.989 76.765 1.00 52.19 363 MET A C 1
ATOM 2711 O O . MET A 1 363 ? -98.584 -19.459 77.137 1.00 52.19 363 MET A O 1
ATOM 2715 N N . LYS A 1 364 ? -97.486 -20.628 75.586 1.00 58.28 364 LYS A N 1
ATOM 2716 C CA . LYS A 1 364 ? -98.655 -20.668 74.685 1.00 58.28 364 LYS A CA 1
ATOM 2717 C C . LYS A 1 364 ? -99.728 -21.651 75.188 1.00 58.28 364 LYS A C 1
ATOM 2719 O O . LYS A 1 364 ? -99.580 -22.865 75.089 1.00 58.28 364 LYS A O 1
ATOM 2724 N N . LYS A 1 365 ? -100.840 -21.114 75.706 1.00 57.34 365 LYS A N 1
ATOM 2725 C CA . LYS A 1 365 ? -102.052 -21.872 76.071 1.00 57.34 365 LYS A CA 1
ATOM 2726 C C . LYS A 1 365 ? -102.769 -22.367 74.808 1.00 57.34 365 LYS A C 1
ATOM 2728 O O . LYS A 1 365 ? -103.069 -21.580 73.917 1.00 57.34 365 LYS A O 1
ATOM 2733 N N . THR A 1 366 ? -103.083 -23.656 74.742 1.00 64.19 366 THR A N 1
ATOM 2734 C CA . THR A 1 366 ? -103.887 -24.279 73.680 1.00 64.19 366 THR A CA 1
ATOM 2735 C C . THR A 1 366 ? -105.339 -24.427 74.134 1.00 64.19 366 THR A C 1
ATOM 2737 O O . THR A 1 366 ? -105.617 -24.673 75.307 1.00 64.19 366 THR A O 1
ATOM 2740 N N . THR A 1 367 ? -106.290 -24.266 73.211 1.00 76.75 367 THR A N 1
ATOM 2741 C CA . THR A 1 367 ? -107.728 -24.418 73.487 1.00 76.75 367 THR A CA 1
ATOM 2742 C C . THR A 1 367 ? -108.249 -25.689 72.839 1.00 76.75 367 THR A C 1
ATOM 2744 O O . THR A 1 367 ? -108.156 -25.832 71.625 1.00 76.75 367 THR A O 1
ATOM 2747 N N . ILE A 1 368 ? -108.828 -26.596 73.622 1.00 79.94 368 ILE A N 1
ATOM 2748 C CA . ILE A 1 368 ? -109.535 -27.778 73.112 1.00 79.94 368 ILE A CA 1
ATOM 2749 C C . ILE A 1 368 ? -111.039 -27.587 73.249 1.00 79.94 368 ILE A C 1
ATOM 2751 O O . ILE A 1 368 ? -111.509 -26.871 74.128 1.00 79.94 368 ILE A O 1
ATOM 2755 N N . THR A 1 369 ? -111.805 -28.245 72.390 1.00 81.38 369 THR A N 1
ATOM 2756 C CA . THR A 1 369 ? -113.265 -28.270 72.493 1.00 81.38 369 THR A CA 1
ATOM 2757 C C . THR A 1 369 ? -113.691 -29.613 73.071 1.00 81.38 369 THR A C 1
ATOM 2759 O O . THR A 1 369 ? -113.186 -30.652 72.662 1.00 81.38 369 THR A O 1
ATOM 2762 N N . CYS A 1 370 ? -114.600 -29.593 74.034 1.00 83.00 370 CYS A N 1
ATOM 2763 C CA . CYS A 1 370 ? -115.072 -30.742 74.789 1.00 83.00 370 CYS A CA 1
ATOM 2764 C C . CYS A 1 370 ? -116.596 -30.808 74.701 1.00 83.00 370 CYS A C 1
ATOM 2766 O O . CYS A 1 370 ? -11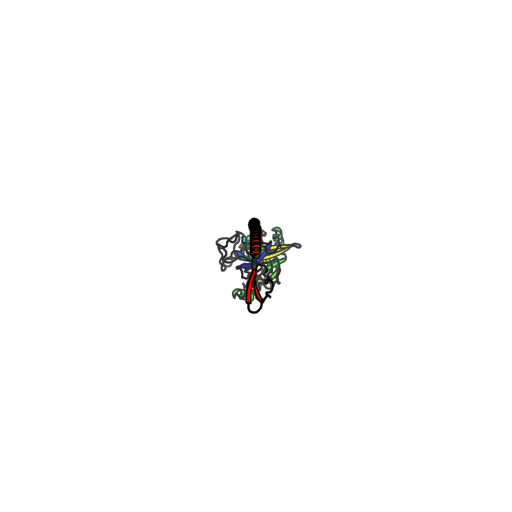7.267 -29.787 74.839 1.00 83.00 370 CYS A O 1
ATOM 2768 N N . VAL A 1 371 ? -117.159 -31.990 74.486 1.00 82.69 371 VAL A N 1
ATOM 2769 C CA . VAL A 1 371 ? -118.589 -32.197 74.234 1.00 82.69 371 VAL A CA 1
ATOM 2770 C C . VAL A 1 371 ? -119.188 -33.240 75.176 1.00 82.69 371 VAL A C 1
ATOM 2772 O O . VAL A 1 371 ? -118.551 -34.245 75.492 1.00 82.69 371 VAL A O 1
ATOM 2775 N N . LYS A 1 372 ? -120.418 -32.995 75.639 1.00 77.88 372 LYS A N 1
ATOM 2776 C CA . LYS A 1 372 ? -121.227 -33.932 76.437 1.00 77.88 372 LYS A CA 1
ATOM 2777 C C . LYS A 1 372 ? -122.672 -33.873 75.937 1.00 77.88 372 LYS A C 1
ATOM 2779 O O . LYS A 1 372 ? -123.402 -32.932 76.241 1.00 77.88 372 LYS A O 1
ATOM 2784 N N . GLY A 1 373 ? -123.076 -34.855 75.132 1.00 79.56 373 GLY A N 1
ATOM 2785 C CA . GLY A 1 373 ? -124.353 -34.798 74.410 1.00 79.56 373 GLY A CA 1
ATOM 2786 C C . GLY A 1 373 ? -124.371 -33.635 73.409 1.00 79.56 373 GLY A C 1
ATOM 2787 O O . GLY A 1 373 ? -123.417 -33.463 72.656 1.00 79.56 373 GLY A O 1
ATOM 2788 N N . LYS A 1 374 ? -125.426 -32.808 73.423 1.00 69.56 374 LYS A N 1
ATOM 2789 C CA . LYS A 1 374 ? -125.545 -31.607 72.568 1.00 69.56 374 LYS A CA 1
ATOM 2790 C C . LYS A 1 374 ? -124.824 -30.360 73.121 1.00 69.56 374 LYS A C 1
ATOM 2792 O O . LYS A 1 374 ? -124.803 -29.332 72.454 1.00 69.56 374 LYS A O 1
ATOM 2797 N N . LEU A 1 375 ? -124.221 -30.431 74.313 1.00 70.31 375 LEU A N 1
ATOM 2798 C CA . LEU A 1 375 ? -123.503 -29.310 74.936 1.00 70.31 375 LEU A CA 1
ATOM 2799 C C . LEU A 1 375 ? -122.020 -29.310 74.538 1.00 70.31 375 LEU A C 1
ATOM 2801 O O . LEU A 1 375 ? -121.330 -30.324 74.676 1.00 70.31 375 LEU A O 1
ATOM 2805 N N . VAL A 1 376 ? -121.522 -28.154 74.087 1.00 76.38 376 VAL A N 1
ATOM 2806 C CA . VAL A 1 376 ? -120.135 -27.927 73.647 1.00 76.38 376 VAL A CA 1
ATOM 2807 C C . VAL A 1 376 ? -119.461 -26.897 74.560 1.00 76.38 376 VAL A C 1
ATOM 2809 O O . VAL A 1 376 ? -120.003 -25.817 74.774 1.00 76.38 376 VAL A O 1
ATOM 2812 N N . LYS A 1 377 ? -118.262 -27.200 75.075 1.00 77.88 377 LYS A N 1
ATOM 2813 C CA . LYS A 1 377 ? -117.464 -26.317 75.942 1.00 77.88 377 LYS A CA 1
ATOM 2814 C C . LYS A 1 377 ? -116.008 -26.255 75.479 1.00 77.88 377 LYS A C 1
ATOM 2816 O O . LYS A 1 377 ? -115.372 -27.289 75.310 1.00 77.88 377 LYS A O 1
ATOM 2821 N N . LYS A 1 378 ? -115.458 -25.054 75.291 1.00 77.88 378 LYS A N 1
ATOM 2822 C CA . LYS A 1 378 ? -114.030 -24.848 74.986 1.00 77.88 378 LYS A CA 1
ATOM 2823 C C . LYS A 1 378 ? -113.224 -24.684 76.278 1.00 77.88 378 LYS A C 1
ATOM 2825 O O . LYS A 1 378 ? -113.679 -24.019 77.204 1.00 77.88 378 LYS A O 1
ATOM 2830 N N . VAL A 1 379 ? -112.052 -25.310 76.348 1.00 72.94 379 VAL A N 1
ATOM 2831 C CA . VAL A 1 379 ? -111.157 -25.328 77.512 1.00 72.94 379 VAL A CA 1
ATOM 2832 C C . VAL A 1 379 ? -109.763 -24.915 77.066 1.00 72.94 379 VAL A C 1
ATOM 2834 O O . VAL A 1 379 ? -109.147 -25.602 76.253 1.00 72.94 379 VAL A O 1
ATOM 2837 N N . THR A 1 380 ? -109.265 -23.809 77.611 1.00 72.56 380 THR A N 1
ATOM 2838 C CA . THR A 1 380 ? -107.965 -23.227 77.259 1.00 72.56 380 THR A CA 1
ATOM 2839 C C . THR A 1 380 ? -106.986 -23.364 78.417 1.00 72.56 380 THR A C 1
ATOM 2841 O O . THR A 1 380 ? -107.223 -22.823 79.492 1.00 72.56 380 THR A O 1
ATOM 2844 N N . ALA A 1 381 ? -105.875 -24.068 78.208 1.00 64.81 381 ALA A N 1
ATOM 2845 C CA . ALA A 1 381 ? -104.792 -24.213 79.181 1.00 64.81 381 ALA A CA 1
ATOM 2846 C C . ALA A 1 381 ? -103.483 -24.566 78.459 1.00 64.81 381 ALA A C 1
ATOM 2848 O O . ALA A 1 381 ? -103.477 -24.799 77.260 1.00 64.81 381 ALA A O 1
ATOM 2849 N N . ILE A 1 382 ? -102.354 -24.619 79.164 1.00 68.69 382 ILE A N 1
ATOM 2850 C CA . ILE A 1 382 ? -101.060 -24.993 78.554 1.00 68.69 382 ILE A CA 1
ATOM 2851 C C . ILE A 1 382 ? -101.052 -26.479 78.131 1.00 68.69 382 ILE A C 1
ATOM 2853 O O . ILE A 1 382 ? -100.373 -26.859 77.185 1.00 68.69 382 ILE A O 1
ATOM 2857 N N . LYS A 1 383 ? -101.884 -27.310 78.773 1.00 68.25 383 LYS A N 1
ATOM 2858 C CA . LYS A 1 383 ? -102.130 -28.713 78.413 1.00 68.25 383 LYS A CA 1
ATOM 2859 C C . LYS A 1 383 ? -103.576 -29.081 78.788 1.00 68.25 383 LYS A C 1
ATOM 2861 O O . LYS A 1 383 ? -103.805 -29.661 79.847 1.00 68.25 383 LYS A O 1
ATOM 2866 N N . PRO A 1 384 ? -104.581 -28.627 78.021 1.00 73.12 384 PRO A N 1
ATOM 2867 C CA . PRO A 1 384 ? -105.967 -28.675 78.466 1.00 73.12 384 PRO A CA 1
ATOM 2868 C C . PRO A 1 384 ? -106.526 -30.100 78.395 1.00 73.12 384 PRO A C 1
ATOM 2870 O O . PRO A 1 384 ? -106.218 -30.865 77.480 1.00 73.12 384 PRO A O 1
ATOM 2873 N N . VAL A 1 385 ? -107.385 -30.439 79.354 1.00 80.12 385 VAL A N 1
ATOM 2874 C CA . VAL A 1 385 ? -108.091 -31.724 79.437 1.00 80.12 385 VAL A CA 1
ATOM 2875 C C . VAL A 1 385 ? -109.577 -31.439 79.625 1.00 80.12 385 VAL A C 1
ATOM 2877 O O . VAL A 1 385 ? -109.953 -30.474 80.292 1.00 80.12 385 VAL A O 1
ATOM 2880 N N . CYS A 1 386 ? -110.436 -32.249 79.008 1.00 79.62 386 CYS A N 1
ATOM 2881 C CA . CYS A 1 386 ? -111.874 -32.062 79.127 1.00 79.62 386 CYS A CA 1
ATOM 2882 C C . CYS A 1 386 ? -112.363 -32.361 80.553 1.00 79.62 386 CYS A C 1
ATOM 2884 O O . CYS A 1 386 ? -111.964 -33.377 81.124 1.00 79.62 386 CYS A O 1
ATOM 2886 N N . PRO A 1 387 ? -113.237 -31.514 81.131 1.00 79.88 387 PRO A N 1
ATOM 2887 C CA . PRO A 1 387 ? -113.830 -31.754 82.437 1.00 79.88 387 PRO A CA 1
ATOM 2888 C C . PRO A 1 387 ? -114.535 -33.108 82.480 1.00 79.88 387 PRO A C 1
ATOM 2890 O O . PRO A 1 387 ? -115.102 -33.555 81.480 1.00 79.88 387 PRO A O 1
ATOM 2893 N N . LYS A 1 388 ? -114.535 -33.746 83.652 1.00 78.56 388 LYS A N 1
ATOM 2894 C CA . LYS A 1 388 ? -115.069 -35.098 83.843 1.00 78.56 388 LYS A CA 1
ATOM 2895 C C . LYS A 1 388 ? -116.507 -35.205 83.306 1.00 78.56 388 LYS A C 1
ATOM 2897 O O . LYS A 1 388 ? -117.394 -34.445 83.690 1.00 78.56 388 LYS A O 1
ATOM 2902 N N . GLY A 1 389 ? -116.723 -36.139 82.380 1.00 77.00 389 GLY A N 1
ATOM 2903 C CA . GLY A 1 389 ? -118.001 -36.349 81.692 1.00 77.00 389 GLY A CA 1
ATOM 2904 C C . GLY A 1 389 ? -118.140 -35.658 80.330 1.00 77.00 389 GLY A C 1
ATOM 2905 O O . GLY A 1 389 ? -119.106 -35.957 79.636 1.00 77.00 389 GLY A O 1
ATOM 2906 N N . TYR A 1 390 ? -117.201 -34.795 79.923 1.00 79.94 390 TYR A N 1
ATOM 2907 C CA . TYR A 1 390 ? -117.078 -34.282 78.553 1.00 79.94 390 TYR A CA 1
ATOM 2908 C C . TYR A 1 390 ? -115.949 -35.018 77.826 1.00 79.94 390 TYR A C 1
ATOM 2910 O O . TYR A 1 390 ? -114.872 -35.217 78.385 1.00 79.94 390 TYR A O 1
ATOM 2918 N N . LYS A 1 391 ? -116.169 -35.398 76.568 1.00 74.69 391 LYS A N 1
ATOM 2919 C CA . LYS A 1 391 ? -115.132 -35.983 75.709 1.00 74.69 391 LYS A CA 1
ATOM 2920 C C . LYS A 1 391 ? -114.557 -34.907 74.801 1.00 74.69 391 LYS A C 1
ATOM 2922 O O . LYS A 1 391 ? -115.275 -33.996 74.400 1.00 74.69 391 LYS A O 1
ATOM 2927 N N . LYS A 1 392 ? -113.262 -34.982 74.499 1.00 78.75 392 LYS A N 1
ATOM 2928 C CA . LYS A 1 392 ? -112.646 -34.073 73.528 1.00 78.75 392 LYS A CA 1
ATOM 2929 C C . LYS A 1 392 ? -113.323 -34.292 72.177 1.00 78.75 392 LYS A C 1
ATOM 2931 O O . LYS A 1 392 ? -113.524 -35.441 71.793 1.00 78.75 392 LYS A O 1
ATOM 2936 N N . LYS A 1 393 ? -113.746 -33.197 71.553 1.00 67.50 393 LYS A N 1
ATOM 2937 C CA . LYS A 1 393 ? -114.300 -33.220 70.205 1.00 67.50 393 LYS A CA 1
ATOM 2938 C C . LYS A 1 393 ? -113.207 -33.553 69.203 1.00 67.50 393 LYS A C 1
ATOM 2940 O O . LYS A 1 393 ? -112.072 -33.058 69.412 1.00 67.50 393 LYS A O 1
#

Radius of gyration: 50.36 Å; Cα contacts (8 Å, |Δi|>4): 831; chains: 1; bounding box: 152×60×116 Å

Foldseek 3Di:
DAPFAFQAPPQQKKFKAWADFAAGQAMWGDQAQFKIKFWQLSPQQPPPSDGPPPAPDWFFDDPVRRPTFIKIAQGRHFQWGRGDPRIFTWGTKFAFRQWDAWDDDDPFTAHIASTMMMTGTPGTSDRDHAAADALVRLLVLLQPWAKKKWKFQFARALVQLVCVVVSVHHRRGMGMFIKIWHNDDDDRGDVNVVVCVVQVLFKIWIATPQPDAAARRNGGTWMWDQDPNGIHTRFGFRDWAFDYHSVDDPPDCSNVDPVSRRRTTTMGGGCNSRVVRVVVSVVVVVVVVVVVVVVVVVVVVVVVVVVVVVVVVVVVVVVVVVVVVVVVVVVVVVVVVVVVVVVVVVVVVVVVVVVVVVVVPQADWDWWWWDAPPDIDIFTGSDDDDPPRTHTD

Sequence (393 aa):
MQNGQDALGDEKVVGIIFGQNSQRHCSGALIAPRIVATSAHCVLRIDNGIYSKEKHFSGEILARFSVSDLWVSAPGVDIPKGGTSNKAKVLAQYVPETYTDSMCEGTDCNAGMGDVAILILDKELSNKSFRYATKEEILSMKSVSTTVLSIAYGLKSEQDWQNAKSGIGQDGKPTKSEAVTRTNFCCAGKKVEQWSKENPYGLVQTVLPKGVFHGGGDSGSPLWIKIGTEWVYVGAAGAANGPVAGNVEATSPRWTDPFELSVVGATYYTIAGHQNIFSDAEKYLTQRIVKEKKDLEDAIVKAAAELKAKQEAEAKAAAELKAKEEADAKAALELKAKEEADAKATAAKLAAEKIAATKAAAMKKTTITCVKGKLVKKVTAIKPVCPKGYKKK

Solvent-accessible surface area (backbone atoms only — not comparable to full-atom values): 20067 Å² total; per-residue (Å²): 36,17,77,39,44,85,28,68,68,37,62,68,24,22,36,32,20,62,30,83,52,30,34,60,58,23,9,14,21,56,37,29,37,40,36,30,40,20,18,28,71,74,74,56,48,56,66,97,79,41,68,62,87,86,56,90,69,61,47,70,66,50,75,92,75,52,94,48,56,48,32,35,40,29,46,15,51,69,25,34,54,68,21,48,86,62,53,33,44,55,43,26,35,22,43,46,87,75,43,41,77,60,48,66,64,86,88,55,50,28,46,42,38,58,20,26,24,36,36,33,40,73,47,71,64,46,93,56,71,44,57,65,45,50,57,66,56,44,45,50,39,32,72,70,49,34,74,30,39,41,34,20,56,12,28,55,30,57,65,34,35,53,25,44,75,71,69,67,34,43,91,30,52,30,16,27,40,65,29,32,32,40,66,63,92,72,91,36,29,69,69,42,52,52,49,39,68,80,34,61,41,28,51,50,41,35,35,43,52,91,85,37,34,53,11,55,28,25,43,4,14,23,33,33,37,72,59,91,92,43,68,29,40,46,25,9,22,56,41,76,29,45,57,32,28,53,77,46,65,91,86,42,66,52,80,72,34,70,66,37,64,72,44,21,28,35,39,20,22,20,59,62,51,44,64,63,34,57,58,53,48,51,52,49,51,51,54,47,51,56,48,54,51,48,55,49,50,54,49,50,54,50,52,51,52,54,50,50,53,50,52,53,50,52,52,50,52,53,51,53,51,51,54,49,52,54,49,53,51,50,51,53,52,54,49,52,55,50,52,53,50,51,50,51,52,51,52,53,52,54,52,54,52,55,59,57,53,60,68,65,66,80,72,67,61,41,73,46,48,21,33,45,87,94,47,78,47,77,40,74,28,77,79,58,74,54,59,93,83,32,44,72,108

Nearest PDB structures (foldseek):
  3ig6-assembly2_D  TM=7.007E-01  e=1.659E-10  Homo sapiens
  8w20-assembly1_I  TM=7.174E-01  e=4.485E-10  Streptomyces coelicolor A3(2)
  3hki-assembly2_E  TM=6.598E-01  e=6.248E-10  Mus musculus
  4ash-assembly1_A  TM=5.797E-01  e=2.182E-04  Murine norovirus 1

pLDDT: mean 86.38, std 14.06, range [40.34, 98.69]

Mean predicted aligned error: 11.77 Å